Protein AF-0000000081091931 (afdb_homodimer)

Foldseek 3Di:
DPPLVVVLVVVCVVCLCVLLVVLLVVLVVVVVVVPFDDDVVLSVQLSLLSSLLSLLLVLLLLLLCLVDPHPVSSVVVSVVVCVLLQCLLQQNDDVVPDDPVSVVSNLLRLSNLSVLLNLLSRFVPWQADPPPPPPPPDDPVPDDGGSVVVCVVSPHDNVCNVVSSVSSVVSSVVSSVSSSVSNVVVVVVVVVVVVVD/DPPLVVVLVVVCVVCLCVLLVVLLVVLVVVVVVVPFDDDVVLSVQLSLLSSLLSLLLVLLLLLLCLVDPHPVSSVVPSVVVCVLLQCLLQQNDDVVPDDPVSVVSNLLRLSNLSVLLNLLSRFVPWQADPPPPPPPPDDPVPDDGGSVSVCVVSPHDNVCNVVSSVSSVVSSVVSSVSSSVSNVVVVVVVVVVVVVD

pLDDT: mean 83.11, std 14.67, range [36.31, 98.19]

Sequence (394 aa):
MYRTDVYFITKNLAEMPFTTFLPFVFTGISYYMIGLYQPAENFFICTAILILVANTAVSYGYLLSCLAKDINMALALAAPLLIPLMLFGGFFLNSGTVPNYFIWIKYISWFNYGNEALMINQWKDVEFINCTQSGHVVSDDECLNDGQEVLELLSYKTTNMGFDIGLLFVLIVAFRLVAFLLLLNKTKRKTVKVIDEMYRTDVYFITKNLAEMPFTTFLPFVFTGISYYMIGLYQPAENFFICTAILILVANTAVSYGYLLSCLAKDINMALALAAPLLIPLMLFGGFFLNSGTVPNYFIWIKYISWFNYGNEALMINQWKDVEFINCTQSGHVVSDDECLNDGQEVLELLSYKTTNMGFDIGLLFVLIVAFRLVAFLLLLNKTKRKTVKVIDE

Solvent-accessible surface area (backbone atoms only — not comparable to full-atom values): 20640 Å² total; per-residue (Å²): 128,81,55,68,64,58,52,51,51,52,49,52,58,67,44,42,59,55,38,42,48,44,30,42,52,49,41,64,58,45,45,66,44,37,58,51,63,76,56,66,71,45,49,54,50,47,36,50,48,50,26,45,46,26,43,29,51,32,23,46,45,48,28,39,50,46,70,29,92,43,71,66,52,21,42,47,47,46,30,38,65,40,46,60,27,54,56,33,16,36,88,68,42,44,80,87,47,41,50,76,89,59,47,63,49,36,77,72,12,58,45,20,32,43,47,50,36,48,51,38,60,54,20,66,79,36,68,70,46,69,46,72,71,52,84,61,84,60,63,86,89,70,48,60,59,28,23,58,53,54,34,52,73,58,72,49,61,75,81,44,43,64,57,28,52,51,50,41,53,48,46,27,52,50,31,42,49,52,22,49,53,41,43,52,52,53,54,53,52,52,54,52,52,62,71,73,103,132,80,58,65,63,56,53,53,51,52,50,55,58,68,44,44,59,54,38,42,48,43,28,42,52,51,41,63,58,43,44,68,45,36,59,49,65,76,56,65,69,44,48,54,49,49,37,51,49,50,26,44,44,27,43,30,51,31,23,46,46,46,26,38,49,46,70,28,93,42,72,66,52,21,43,48,46,47,30,38,64,40,46,61,27,55,57,33,15,36,88,67,42,44,82,86,47,42,49,76,88,60,48,63,48,36,76,71,13,58,46,20,33,45,49,49,40,48,50,38,61,51,21,64,79,36,69,70,47,71,46,72,72,52,85,60,83,59,63,85,88,72,47,60,59,29,23,58,53,55,34,53,74,58,70,50,62,74,82,44,43,64,58,27,53,52,50,41,54,49,47,26,52,49,31,43,50,52,21,49,53,41,41,51,52,53,53,52,52,53,54,50,51,62,71,73,102

InterPro domains:
  IPR013525 ABC-2 type transporter, transmembrane domain [PF01061] (1-123)
  IPR050352 ATP-binding cassette subfamily G transporters [PTHR48041] (1-179)

Nearest PDB structures (foldseek):
  7r8c-assembly1_A  TM=9.086E-01  e=1.171E-08  Homo sapiens
  7fdv-assembly1_D  TM=8.964E-01  e=1.580E-08  Homo sapiens
  7r8d-assembly1_B  TM=9.059E-01  e=3.874E-08  Homo sapiens
  7r8e-assembly1_B  TM=9.138E-01  e=1.346E-07  Homo sapiens
  8qcm-assembly1_A  TM=8.420E-01  e=8.180E-08  Homo sapiens

Structure (mmCIF, N/CA/C/O backbone):
data_AF-0000000081091931-model_v1
#
loop_
_entity.id
_entity.type
_entity.pdbx_description
1 polymer 'ABC-2 type transporter transmembrane domain-containing protein'
#
loop_
_atom_site.group_PDB
_atom_site.id
_atom_site.type_symbol
_atom_site.label_atom_id
_atom_site.label_alt_id
_atom_site.label_comp_id
_atom_site.label_asym_id
_atom_site.label_entity_id
_atom_site.label_seq_id
_atom_site.pdbx_PDB_ins_code
_atom_site.Cartn_x
_atom_site.Cartn_y
_atom_site.Cartn_z
_atom_site.occupancy
_atom_site.B_iso_or_equiv
_atom_site.auth_seq_id
_atom_site.auth_comp_id
_atom_site.auth_asym_id
_atom_site.auth_atom_id
_atom_site.pdbx_PDB_model_num
ATOM 1 N N . MET A 1 1 ? -7.324 23.078 28.031 1 39.69 1 MET A N 1
ATOM 2 C CA . MET A 1 1 ? -6.484 21.906 27.859 1 39.69 1 MET A CA 1
ATOM 3 C C . MET A 1 1 ? -7.305 20.719 27.344 1 39.69 1 MET A C 1
ATOM 5 O O . MET A 1 1 ? -7.992 20.062 28.125 1 39.69 1 MET A O 1
ATOM 9 N N . TYR A 1 2 ? -8.094 20.859 26.266 1 54.72 2 TYR A N 1
ATOM 10 C CA . TYR A 1 2 ? -9.031 19.797 25.891 1 54.72 2 TYR A CA 1
ATOM 11 C C . TYR A 1 2 ? -8.359 18.438 25.938 1 54.72 2 TYR A C 1
ATOM 13 O O . TYR A 1 2 ? -7.145 18.328 25.75 1 54.72 2 TYR A O 1
ATOM 21 N N . ARG A 1 3 ? -8.922 17.391 26.625 1 78.88 3 ARG A N 1
ATOM 22 C CA . ARG A 1 3 ? -8.367 16.078 26.922 1 78.88 3 ARG A CA 1
ATOM 23 C C . ARG A 1 3 ? -7.945 15.352 25.656 1 78.88 3 ARG A C 1
ATOM 25 O O . ARG A 1 3 ? -8.766 15.109 24.766 1 78.88 3 ARG A O 1
ATOM 32 N N . THR A 1 4 ? -6.625 15.391 25.328 1 84.06 4 THR A N 1
ATOM 33 C CA . THR A 1 4 ? -6.004 14.695 24.203 1 84.06 4 THR A CA 1
ATOM 34 C C . THR A 1 4 ? -6.723 13.383 23.922 1 84.06 4 THR A C 1
ATOM 36 O O . THR A 1 4 ? -6.871 12.984 22.766 1 84.06 4 THR A O 1
ATOM 39 N N . ASP A 1 5 ? -7.258 12.766 24.891 1 87.56 5 ASP A N 1
ATOM 40 C CA . ASP A 1 5 ? -7.965 11.5 24.734 1 87.56 5 ASP A CA 1
ATOM 41 C C . ASP A 1 5 ? -9.305 11.703 24.031 1 87.56 5 ASP A C 1
ATOM 43 O O . ASP A 1 5 ? -9.648 10.961 23.109 1 87.56 5 ASP A O 1
ATOM 47 N N . VAL A 1 6 ? -10.039 12.695 24.5 1 85.94 6 VAL A N 1
ATOM 48 C CA . VAL A 1 6 ? -11.352 12.969 23.922 1 85.94 6 VAL A CA 1
ATOM 49 C C . VAL A 1 6 ? -11.18 13.414 22.469 1 85.94 6 VAL A C 1
ATOM 51 O O . VAL A 1 6 ? -11.922 12.984 21.578 1 85.94 6 VAL A O 1
ATOM 54 N N . TYR A 1 7 ? -10.195 14.211 22.312 1 83.25 7 TYR A N 1
ATOM 55 C CA . TYR A 1 7 ? -9.914 14.68 20.953 1 83.25 7 TYR A CA 1
ATOM 56 C C . TYR A 1 7 ? -9.57 13.516 20.031 1 83.25 7 TYR A C 1
ATOM 58 O O . TYR A 1 7 ? -10.125 13.398 18.938 1 83.25 7 TYR A O 1
ATOM 66 N N . PHE A 1 8 ? -8.719 12.727 20.5 1 85.69 8 PHE A N 1
ATOM 67 C CA . PHE A 1 8 ? -8.258 11.602 19.703 1 85.69 8 PHE A CA 1
ATOM 68 C C . PHE A 1 8 ? -9.414 10.656 19.391 1 85.69 8 PHE A C 1
ATOM 70 O O . PHE A 1 8 ? -9.57 10.219 18.25 1 85.69 8 PHE A O 1
ATOM 77 N N . ILE A 1 9 ? -10.258 10.352 20.344 1 85.75 9 ILE A N 1
ATOM 78 C CA . ILE A 1 9 ? -11.359 9.414 20.172 1 85.75 9 ILE A CA 1
ATOM 79 C C . ILE A 1 9 ? -12.414 10.023 19.25 1 85.75 9 ILE A C 1
ATOM 81 O O . ILE A 1 9 ? -12.93 9.344 18.359 1 85.75 9 ILE A O 1
ATOM 85 N N . THR A 1 10 ? -12.773 11.273 19.422 1 84.5 10 THR A N 1
ATOM 86 C CA . THR A 1 10 ? -13.789 11.938 18.609 1 84.5 10 THR A CA 1
ATOM 87 C C . THR A 1 10 ? -13.336 12.047 17.156 1 84.5 10 THR A C 1
ATOM 89 O O . THR A 1 10 ? -14.133 11.859 16.234 1 84.5 10 THR A O 1
ATOM 92 N N . LYS A 1 11 ? -12.117 12.25 17.078 1 82.81 11 LYS A N 1
ATOM 93 C CA . LYS A 1 11 ? -11.57 12.359 15.727 1 82.81 11 LYS A CA 1
ATOM 94 C C . LYS A 1 11 ? -11.602 11.016 15.008 1 82.81 11 LYS A C 1
ATOM 96 O O . LYS A 1 11 ? -12 10.938 13.844 1 82.81 11 LYS A O 1
ATOM 101 N N . ASN A 1 12 ? -11.18 10.016 15.648 1 84.75 12 ASN A N 1
ATOM 102 C CA . ASN A 1 12 ? -11.195 8.672 15.078 1 84.75 12 ASN A CA 1
ATOM 103 C C . ASN A 1 12 ? -12.617 8.227 14.734 1 84.75 12 ASN A C 1
ATOM 105 O O . ASN A 1 12 ? -12.844 7.609 13.695 1 84.75 12 ASN A O 1
ATOM 109 N N . LEU A 1 13 ? -13.531 8.641 15.555 1 84.62 13 LEU A N 1
ATOM 110 C CA . LEU A 1 13 ? -14.922 8.266 15.336 1 84.62 13 LEU A CA 1
ATOM 111 C C . LEU A 1 13 ? -15.516 9.062 14.172 1 84.62 13 LEU A C 1
ATOM 113 O O . LEU A 1 13 ? -16.328 8.539 13.406 1 84.62 13 LEU A O 1
ATOM 117 N N . ALA A 1 14 ? -15.133 10.273 14.062 1 84.31 14 ALA A N 1
ATOM 118 C CA . ALA A 1 14 ? -15.633 11.148 13 1 84.31 14 ALA A CA 1
ATOM 119 C C . ALA A 1 14 ? -15.156 10.672 11.633 1 84.31 14 ALA A C 1
ATOM 121 O O . ALA A 1 14 ? -15.859 10.852 10.633 1 84.31 14 ALA A O 1
ATOM 122 N N . GLU A 1 15 ? -14.047 10.016 11.594 1 83.62 15 GLU A N 1
ATOM 123 C CA . GLU A 1 15 ? -13.453 9.594 10.328 1 83.62 15 GLU A CA 1
ATOM 124 C C . GLU A 1 15 ? -13.891 8.18 9.961 1 83.62 15 GLU A C 1
ATOM 126 O O . GLU A 1 15 ? -13.766 7.762 8.812 1 83.62 15 GLU A O 1
ATOM 131 N N . MET A 1 16 ? -14.375 7.457 10.867 1 84.75 16 MET A N 1
ATOM 132 C CA . MET A 1 16 ? -14.688 6.039 10.711 1 84.75 16 MET A CA 1
ATOM 133 C C . MET A 1 16 ? -15.719 5.828 9.609 1 84.75 16 MET A C 1
ATOM 135 O O . MET A 1 16 ? -15.57 4.926 8.781 1 84.75 16 MET A O 1
ATOM 139 N N . PRO A 1 17 ? -16.766 6.676 9.516 1 86.06 17 PRO A N 1
ATOM 140 C CA . PRO A 1 17 ? -17.719 6.48 8.422 1 86.06 17 PRO A CA 1
ATOM 141 C C . PRO A 1 17 ? -17.078 6.598 7.043 1 86.06 17 PRO A C 1
ATOM 143 O O . PRO A 1 17 ? -17.406 5.832 6.137 1 86.06 17 PRO A O 1
ATOM 146 N N . PHE A 1 18 ? -16.188 7.484 6.902 1 85.25 18 PHE A N 1
ATOM 147 C CA . PHE A 1 18 ? -15.539 7.695 5.613 1 85.25 18 PHE A CA 1
ATOM 148 C C . PHE A 1 18 ? -14.602 6.539 5.277 1 85.25 18 PHE A C 1
ATOM 150 O O . PHE A 1 18 ? -14.562 6.078 4.133 1 85.25 18 PHE A O 1
ATOM 157 N N . THR A 1 19 ? -13.93 6.07 6.281 1 87.88 19 THR A N 1
ATOM 158 C CA . THR A 1 19 ? -12.938 5.027 6.047 1 87.88 19 THR A CA 1
ATOM 159 C C . THR A 1 19 ? -13.609 3.662 5.91 1 87.88 19 THR A C 1
ATOM 161 O O . THR A 1 19 ? -12.969 2.689 5.504 1 87.88 19 THR A O 1
ATOM 164 N N . THR A 1 20 ? -14.852 3.588 6.238 1 91.19 20 THR A N 1
ATOM 165 C CA . THR A 1 20 ? -15.609 2.354 6.055 1 91.19 20 THR A CA 1
ATOM 166 C C . THR A 1 20 ? -16.484 2.436 4.809 1 91.19 20 THR A C 1
ATOM 168 O O . THR A 1 20 ? -16.484 1.522 3.98 1 91.19 20 THR A O 1
ATOM 171 N N . PHE A 1 21 ? -17.125 3.529 4.605 1 92.62 21 PHE A N 1
ATOM 172 C CA . PHE A 1 21 ? -18.094 3.688 3.525 1 92.62 21 PHE A CA 1
ATOM 173 C C . PHE A 1 21 ? -17.391 3.77 2.178 1 92.62 21 PHE A C 1
ATOM 175 O O . PHE A 1 21 ? -17.844 3.174 1.197 1 92.62 21 PHE A O 1
ATOM 182 N N . LEU A 1 22 ? -16.359 4.453 2.15 1 90.56 22 LEU A N 1
ATOM 183 C CA . LEU A 1 22 ? -15.688 4.664 0.872 1 90.56 22 LEU A CA 1
ATOM 184 C C . LEU A 1 22 ? -15.117 3.355 0.335 1 90.56 22 LEU A C 1
ATOM 186 O O . LEU A 1 22 ? -15.375 2.986 -0.812 1 90.56 22 LEU A O 1
ATOM 190 N N . PRO A 1 23 ? -14.406 2.586 1.172 1 91.69 23 PRO A N 1
ATOM 191 C CA . PRO A 1 23 ? -13.938 1.287 0.686 1 91.69 23 PRO A CA 1
ATOM 192 C C . PRO A 1 23 ? -15.086 0.356 0.29 1 91.69 23 PRO A C 1
ATOM 194 O O . PRO A 1 23 ? -14.953 -0.413 -0.667 1 91.69 23 PRO A O 1
ATOM 197 N N . PHE A 1 24 ? -16.156 0.493 1.011 1 94.06 24 PHE A N 1
ATOM 198 C CA . PHE A 1 24 ? -17.312 -0.323 0.694 1 94.06 24 PHE A CA 1
ATOM 199 C C . PHE A 1 24 ? -17.844 0.007 -0.697 1 94.06 24 PHE A C 1
ATOM 201 O O . PHE A 1 24 ? -18.109 -0.894 -1.497 1 94.06 24 PHE A O 1
ATOM 208 N N . VAL A 1 25 ? -18 1.212 -0.993 1 91.94 25 VAL A N 1
ATOM 209 C CA . VAL A 1 25 ? -18.531 1.663 -2.273 1 91.94 25 VAL A CA 1
ATOM 210 C C . VAL A 1 25 ? -17.562 1.282 -3.396 1 91.94 25 VAL A C 1
ATOM 212 O O . VAL A 1 25 ? -17.984 0.748 -4.426 1 91.94 25 VAL A O 1
ATOM 215 N N . PHE A 1 26 ? -16.328 1.462 -3.174 1 89.38 26 PHE A N 1
ATOM 216 C CA . PHE A 1 26 ? -15.344 1.195 -4.223 1 89.38 26 PHE A CA 1
ATOM 217 C C . PHE A 1 26 ? -15.234 -0.3 -4.496 1 89.38 26 PHE A C 1
ATOM 219 O O . PHE A 1 26 ? -15.125 -0.718 -5.648 1 89.38 26 PHE A O 1
ATOM 226 N N . THR A 1 27 ? -15.234 -1.05 -3.428 1 91.06 27 THR A N 1
ATOM 227 C CA . THR A 1 27 ? -15.211 -2.496 -3.617 1 91.06 27 THR A CA 1
ATOM 228 C C . THR A 1 27 ? -16.484 -2.973 -4.312 1 91.06 27 THR A C 1
ATOM 230 O O . THR A 1 27 ? -16.422 -3.842 -5.188 1 91.06 27 THR A O 1
ATOM 233 N N . GLY A 1 28 ? -17.625 -2.391 -3.922 1 89.44 28 GLY A N 1
ATOM 234 C CA . GLY A 1 28 ? -18.891 -2.738 -4.547 1 89.44 28 GLY A CA 1
ATOM 235 C C . GLY A 1 28 ? -18.922 -2.48 -6.039 1 89.44 28 GLY A C 1
ATOM 236 O O . GLY A 1 28 ? -19.453 -3.285 -6.809 1 89.44 28 GLY A O 1
ATOM 237 N N . ILE A 1 29 ? -18.297 -1.506 -6.438 1 85.94 29 ILE A N 1
ATOM 238 C CA . ILE A 1 29 ? -18.266 -1.139 -7.848 1 85.94 29 ILE A CA 1
ATOM 239 C C . ILE A 1 29 ? -17.266 -2.023 -8.586 1 85.94 29 ILE A C 1
ATOM 241 O O . ILE A 1 29 ? -17.578 -2.584 -9.641 1 85.94 29 ILE A O 1
ATOM 245 N N . SER A 1 30 ? -16.156 -2.297 -8.016 1 85.81 30 SER A N 1
ATOM 246 C CA . SER A 1 30 ? -15.039 -2.914 -8.719 1 85.81 30 SER A CA 1
ATOM 247 C C . SER A 1 30 ? -15.133 -4.438 -8.672 1 85.81 30 SER A C 1
ATOM 249 O O . SER A 1 30 ? -14.695 -5.117 -9.594 1 85.81 30 SER A O 1
ATOM 251 N N . TYR A 1 31 ? -15.688 -4.977 -7.633 1 88.56 31 TYR A N 1
ATOM 252 C CA . TYR A 1 31 ? -15.633 -6.41 -7.371 1 88.56 31 TYR A CA 1
ATOM 253 C C . TYR A 1 31 ? -16.219 -7.203 -8.531 1 88.56 31 TYR A C 1
ATOM 255 O O . TYR A 1 31 ? -15.555 -8.07 -9.102 1 88.56 31 TYR A O 1
ATOM 263 N N . TYR A 1 32 ? -17.391 -6.828 -8.906 1 84.44 32 TYR A N 1
ATOM 264 C CA . TYR A 1 32 ? -18.062 -7.586 -9.969 1 84.44 32 TYR A CA 1
ATOM 265 C C . TYR A 1 32 ? -17.578 -7.141 -11.344 1 84.44 32 TYR A C 1
ATOM 267 O O . TYR A 1 32 ? -17.547 -7.941 -12.281 1 84.44 32 TYR A O 1
ATOM 275 N N . MET A 1 33 ? -17.156 -5.961 -11.422 1 82.31 33 MET A N 1
ATOM 276 C CA . MET A 1 33 ? -16.656 -5.453 -12.695 1 82.31 33 MET A CA 1
ATOM 277 C C . MET A 1 33 ? -15.359 -6.156 -13.086 1 82.31 33 MET A C 1
ATOM 279 O O . MET A 1 33 ? -15.117 -6.41 -14.266 1 82.31 33 MET A O 1
ATOM 283 N N . ILE A 1 34 ? -14.523 -6.465 -12.164 1 82.06 34 ILE A N 1
ATOM 284 C CA . ILE A 1 34 ? -13.242 -7.121 -12.391 1 82.06 34 ILE A CA 1
ATOM 285 C C . ILE A 1 34 ? -13.461 -8.609 -12.656 1 82.06 34 ILE A C 1
ATOM 287 O O . ILE A 1 34 ? -12.617 -9.266 -13.266 1 82.06 34 ILE A O 1
ATOM 291 N N . GLY A 1 35 ? -14.633 -9.109 -12.219 1 82.5 35 GLY A N 1
ATOM 292 C CA . GLY A 1 35 ? -14.93 -10.516 -12.445 1 82.5 35 GLY A CA 1
ATOM 293 C C . GLY A 1 35 ? -14.367 -11.422 -11.367 1 82.5 35 GLY A C 1
ATOM 294 O O . GLY A 1 35 ? -13.906 -12.523 -11.656 1 82.5 35 GLY A O 1
ATOM 295 N N . LEU A 1 36 ? -14.383 -10.969 -10.133 1 85.88 36 LEU A N 1
ATOM 296 C CA . LEU A 1 36 ? -13.938 -11.805 -9.023 1 85.88 36 LEU A CA 1
ATOM 297 C C . LEU A 1 36 ? -14.961 -12.891 -8.711 1 85.88 36 LEU A C 1
ATOM 299 O O . LEU A 1 36 ? -16.016 -12.945 -9.344 1 85.88 36 LEU A O 1
ATOM 303 N N . TYR A 1 37 ? -14.547 -13.773 -7.863 1 86.88 37 TYR A N 1
ATOM 304 C CA . TYR A 1 37 ? -15.406 -14.914 -7.57 1 86.88 37 TYR A CA 1
ATOM 305 C C . TYR A 1 37 ? -16.828 -14.461 -7.25 1 86.88 37 TYR A C 1
ATOM 307 O O . TYR A 1 37 ? -17.031 -13.609 -6.383 1 86.88 37 TYR A O 1
ATOM 315 N N . GLN A 1 38 ? -17.875 -14.984 -7.711 1 87.5 38 GLN A N 1
ATOM 316 C CA . GLN A 1 38 ? -19.188 -14.383 -7.977 1 87.5 38 GLN A CA 1
ATOM 317 C C . GLN A 1 38 ? -20.078 -14.453 -6.742 1 87.5 38 GLN A C 1
ATOM 319 O O . GLN A 1 38 ? -20.891 -13.555 -6.504 1 87.5 38 GLN A O 1
ATOM 324 N N . PRO A 1 39 ? -20.047 -15.484 -5.934 1 91.62 39 PRO A N 1
ATOM 325 C CA . PRO A 1 39 ? -21.016 -15.57 -4.836 1 91.62 39 PRO A CA 1
ATOM 326 C C . PRO A 1 39 ? -20.969 -14.359 -3.908 1 91.62 39 PRO A C 1
ATOM 328 O O . PRO A 1 39 ? -19.891 -13.82 -3.645 1 91.62 39 PRO A O 1
ATOM 331 N N . ALA A 1 40 ? -22.125 -13.992 -3.414 1 93.12 40 ALA A N 1
ATOM 332 C CA . ALA A 1 40 ? -22.297 -12.781 -2.604 1 93.12 40 ALA A CA 1
ATOM 333 C C . ALA A 1 40 ? -21.484 -12.875 -1.313 1 93.12 40 ALA A C 1
ATOM 335 O O . ALA A 1 40 ? -20.953 -11.867 -0.83 1 93.12 40 ALA A O 1
ATOM 336 N N . GLU A 1 41 ? -21.453 -14.062 -0.799 1 95.31 41 GLU A N 1
ATOM 337 C CA . GLU A 1 41 ? -20.688 -14.25 0.439 1 95.31 41 GLU A CA 1
ATOM 338 C C . GLU A 1 41 ? -19.234 -13.812 0.27 1 95.31 41 GLU A C 1
ATOM 340 O O . GLU A 1 41 ? -18.688 -13.148 1.143 1 95.31 41 GLU A O 1
ATOM 345 N N . ASN A 1 42 ? -18.688 -14.164 -0.885 1 94.88 42 ASN A N 1
ATOM 346 C CA . ASN A 1 42 ? -17.297 -13.797 -1.148 1 94.88 42 ASN A CA 1
ATOM 347 C C . ASN A 1 42 ? -17.141 -12.297 -1.359 1 94.88 42 ASN A C 1
ATOM 349 O O . ASN A 1 42 ? -16.109 -11.719 -1.002 1 94.88 42 ASN A O 1
ATOM 353 N N . PHE A 1 43 ? -18.141 -11.695 -1.88 1 94.62 43 PHE A N 1
ATOM 354 C CA . PHE A 1 43 ? -18.141 -10.25 -2.053 1 94.62 43 PHE A CA 1
ATOM 355 C C . PHE A 1 43 ? -18.094 -9.539 -0.703 1 94.62 43 PHE A C 1
ATOM 357 O O . PHE A 1 43 ? -17.281 -8.633 -0.509 1 94.62 43 PHE A O 1
ATOM 364 N N . PHE A 1 44 ? -18.875 -9.969 0.258 1 96.5 44 PHE A N 1
ATOM 365 C CA . PHE A 1 44 ? -18.938 -9.32 1.563 1 96.5 44 PHE A CA 1
ATOM 366 C C . PHE A 1 44 ? -17.656 -9.57 2.348 1 96.5 44 PHE A C 1
ATOM 368 O O . PHE A 1 44 ? -17.172 -8.695 3.07 1 96.5 44 PHE A O 1
ATOM 375 N N . ILE A 1 45 ? -17.078 -10.727 2.195 1 96.44 45 ILE A N 1
ATOM 376 C CA . ILE A 1 45 ? -15.828 -11.039 2.877 1 96.44 45 ILE A CA 1
ATOM 377 C C . ILE A 1 45 ? -14.703 -10.18 2.293 1 96.44 45 ILE A C 1
ATOM 379 O O . ILE A 1 45 ? -13.898 -9.617 3.035 1 96.44 45 ILE A O 1
ATOM 383 N N . CYS A 1 46 ? -14.703 -10.117 0.982 1 95 46 CYS A N 1
ATOM 384 C CA . CYS A 1 46 ? -13.711 -9.281 0.324 1 95 46 CYS A CA 1
ATOM 385 C C . CYS A 1 46 ? -13.82 -7.836 0.801 1 95 46 CYS A C 1
ATOM 387 O O . CYS A 1 46 ? -12.812 -7.211 1.141 1 95 46 CYS A O 1
ATOM 389 N N . THR A 1 47 ? -15.039 -7.371 0.844 1 95.5 47 THR A N 1
ATOM 390 C CA . THR A 1 47 ? -15.289 -6 1.273 1 95.5 47 THR A CA 1
ATOM 391 C C . THR A 1 47 ? -14.836 -5.793 2.717 1 95.5 47 THR A C 1
ATOM 393 O O . THR A 1 47 ? -14.18 -4.797 3.029 1 95.5 47 THR A O 1
ATOM 396 N N . ALA A 1 48 ? -15.133 -6.707 3.531 1 96.69 48 ALA A N 1
ATOM 397 C CA . ALA A 1 48 ? -14.742 -6.613 4.934 1 96.69 48 ALA A CA 1
ATOM 398 C C . ALA A 1 48 ? -13.219 -6.582 5.074 1 96.69 48 ALA A C 1
ATOM 400 O O . ALA A 1 48 ? -12.68 -5.781 5.84 1 96.69 48 ALA A O 1
ATOM 401 N N . ILE A 1 49 ? -12.547 -7.402 4.348 1 96.38 49 ILE A N 1
ATOM 402 C CA . ILE A 1 49 ? -11.086 -7.461 4.402 1 96.38 49 ILE A CA 1
ATOM 403 C C . ILE A 1 49 ? -10.5 -6.133 3.93 1 96.38 49 ILE A C 1
ATOM 405 O O . ILE A 1 49 ? -9.594 -5.59 4.562 1 96.38 49 ILE A O 1
ATOM 409 N N . LEU A 1 50 ? -11.039 -5.613 2.883 1 95.06 50 LEU A N 1
ATOM 410 C CA . LEU A 1 50 ? -10.508 -4.375 2.328 1 95.06 50 LEU A CA 1
ATOM 411 C C . LEU A 1 50 ? -10.766 -3.201 3.268 1 95.06 50 LEU A C 1
ATOM 413 O O . LEU A 1 50 ? -9.945 -2.285 3.363 1 95.06 50 LEU A O 1
ATOM 417 N N . ILE A 1 51 ? -11.891 -3.252 3.939 1 95.62 51 ILE A N 1
ATOM 418 C CA . ILE A 1 51 ? -12.172 -2.23 4.945 1 95.62 51 ILE A CA 1
ATOM 419 C C . ILE A 1 51 ? -11.148 -2.334 6.078 1 95.62 51 ILE A C 1
ATOM 421 O O . ILE A 1 51 ? -10.617 -1.319 6.539 1 95.62 51 ILE A O 1
ATOM 425 N N . LEU A 1 52 ? -10.867 -3.516 6.5 1 96.56 52 LEU A N 1
ATOM 426 C CA . LEU A 1 52 ? -9.883 -3.713 7.562 1 96.56 52 LEU A CA 1
ATOM 427 C C . LEU A 1 52 ? -8.5 -3.268 7.109 1 96.56 52 LEU A C 1
ATOM 429 O O . LEU A 1 52 ? -7.777 -2.602 7.859 1 96.56 52 LEU A O 1
ATOM 433 N N . VAL A 1 53 ? -8.148 -3.633 5.918 1 94.69 53 VAL A N 1
ATOM 434 C CA . VAL A 1 53 ? -6.855 -3.242 5.367 1 94.69 53 VAL A CA 1
ATOM 435 C C . VAL A 1 53 ? -6.77 -1.72 5.273 1 94.69 53 VAL A C 1
ATOM 437 O O . VAL A 1 53 ? -5.762 -1.123 5.656 1 94.69 53 VAL A O 1
ATOM 440 N N . ALA A 1 54 ? -7.793 -1.113 4.824 1 93.62 54 ALA A N 1
ATOM 441 C CA . ALA A 1 54 ? -7.836 0.342 4.715 1 93.62 54 ALA A CA 1
ATOM 442 C C . ALA A 1 54 ? -7.668 1.003 6.078 1 93.62 54 ALA A C 1
ATOM 444 O O . ALA A 1 54 ? -6.895 1.951 6.227 1 93.62 54 ALA A O 1
ATOM 445 N N . ASN A 1 55 ? -8.344 0.495 7.008 1 94.38 55 ASN A N 1
ATOM 446 C CA . ASN A 1 55 ? -8.273 1.082 8.344 1 94.38 55 ASN A CA 1
ATOM 447 C C . ASN A 1 55 ? -6.922 0.823 8.992 1 94.38 55 ASN A C 1
ATOM 4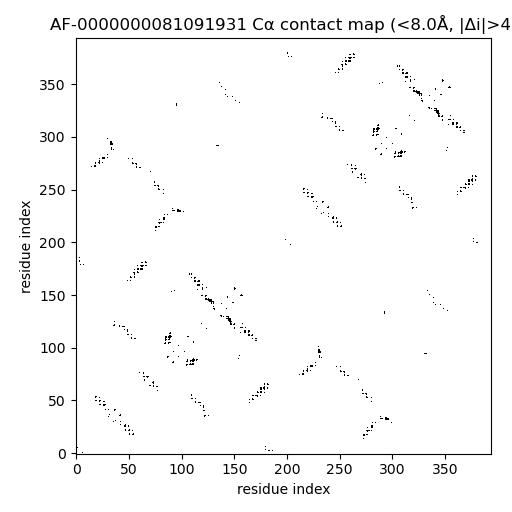49 O O . ASN A 1 55 ? -6.426 1.653 9.758 1 94.38 55 ASN A O 1
ATOM 453 N N . THR A 1 56 ? -6.355 -0.298 8.734 1 95.75 56 THR A N 1
ATOM 454 C CA . THR A 1 56 ? -5.004 -0.541 9.227 1 95.75 56 THR A CA 1
ATOM 455 C C . THR A 1 56 ? -4.02 0.46 8.625 1 95.75 56 THR A C 1
ATOM 457 O O . THR A 1 56 ? -3.186 1.021 9.336 1 95.75 56 THR A O 1
ATOM 460 N N . ALA A 1 57 ? -4.137 0.678 7.348 1 93.31 57 ALA A N 1
ATOM 461 C CA . ALA A 1 57 ? -3.271 1.637 6.664 1 93.31 57 ALA A CA 1
ATOM 462 C C . ALA A 1 57 ? -3.461 3.043 7.223 1 93.31 57 ALA A C 1
ATOM 464 O O . ALA A 1 57 ? -2.49 3.783 7.402 1 93.31 57 ALA A O 1
ATOM 465 N N . VAL A 1 58 ? -4.684 3.422 7.488 1 92.44 58 VAL A N 1
ATOM 466 C CA . VAL A 1 58 ? -4.965 4.73 8.07 1 92.44 58 VAL A CA 1
ATOM 467 C C . VAL A 1 58 ? -4.32 4.832 9.453 1 92.44 58 VAL A C 1
ATOM 469 O O . VAL A 1 58 ? -3.695 5.84 9.781 1 92.44 58 VAL A O 1
ATOM 472 N N . SER A 1 59 ? -4.531 3.777 10.211 1 94.56 59 SER A N 1
ATOM 473 C CA . SER A 1 59 ? -3.924 3.75 11.539 1 94.56 59 SER A CA 1
ATOM 474 C C . SER A 1 59 ? -2.408 3.881 11.453 1 94.56 59 SER A C 1
ATOM 476 O O . SER A 1 59 ? -1.796 4.586 12.258 1 94.56 59 SER A O 1
ATOM 478 N N . TYR A 1 60 ? -1.859 3.258 10.523 1 95.31 60 TYR A N 1
ATOM 479 C CA . TYR A 1 60 ? -0.425 3.367 10.281 1 95.31 60 TYR A CA 1
ATOM 480 C C . TYR A 1 60 ? -0.047 4.789 9.883 1 95.31 60 TYR A C 1
ATOM 482 O O . TYR A 1 60 ? 0.97 5.32 10.328 1 95.31 60 TYR A O 1
ATOM 490 N N . GLY A 1 61 ? -0.834 5.344 9.07 1 91.62 61 GLY A N 1
ATOM 491 C CA . GLY A 1 61 ? -0.611 6.73 8.688 1 91.62 61 GLY A CA 1
ATOM 492 C C . GLY A 1 61 ? -0.653 7.688 9.859 1 91.62 61 GLY A C 1
ATOM 493 O O . GLY A 1 61 ? 0.163 8.609 9.953 1 91.62 61 GLY A O 1
ATOM 494 N N . TYR A 1 62 ? -1.607 7.461 10.68 1 91.75 62 TYR A N 1
ATOM 495 C CA . TYR A 1 62 ? -1.69 8.281 11.883 1 91.75 62 TYR A CA 1
ATOM 496 C C . TYR A 1 62 ? -0.431 8.141 12.727 1 91.75 62 TYR A C 1
ATOM 498 O O . TYR A 1 62 ? 0.089 9.133 13.25 1 91.75 62 TYR A O 1
ATOM 506 N N . LEU A 1 63 ? -0.039 6.969 12.852 1 95.12 63 LEU A N 1
ATOM 507 C CA . LEU A 1 63 ? 1.18 6.711 13.609 1 95.12 63 LEU A CA 1
ATOM 508 C C . LEU A 1 63 ? 2.355 7.492 13.039 1 95.12 63 LEU A C 1
ATOM 510 O O . LEU A 1 63 ? 3.086 8.156 13.781 1 95.12 63 LEU A O 1
ATOM 514 N N . LEU A 1 64 ? 2.514 7.449 11.758 1 94.19 64 LEU A N 1
A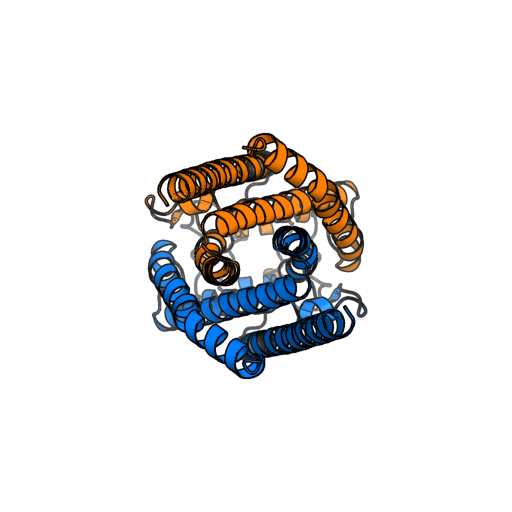TOM 515 C CA . LEU A 1 64 ? 3.611 8.141 11.094 1 94.19 64 LEU A CA 1
ATOM 516 C C . LEU A 1 64 ? 3.471 9.656 11.25 1 94.19 64 LEU A C 1
ATOM 518 O O . LEU A 1 64 ? 4.469 10.359 11.414 1 94.19 64 LEU A O 1
ATOM 522 N N . SER A 1 65 ? 2.205 10.109 11.172 1 90.56 65 SER A N 1
ATOM 523 C CA . SER A 1 65 ? 1.957 11.539 11.32 1 90.56 65 SER A CA 1
ATOM 524 C C . SER A 1 65 ? 2.355 12.023 12.711 1 90.56 65 SER A C 1
ATOM 526 O O . SER A 1 65 ? 2.824 13.156 12.867 1 90.56 65 SER A O 1
ATOM 528 N N . CYS A 1 66 ? 2.129 11.195 13.695 1 91.38 66 CYS A N 1
ATOM 529 C CA . CYS A 1 66 ? 2.479 11.562 15.062 1 91.38 66 CYS A CA 1
ATOM 530 C C . CYS A 1 66 ? 3.977 11.414 15.297 1 91.38 66 CYS A C 1
ATOM 532 O O . CYS A 1 66 ? 4.535 12.055 16.188 1 91.38 66 CYS A O 1
ATOM 534 N N . LEU A 1 67 ? 4.586 10.578 14.531 1 92.75 67 LEU A N 1
ATOM 535 C CA . LEU A 1 67 ? 6.023 10.375 14.648 1 92.75 67 LEU A CA 1
ATOM 536 C C . LEU A 1 67 ? 6.789 11.508 13.977 1 92.75 67 LEU A C 1
ATOM 538 O O . LEU A 1 67 ? 7.867 11.891 14.43 1 92.75 67 LEU A O 1
ATOM 542 N N . ALA A 1 68 ? 6.242 12.016 12.93 1 91.81 68 ALA A N 1
ATOM 543 C CA . ALA A 1 68 ? 6.914 13.031 12.117 1 91.81 68 ALA A CA 1
ATOM 544 C C . ALA A 1 68 ? 6.645 14.43 12.664 1 91.81 68 ALA A C 1
ATOM 546 O O . ALA A 1 68 ? 5.613 14.664 13.297 1 91.81 68 ALA A O 1
ATOM 547 N N . LYS A 1 69 ? 7.547 15.391 12.398 1 87.81 69 LYS A N 1
ATOM 548 C CA . LYS A 1 69 ? 7.418 16.766 12.852 1 87.81 69 LYS A CA 1
ATOM 549 C C . LYS A 1 69 ? 6.441 17.547 11.984 1 87.81 69 LYS A C 1
ATOM 551 O O . LYS A 1 69 ? 5.793 18.484 12.453 1 87.81 69 LYS A O 1
ATOM 556 N N . ASP A 1 70 ? 6.398 17.203 10.758 1 86.06 70 ASP A N 1
ATOM 557 C CA . ASP A 1 70 ? 5.473 17.844 9.836 1 86.06 70 ASP A CA 1
ATOM 558 C C . ASP A 1 70 ? 5.004 16.875 8.75 1 86.06 70 ASP A C 1
ATOM 560 O O . ASP A 1 70 ? 5.434 15.727 8.719 1 86.06 70 ASP A O 1
ATOM 564 N N . ILE A 1 71 ? 4.152 17.375 7.91 1 83.81 71 ILE A N 1
ATOM 565 C CA . ILE A 1 71 ? 3.506 16.547 6.895 1 83.81 71 ILE A CA 1
ATOM 566 C C . ILE A 1 71 ? 4.543 16.062 5.887 1 83.81 71 ILE A C 1
ATOM 568 O O . ILE A 1 71 ? 4.453 14.93 5.391 1 83.81 71 ILE A O 1
ATOM 572 N N . ASN A 1 72 ? 5.531 16.797 5.594 1 81.56 72 ASN A N 1
ATOM 573 C CA . ASN A 1 72 ? 6.562 16.422 4.629 1 81.56 72 ASN A CA 1
ATOM 574 C C . ASN A 1 72 ? 7.41 15.258 5.125 1 81.56 72 ASN A C 1
ATOM 576 O O . ASN A 1 72 ? 7.691 14.328 4.375 1 81.56 72 ASN A O 1
ATOM 580 N N . MET A 1 73 ? 7.723 15.406 6.332 1 85.69 73 MET A N 1
ATOM 581 C CA . MET A 1 73 ? 8.492 14.312 6.922 1 85.69 73 MET A CA 1
ATOM 582 C C . MET A 1 73 ? 7.656 13.039 6.992 1 85.69 73 MET A C 1
ATOM 584 O O . MET A 1 73 ? 8.164 11.938 6.758 1 85.69 73 MET A O 1
ATOM 588 N N . ALA A 1 74 ? 6.406 13.203 7.363 1 89.44 74 ALA A N 1
ATOM 589 C CA . ALA A 1 74 ? 5.523 12.039 7.418 1 89.44 74 ALA A CA 1
ATOM 590 C C . ALA A 1 74 ? 5.465 11.328 6.07 1 89.44 74 ALA A C 1
ATOM 592 O O . ALA A 1 74 ? 5.562 10.102 6 1 89.44 74 ALA A O 1
ATOM 593 N N . LEU A 1 75 ? 5.367 12.039 5.008 1 86.75 75 LEU A N 1
ATOM 594 C CA . LEU A 1 75 ? 5.273 11.484 3.664 1 86.75 75 LEU A CA 1
ATOM 595 C C . LEU A 1 75 ? 6.594 10.852 3.244 1 86.75 75 LEU A C 1
ATOM 597 O O . LEU A 1 75 ? 6.609 9.805 2.598 1 86.75 75 LEU A O 1
ATOM 601 N N . ALA A 1 76 ? 7.648 11.484 3.67 1 84.75 76 ALA A N 1
ATOM 602 C CA . ALA A 1 76 ? 8.977 10.977 3.336 1 84.75 76 ALA A CA 1
ATOM 603 C C . ALA A 1 76 ? 9.242 9.648 4.031 1 84.75 76 ALA A C 1
ATOM 605 O O . ALA A 1 76 ? 9.922 8.773 3.48 1 84.75 76 ALA A O 1
ATOM 606 N N . LEU A 1 77 ? 8.672 9.508 5.184 1 89.44 77 LEU A N 1
ATOM 607 C CA . LEU A 1 77 ? 8.906 8.305 5.977 1 89.44 77 LEU A CA 1
ATOM 608 C C . LEU A 1 77 ? 7.941 7.195 5.582 1 89.44 77 LEU A C 1
ATOM 610 O O . LEU A 1 77 ? 8.227 6.016 5.789 1 89.44 77 LEU A O 1
ATOM 614 N N . ALA A 1 78 ? 6.875 7.605 5.031 1 89.94 78 ALA A N 1
ATOM 615 C CA . ALA A 1 78 ? 5.797 6.66 4.77 1 89.94 78 ALA A CA 1
ATOM 616 C C . ALA A 1 78 ? 6.258 5.551 3.828 1 89.94 78 ALA A C 1
ATOM 618 O O . ALA A 1 78 ? 6.184 4.367 4.168 1 89.94 78 ALA A O 1
ATOM 619 N N . ALA A 1 79 ? 6.801 5.887 2.697 1 85.38 79 ALA A N 1
ATOM 620 C CA . ALA A 1 79 ? 7.109 4.914 1.653 1 85.38 79 ALA A CA 1
ATOM 621 C C . ALA A 1 79 ? 8.25 3.996 2.078 1 85.38 79 ALA A C 1
ATOM 623 O O . ALA A 1 79 ? 8.125 2.771 2.023 1 85.38 79 ALA A O 1
ATOM 624 N N . PRO A 1 80 ? 9.359 4.527 2.623 1 86.44 80 PRO A N 1
ATOM 625 C CA . PRO A 1 80 ? 10.453 3.646 3.041 1 86.44 80 PRO A CA 1
ATOM 626 C C . PRO A 1 80 ? 10.031 2.656 4.121 1 86.44 80 PRO A C 1
ATOM 628 O O . PRO A 1 80 ? 10.469 1.502 4.113 1 86.44 80 PRO A O 1
ATOM 631 N N . LEU A 1 81 ? 9.242 3.102 4.973 1 90.62 81 LEU A N 1
ATOM 632 C CA . LEU A 1 81 ? 8.844 2.225 6.066 1 90.62 81 LEU A CA 1
ATOM 633 C C . LEU A 1 81 ? 7.789 1.222 5.602 1 90.62 81 LEU A C 1
ATOM 635 O O . LEU A 1 81 ? 7.555 0.207 6.262 1 90.62 81 LEU A O 1
ATOM 639 N N . LEU A 1 82 ? 7.215 1.523 4.488 1 90.44 82 LEU A N 1
ATOM 640 C CA . LEU A 1 82 ? 6.23 0.61 3.924 1 90.44 82 LEU A CA 1
ATOM 641 C C . LEU A 1 82 ? 6.91 -0.518 3.156 1 90.44 82 LEU A C 1
ATOM 643 O O . LEU A 1 82 ? 6.367 -1.619 3.049 1 90.44 82 LEU A O 1
ATOM 647 N N . ILE A 1 83 ? 8.086 -0.285 2.658 1 87.44 83 ILE A N 1
ATOM 648 C CA . ILE A 1 83 ? 8.773 -1.209 1.762 1 87.44 83 ILE A CA 1
ATOM 649 C C . ILE A 1 83 ? 9.016 -2.537 2.477 1 87.44 83 ILE A C 1
ATOM 651 O O . ILE A 1 83 ? 8.633 -3.598 1.977 1 87.44 83 ILE A O 1
ATOM 655 N N . PRO A 1 84 ? 9.617 -2.465 3.684 1 86.94 84 PRO A N 1
ATOM 656 C CA . PRO A 1 84 ? 9.805 -3.758 4.344 1 86.94 84 PRO A CA 1
ATOM 657 C C . PRO A 1 84 ? 8.484 -4.488 4.594 1 86.94 84 PRO A C 1
ATOM 659 O O . PRO A 1 84 ? 8.43 -5.719 4.5 1 86.94 84 PRO A O 1
ATOM 662 N N . LEU A 1 85 ? 7.473 -3.779 4.848 1 89.31 85 LEU A N 1
ATOM 663 C CA . LEU A 1 85 ? 6.168 -4.395 5.074 1 89.31 85 LEU A CA 1
ATOM 664 C C . LEU A 1 85 ? 5.641 -5.035 3.795 1 89.31 85 LEU A C 1
ATOM 666 O O . LEU A 1 85 ? 5.031 -6.105 3.838 1 89.31 85 LEU A O 1
ATOM 670 N N . MET A 1 86 ? 5.953 -4.367 2.73 1 86 86 MET A N 1
ATOM 671 C CA . MET A 1 86 ? 5.535 -4.895 1.433 1 86 86 MET A CA 1
ATOM 672 C C . MET A 1 86 ? 6.332 -6.141 1.068 1 86 86 MET A C 1
ATOM 674 O O . MET A 1 86 ? 5.77 -7.117 0.565 1 86 86 MET A O 1
ATOM 678 N N . LEU A 1 87 ? 7.645 -6.129 1.306 1 83.94 87 LEU A N 1
ATOM 679 C CA . LEU A 1 87 ? 8.516 -7.25 0.973 1 83.94 87 LEU A CA 1
ATOM 680 C C . LEU A 1 87 ? 8.18 -8.477 1.818 1 83.94 87 LEU A C 1
ATOM 682 O O . LEU A 1 87 ? 8.273 -9.609 1.345 1 83.94 87 LEU A O 1
ATOM 686 N N . PHE A 1 88 ? 7.703 -8.18 2.965 1 82.06 88 PHE A N 1
ATOM 687 C CA . PHE A 1 88 ? 7.324 -9.273 3.852 1 82.06 88 PHE A CA 1
ATOM 688 C C . PHE A 1 88 ? 5.828 -9.547 3.766 1 82.06 88 PHE A C 1
ATOM 690 O O . PHE A 1 88 ? 5.25 -10.156 4.668 1 82.06 88 PHE A O 1
ATOM 697 N N . GLY A 1 89 ? 5.152 -8.992 2.775 1 79.5 89 GLY A N 1
ATOM 698 C CA . GLY A 1 89 ? 3.715 -9.07 2.58 1 79.5 89 GLY A CA 1
ATOM 699 C C . GLY A 1 89 ? 3.26 -10.414 2.033 1 79.5 89 GLY A C 1
ATOM 700 O O . GLY A 1 89 ? 2.076 -10.609 1.758 1 79.5 89 GLY A O 1
ATOM 701 N N . GLY A 1 90 ? 4.043 -11.383 1.968 1 68.25 90 GLY A N 1
ATOM 702 C CA . GLY A 1 90 ? 3.668 -12.773 1.755 1 68.25 90 GLY A CA 1
ATOM 703 C C . GLY A 1 90 ? 3.922 -13.25 0.337 1 68.25 90 GLY A C 1
ATOM 704 O O . GLY A 1 90 ? 4.191 -14.43 0.112 1 68.25 90 GLY A O 1
ATOM 705 N N . PHE A 1 91 ? 3.896 -12.297 -0.699 1 67.81 91 PHE A N 1
ATOM 706 C CA . PHE A 1 91 ? 4.07 -12.797 -2.055 1 67.81 91 PHE A CA 1
ATOM 707 C C . PHE A 1 91 ? 5.496 -13.305 -2.266 1 67.81 91 PHE A C 1
ATOM 709 O O . PHE A 1 91 ? 5.715 -14.273 -2.994 1 67.81 91 PHE A O 1
ATOM 716 N N . PHE A 1 92 ? 6.336 -12.594 -1.583 1 68.12 92 PHE A N 1
ATOM 717 C CA . PHE A 1 92 ? 7.738 -12.93 -1.791 1 68.12 92 PHE A CA 1
ATOM 718 C C . PHE A 1 92 ? 8.281 -13.75 -0.622 1 68.12 92 PHE A C 1
ATOM 720 O O . PHE A 1 92 ? 9.445 -14.148 -0.624 1 68.12 92 PHE A O 1
ATOM 727 N N . LEU A 1 93 ? 7.398 -13.859 0.317 1 65.81 93 LEU A N 1
ATOM 728 C CA . LEU A 1 93 ? 7.898 -14.461 1.552 1 65.81 93 LEU A CA 1
ATOM 729 C C . LEU A 1 93 ? 7.559 -15.945 1.616 1 65.81 93 LEU A C 1
ATOM 731 O O . LEU A 1 93 ? 6.441 -16.344 1.276 1 65.81 93 LEU A O 1
ATOM 735 N N . ASN A 1 94 ? 8.703 -16.672 1.688 1 61.91 94 ASN A N 1
ATOM 736 C CA . ASN A 1 94 ? 8.562 -18.062 2.096 1 61.91 94 ASN A CA 1
ATOM 737 C C . ASN A 1 94 ? 9.039 -18.281 3.529 1 61.91 94 ASN A C 1
ATOM 739 O O . ASN A 1 94 ? 10.172 -17.938 3.869 1 61.91 94 ASN A O 1
ATOM 743 N N . SER A 1 95 ? 8.031 -18.484 4.328 1 59.06 95 SER A N 1
ATOM 744 C CA . SER A 1 95 ? 8.305 -18.609 5.754 1 59.06 95 SER A CA 1
ATOM 745 C C . SER A 1 95 ? 9.523 -19.5 6.004 1 59.06 95 SER A C 1
ATOM 747 O O . SER A 1 95 ? 10.234 -19.328 6.992 1 59.06 95 SER A O 1
ATOM 749 N N . GLY A 1 96 ? 9.797 -20.281 5.137 1 63.03 96 GLY A N 1
ATOM 750 C CA . GLY A 1 96 ? 10.898 -21.203 5.383 1 63.03 96 GLY A CA 1
ATOM 751 C C . GLY A 1 96 ? 12.258 -20.578 5.129 1 63.03 96 GLY A C 1
ATOM 752 O O . GLY A 1 96 ? 13.273 -21.078 5.621 1 63.03 96 GLY A O 1
ATOM 753 N N . THR A 1 97 ? 12.305 -19.453 4.48 1 65.88 97 THR A N 1
ATOM 754 C CA . THR A 1 97 ? 13.602 -18.922 4.094 1 65.88 97 THR A CA 1
ATOM 755 C C . THR A 1 97 ? 13.914 -17.656 4.879 1 65.88 97 THR A C 1
ATOM 757 O O . THR A 1 97 ? 15.047 -17.156 4.848 1 65.88 97 THR A O 1
ATOM 760 N N . VAL A 1 98 ? 13.008 -17.188 5.625 1 73.5 98 VAL A N 1
ATOM 761 C CA . VAL A 1 98 ? 13.227 -15.922 6.301 1 73.5 98 VAL A CA 1
ATOM 762 C C . VAL A 1 98 ? 13.883 -16.156 7.656 1 73.5 98 VAL A C 1
ATOM 764 O O . VAL A 1 98 ? 13.406 -16.969 8.453 1 73.5 98 VAL A O 1
ATOM 767 N N . PRO A 1 99 ? 15.07 -15.461 7.871 1 76.94 99 PRO A N 1
ATOM 768 C CA . PRO A 1 99 ? 15.695 -15.578 9.188 1 76.94 99 PRO A CA 1
ATOM 769 C C . PRO A 1 99 ? 14.789 -15.086 10.32 1 76.94 99 PRO A C 1
ATOM 771 O O . PRO A 1 99 ? 13.969 -14.188 10.109 1 76.94 99 PRO A O 1
ATOM 774 N N . ASN A 1 100 ? 14.992 -15.625 11.508 1 77.62 100 ASN A N 1
ATOM 775 C CA . ASN A 1 100 ? 14.172 -15.359 12.68 1 77.62 100 ASN A CA 1
ATOM 776 C C . ASN A 1 100 ? 14.203 -13.883 13.07 1 77.62 100 ASN A C 1
ATOM 778 O O . ASN A 1 100 ? 13.203 -13.336 13.523 1 77.62 100 ASN A O 1
ATOM 782 N N . TYR A 1 101 ? 15.344 -13.258 12.859 1 78.88 101 TYR A N 1
ATOM 783 C CA . TYR A 1 101 ? 15.508 -11.883 13.305 1 78.88 101 TYR A CA 1
ATOM 784 C C . TYR A 1 101 ? 14.578 -10.945 12.555 1 78.88 101 TYR A C 1
ATOM 786 O O . TYR A 1 101 ? 14.172 -9.906 13.078 1 78.88 101 TYR A O 1
ATOM 794 N N . PHE A 1 102 ? 14.07 -11.289 11.32 1 78.06 102 PHE A N 1
ATOM 795 C CA . PHE A 1 102 ? 13.289 -10.352 10.531 1 78.06 102 PHE A CA 1
ATOM 796 C C . PHE A 1 102 ? 11.852 -10.844 10.375 1 78.06 102 PHE A C 1
ATOM 798 O O . PHE A 1 102 ? 11.008 -10.133 9.82 1 78.06 102 PHE A O 1
ATOM 805 N N . ILE A 1 103 ? 11.609 -11.969 10.992 1 80.44 103 ILE A N 1
ATOM 806 C CA . ILE A 1 103 ? 10.289 -12.57 10.82 1 80.44 103 ILE A CA 1
ATOM 807 C C . ILE A 1 103 ? 9.234 -11.719 11.516 1 80.44 103 ILE A C 1
ATOM 809 O O . ILE A 1 103 ? 8.055 -11.766 11.156 1 80.44 103 ILE A O 1
ATOM 813 N N . TRP A 1 104 ? 9.734 -10.906 12.547 1 85.31 104 TRP A N 1
ATOM 814 C CA . TRP A 1 104 ? 8.781 -10.078 13.273 1 85.31 104 TRP A CA 1
ATOM 815 C C . TRP A 1 104 ? 8.133 -9.055 12.344 1 85.31 104 TRP A C 1
ATOM 817 O O . TRP A 1 104 ? 7.02 -8.586 12.594 1 85.31 104 TRP A O 1
ATOM 827 N N . ILE A 1 105 ? 8.734 -8.656 11.195 1 87.81 105 ILE A N 1
ATOM 828 C CA . ILE A 1 105 ? 8.195 -7.699 10.242 1 87.81 105 ILE A CA 1
ATOM 829 C C . ILE A 1 105 ? 6.945 -8.281 9.578 1 87.81 105 ILE A C 1
ATOM 831 O O . ILE A 1 105 ? 5.98 -7.559 9.312 1 87.81 105 ILE A O 1
ATOM 835 N N . LYS A 1 106 ? 6.984 -9.523 9.391 1 87 106 LYS A N 1
ATOM 836 C CA . LYS A 1 106 ? 5.848 -10.219 8.797 1 87 106 LYS A CA 1
ATOM 837 C C . LYS A 1 106 ? 4.602 -10.078 9.664 1 87 106 LYS A C 1
ATOM 839 O O . LYS A 1 106 ? 3.494 -9.906 9.156 1 87 106 LYS A O 1
ATOM 844 N N . TYR A 1 107 ? 4.816 -9.984 10.977 1 89 107 TYR A N 1
ATOM 845 C CA . TYR A 1 107 ? 3.689 -9.984 11.898 1 89 107 TYR A CA 1
ATOM 846 C C . TYR A 1 107 ? 3.068 -8.594 12.008 1 89 107 TYR A C 1
ATOM 848 O O . TYR A 1 107 ? 1.913 -8.453 12.414 1 89 107 TYR A O 1
ATOM 856 N N . ILE A 1 108 ? 3.793 -7.645 11.617 1 93.62 108 ILE A N 1
ATOM 857 C CA . ILE A 1 108 ? 3.223 -6.305 11.688 1 93.62 108 ILE A CA 1
ATOM 858 C C . ILE A 1 108 ? 2.818 -5.836 10.289 1 93.62 108 ILE A C 1
ATOM 860 O O . ILE A 1 108 ? 2.357 -4.703 10.117 1 93.62 108 ILE A O 1
ATOM 864 N N . SER A 1 109 ? 3.02 -6.691 9.289 1 93.31 109 SER A N 1
ATOM 865 C CA . SER A 1 109 ? 2.68 -6.34 7.914 1 93.31 109 SER A CA 1
ATOM 866 C C . SER A 1 109 ? 1.222 -6.66 7.605 1 93.31 109 SER A C 1
ATOM 868 O O . SER A 1 109 ? 0.856 -7.824 7.441 1 93.31 109 SER A O 1
ATOM 870 N N . TRP A 1 110 ? 0.378 -5.598 7.473 1 94.56 110 TRP A N 1
ATOM 871 C CA . TRP A 1 110 ? -1.02 -5.832 7.121 1 94.56 110 TRP A CA 1
ATOM 872 C C . TRP A 1 110 ? -1.152 -6.266 5.668 1 94.56 110 TRP A C 1
ATOM 874 O O . TRP A 1 110 ? -2.188 -6.801 5.262 1 94.56 110 TRP A O 1
ATOM 884 N N . PHE A 1 111 ? -0.033 -6.082 4.914 1 90.31 111 PHE A N 1
ATOM 885 C CA . PHE A 1 111 ? -0.011 -6.613 3.557 1 90.31 111 PHE A CA 1
ATOM 886 C C . PHE A 1 111 ? -0.05 -8.133 3.572 1 90.31 111 PHE A C 1
ATOM 888 O O . PHE A 1 111 ? -0.738 -8.75 2.756 1 90.31 111 PHE A O 1
ATOM 895 N N . ASN A 1 112 ? 0.697 -8.656 4.453 1 90.25 112 ASN A N 1
ATOM 896 C CA . ASN A 1 112 ? 0.755 -10.109 4.574 1 90.25 112 ASN A CA 1
ATOM 897 C C . ASN A 1 112 ? -0.614 -10.703 4.898 1 90.25 112 ASN A C 1
ATOM 899 O O . ASN A 1 112 ? -1.103 -11.578 4.18 1 90.25 112 ASN A O 1
ATOM 903 N N . TYR A 1 113 ? -1.259 -10.172 5.848 1 93.81 113 TYR A N 1
ATOM 904 C CA . TYR A 1 113 ? -2.551 -10.68 6.297 1 93.81 113 TYR A CA 1
ATOM 905 C C . TYR A 1 113 ? -3.635 -10.391 5.262 1 93.81 113 TYR A C 1
ATOM 907 O O . TYR A 1 113 ? -4.457 -11.258 4.961 1 93.81 113 TYR A O 1
ATOM 915 N N . GLY A 1 114 ? -3.623 -9.195 4.77 1 92.94 114 GLY A N 1
ATOM 916 C CA . GLY A 1 114 ? -4.605 -8.82 3.762 1 92.94 114 GLY A CA 1
ATOM 917 C C . GLY A 1 114 ? -4.512 -9.664 2.502 1 92.94 114 GLY A C 1
ATOM 918 O O . GLY A 1 114 ? -5.527 -10.156 2 1 92.94 114 GLY A O 1
ATOM 919 N N . ASN A 1 115 ? -3.301 -9.828 2.018 1 89.19 115 ASN A N 1
ATOM 920 C CA . ASN A 1 115 ? -3.092 -10.609 0.804 1 89.19 115 ASN A CA 1
ATOM 921 C C . ASN A 1 115 ? -3.529 -12.062 0.99 1 89.19 115 ASN A C 1
ATOM 923 O O . ASN A 1 115 ? -4.211 -12.625 0.13 1 89.19 115 ASN A O 1
ATOM 927 N N . GLU A 1 116 ? -3.102 -12.656 2.037 1 91.06 116 GLU A N 1
ATOM 928 C CA . GLU A 1 116 ? -3.471 -14.047 2.291 1 91.06 116 GLU A CA 1
ATOM 929 C C . GLU A 1 116 ? -4.98 -14.203 2.424 1 91.06 116 GLU A C 1
ATOM 931 O O . GLU A 1 116 ? -5.574 -15.094 1.819 1 91.06 116 GLU A O 1
ATOM 936 N N . ALA A 1 117 ? -5.609 -13.336 3.154 1 94.69 117 ALA A N 1
ATOM 937 C CA . ALA A 1 117 ? -7.055 -13.406 3.355 1 94.69 117 ALA A CA 1
ATOM 938 C C . ALA A 1 117 ? -7.801 -13.227 2.035 1 94.69 117 ALA A C 1
ATOM 940 O O . ALA A 1 117 ? -8.758 -13.945 1.754 1 94.69 117 ALA A O 1
ATOM 941 N N . LEU A 1 118 ? -7.375 -12.305 1.254 1 92.38 118 LEU A N 1
ATOM 942 C CA . LEU A 1 118 ? -8.023 -12.055 -0.027 1 92.38 118 LEU A CA 1
ATOM 943 C C . LEU A 1 118 ? -7.855 -13.242 -0.967 1 92.38 118 LEU A C 1
ATOM 945 O O . LEU A 1 118 ? -8.789 -13.625 -1.671 1 92.38 118 LEU A O 1
ATOM 949 N N . MET A 1 119 ? -6.641 -13.797 -0.979 1 89.69 119 MET A N 1
ATOM 950 C CA . MET A 1 119 ? -6.383 -14.945 -1.846 1 89.69 119 MET A CA 1
ATOM 951 C C . MET A 1 119 ? -7.203 -16.156 -1.41 1 89.69 119 MET A C 1
ATOM 953 O O . MET A 1 119 ? -7.738 -16.875 -2.248 1 89.69 119 MET A O 1
ATOM 957 N N . ILE A 1 120 ? -7.301 -16.344 -0.142 1 92.81 120 ILE A N 1
ATOM 958 C CA . ILE A 1 120 ? -8.117 -17.453 0.371 1 92.81 120 ILE A CA 1
ATOM 959 C C . ILE A 1 120 ? -9.578 -17.234 -0.037 1 92.81 120 ILE A C 1
ATOM 961 O O . ILE A 1 120 ? -10.227 -18.156 -0.527 1 92.81 120 ILE A O 1
ATOM 965 N N . ASN A 1 121 ? -10.086 -16.047 0.108 1 93.81 121 ASN A N 1
ATOM 966 C CA . ASN A 1 121 ? -11.469 -15.727 -0.249 1 93.81 121 ASN A CA 1
ATOM 967 C C . ASN A 1 121 ? -11.719 -15.938 -1.739 1 93.81 121 ASN A C 1
ATOM 969 O O . ASN A 1 121 ? -12.789 -16.406 -2.131 1 93.81 121 ASN A O 1
ATOM 973 N N . GLN A 1 122 ? -10.805 -15.672 -2.543 1 89.31 122 GLN A N 1
ATOM 974 C CA . GLN A 1 122 ? -10.953 -15.719 -3.994 1 89.31 122 GLN A CA 1
ATOM 975 C C . GLN A 1 122 ? -10.891 -17.156 -4.512 1 89.31 122 GLN A C 1
ATOM 977 O O . GLN A 1 122 ? -11.594 -17.516 -5.457 1 89.31 122 GLN A O 1
ATOM 982 N N . TRP A 1 123 ? -10.055 -17.984 -3.854 1 88.56 123 TRP A N 1
ATOM 983 C CA . TRP A 1 123 ? -9.695 -19.219 -4.535 1 88.56 123 TRP A CA 1
ATOM 984 C C . TRP A 1 123 ? -10.227 -20.438 -3.781 1 88.56 123 TRP A C 1
ATOM 986 O O . TRP A 1 123 ? -10.305 -21.531 -4.336 1 88.56 123 TRP A O 1
ATOM 996 N N . LYS A 1 124 ? -10.547 -20.281 -2.596 1 88.31 124 LYS A N 1
ATOM 997 C CA . LYS A 1 124 ? -10.867 -21.438 -1.769 1 88.31 124 LYS A CA 1
ATOM 998 C C . LYS A 1 124 ? -12.047 -22.219 -2.34 1 88.31 124 LYS A C 1
ATOM 1000 O O . LYS A 1 124 ? -12.078 -23.438 -2.285 1 88.31 124 LYS A O 1
ATOM 1005 N N . ASP A 1 125 ? -12.969 -21.516 -2.977 1 85.31 125 ASP A N 1
ATOM 1006 C CA . ASP A 1 125 ? -14.195 -22.188 -3.408 1 85.31 125 ASP A CA 1
ATOM 1007 C C . ASP A 1 125 ? -14.203 -22.391 -4.922 1 85.31 125 ASP A C 1
ATOM 1009 O O . ASP A 1 125 ? -15.211 -22.812 -5.492 1 85.31 125 ASP A O 1
ATOM 1013 N N . VAL A 1 126 ? -13.078 -22.062 -5.574 1 80.19 126 VAL A N 1
ATOM 1014 C CA . VAL A 1 126 ? -13.008 -22.234 -7.02 1 80.19 126 VAL A CA 1
ATOM 1015 C C . VAL A 1 126 ? -12.68 -23.688 -7.348 1 80.19 126 VAL A C 1
ATOM 1017 O O . VAL A 1 126 ? -11.602 -24.188 -6.992 1 80.19 126 VAL A O 1
ATOM 1020 N N . GLU A 1 127 ? -13.57 -24.406 -7.887 1 72.31 127 GLU A N 1
ATOM 1021 C CA . GLU A 1 127 ? -13.422 -25.828 -8.148 1 72.31 127 GLU A CA 1
ATOM 1022 C C . GLU A 1 127 ? -12.742 -26.078 -9.5 1 72.31 127 GLU A C 1
ATOM 1024 O O . GLU A 1 127 ? -12 -27.047 -9.664 1 72.31 127 GLU A O 1
ATOM 1029 N N . PHE A 1 128 ? -13.148 -25.297 -10.531 1 62.69 128 PHE A N 1
ATOM 1030 C CA . PHE A 1 128 ? -12.586 -25.516 -11.852 1 62.69 128 PHE A CA 1
ATOM 1031 C C . PHE A 1 128 ? -12.047 -24.219 -12.445 1 62.69 128 PHE A C 1
ATOM 1033 O O . PHE A 1 128 ? -12.695 -23.172 -12.352 1 62.69 128 PHE A O 1
ATOM 1040 N N . ILE A 1 129 ? -10.812 -24.281 -12.656 1 59.12 129 ILE A N 1
ATOM 1041 C CA . ILE A 1 129 ? -10.234 -23.156 -13.383 1 59.12 129 ILE A CA 1
ATOM 1042 C C . ILE A 1 129 ? -10.102 -23.516 -14.867 1 59.12 129 ILE A C 1
ATOM 1044 O O . ILE A 1 129 ? -9.523 -24.547 -15.211 1 59.12 129 ILE A O 1
ATOM 1048 N N . ASN A 1 130 ? -11.133 -23.031 -15.641 1 53.19 130 ASN A N 1
ATOM 1049 C CA . ASN A 1 130 ? -11.07 -23.312 -17.078 1 53.19 130 ASN A CA 1
ATOM 1050 C C . ASN A 1 130 ? -9.766 -22.797 -17.688 1 53.19 130 ASN A C 1
ATOM 1052 O O . ASN A 1 130 ? -9.492 -21.594 -17.656 1 53.19 130 ASN A O 1
ATOM 1056 N N . CYS A 1 131 ? -8.891 -23.5 -17.641 1 50.31 131 CYS A N 1
ATOM 1057 C CA . CYS A 1 131 ? -7.617 -23.172 -18.281 1 50.31 131 CYS A CA 1
ATOM 1058 C C . CYS A 1 131 ? -7.824 -22.734 -19.734 1 50.31 131 CYS A C 1
ATOM 1060 O O . CYS A 1 131 ? -6.949 -22.109 -20.328 1 50.31 131 CYS A O 1
ATOM 1062 N N . THR A 1 132 ? -8.891 -23.219 -20.406 1 42.38 132 THR A N 1
ATOM 1063 C CA . THR A 1 132 ? -9.016 -22.891 -21.828 1 42.38 132 THR A CA 1
ATOM 1064 C C . THR A 1 132 ? -9.18 -21.391 -22.016 1 42.38 132 THR A C 1
ATOM 1066 O O . THR A 1 132 ? -8.75 -20.844 -23.031 1 42.38 132 THR A O 1
ATOM 1069 N N . GLN A 1 133 ? -10.195 -20.859 -21.469 1 38.75 133 GLN A N 1
ATOM 1070 C CA . GLN A 1 133 ? -10.766 -19.609 -21.969 1 38.75 133 GLN A CA 1
ATOM 1071 C C . GLN A 1 133 ? -9.867 -18.422 -21.656 1 38.75 133 GLN A C 1
ATOM 1073 O O . GLN A 1 133 ? -10.164 -17.297 -22.031 1 38.75 133 GLN A O 1
ATOM 1078 N N . SER A 1 134 ? -9.172 -18.438 -20.625 1 36.59 134 SER A N 1
ATOM 1079 C CA . SER A 1 134 ? -8.469 -17.156 -20.547 1 36.59 134 SER A CA 1
ATOM 1080 C C . SER A 1 134 ? -7.48 -17.016 -21.703 1 36.59 134 SER A C 1
ATOM 1082 O O . SER A 1 134 ? -6.855 -17.984 -22.125 1 36.59 134 SER A O 1
ATOM 1084 N N . GLY A 1 135 ? -7.777 -16.25 -22.734 1 36.31 135 GLY A N 1
ATOM 1085 C CA . GLY A 1 135 ? -7.051 -15.938 -23.953 1 36.31 135 GLY A CA 1
ATOM 1086 C C . GLY A 1 135 ? -5.645 -16.5 -23.969 1 36.31 135 GLY A C 1
ATOM 1087 O O . GLY A 1 135 ? -4.898 -16.297 -24.922 1 36.31 135 GLY A O 1
ATOM 1088 N N . HIS A 1 136 ? -5 -16.562 -22.859 1 37.44 136 HIS A N 1
ATOM 1089 C CA . HIS A 1 136 ? -3.641 -17.047 -23.062 1 37.44 136 HIS A CA 1
ATOM 1090 C C . HIS A 1 136 ? -3.604 -18.578 -23.125 1 37.44 136 HIS A C 1
ATOM 1092 O O . HIS A 1 136 ? -4.188 -19.25 -22.281 1 37.44 136 HIS A O 1
ATOM 1098 N N . VAL A 1 137 ? -3.52 -19.203 -24.344 1 36.81 137 VAL A N 1
ATOM 1099 C CA . VAL A 1 137 ? -3.209 -20.562 -24.781 1 36.81 137 VAL A CA 1
ATOM 1100 C C . VAL A 1 137 ? -2.168 -21.172 -23.844 1 36.81 137 VAL A C 1
ATOM 1102 O O . VAL A 1 137 ? -0.974 -20.891 -23.953 1 36.81 137 VAL A O 1
ATOM 1105 N N . VAL A 1 138 ? -2.383 -21.25 -22.484 1 43.44 138 VAL A N 1
ATOM 1106 C CA . VAL A 1 138 ? -1.41 -22.078 -21.781 1 43.44 138 VAL A CA 1
ATOM 1107 C C . VAL A 1 138 ? -1.612 -23.547 -22.172 1 43.44 138 VAL A C 1
ATOM 1109 O O . VAL A 1 138 ? -2.736 -23.969 -22.438 1 43.44 138 VAL A O 1
ATOM 1112 N N . SER A 1 139 ? -0.575 -24.266 -22.547 1 41.19 139 SER A N 1
ATOM 1113 C CA . SER A 1 139 ? -0.599 -25.688 -22.875 1 41.19 139 SER A CA 1
ATOM 1114 C C . SER A 1 139 ? -1.301 -26.5 -21.781 1 41.19 139 SER A C 1
ATOM 1116 O O . SER A 1 139 ? -1.351 -26.062 -20.625 1 41.19 139 SER A O 1
ATOM 1118 N N . ASP A 1 140 ? -2.211 -27.547 -22.062 1 43.25 140 ASP A N 1
ATOM 1119 C CA . ASP A 1 140 ? -2.988 -28.547 -21.328 1 43.25 140 ASP A CA 1
ATOM 1120 C C . ASP A 1 140 ? -2.314 -28.906 -20 1 43.25 140 ASP A C 1
ATOM 1122 O O . ASP A 1 140 ? -2.992 -29.109 -19 1 43.25 140 ASP A O 1
ATOM 1126 N N . ASP A 1 141 ? -1.111 -29.141 -19.906 1 45.19 141 ASP A N 1
ATOM 1127 C CA . ASP A 1 141 ? -0.358 -29.703 -18.781 1 45.19 141 ASP A CA 1
ATOM 1128 C C . ASP A 1 141 ? -0.152 -28.656 -17.688 1 45.19 141 ASP A C 1
ATOM 1130 O O . ASP A 1 141 ? 0.281 -28.984 -16.594 1 45.19 141 ASP A O 1
ATOM 1134 N N . GLU A 1 142 ? -0.286 -27.375 -17.969 1 52.84 142 GLU A N 1
ATOM 1135 C CA . GLU A 1 142 ? 0.18 -26.281 -17.125 1 52.84 142 GLU A CA 1
ATOM 1136 C C . GLU A 1 142 ? -0.98 -25.609 -16.391 1 52.84 142 GLU A C 1
ATOM 1138 O O . GLU A 1 142 ? -0.782 -24.656 -15.641 1 52.84 142 GLU A O 1
ATOM 1143 N N . CYS A 1 143 ? -2.15 -26.031 -16.609 1 55.16 143 CYS A N 1
ATOM 1144 C CA . CYS A 1 143 ? -3.373 -25.422 -16.094 1 55.16 143 CYS A CA 1
ATOM 1145 C C . CYS A 1 143 ? -3.648 -25.891 -14.664 1 55.16 143 CYS A C 1
ATOM 1147 O O . CYS A 1 143 ? -3.623 -27.094 -14.375 1 55.16 143 CYS A O 1
ATOM 1149 N N . LEU A 1 144 ? -3.398 -24.984 -13.742 1 60.78 144 LEU A N 1
ATOM 1150 C CA . LEU A 1 144 ? -3.863 -25.328 -12.398 1 60.78 144 LEU A CA 1
ATOM 1151 C C . LEU A 1 144 ? -5.324 -25.766 -12.422 1 60.78 144 LEU A C 1
ATOM 1153 O O . LEU A 1 144 ? -6.121 -25.234 -13.203 1 60.78 144 LEU A O 1
ATOM 1157 N N . ASN A 1 145 ? -5.586 -26.906 -11.82 1 63.69 145 ASN A N 1
ATOM 1158 C CA . ASN A 1 145 ? -6.879 -27.578 -11.875 1 63.69 145 ASN A CA 1
ATOM 1159 C C . ASN A 1 145 ? -7.91 -26.875 -10.992 1 63.69 145 ASN A C 1
ATOM 1161 O O . ASN A 1 145 ? -9.086 -26.797 -11.352 1 63.69 145 ASN A O 1
ATOM 1165 N N . ASP A 1 146 ? -7.504 -26.438 -9.805 1 76.88 146 ASP A N 1
ATOM 1166 C CA . ASP A 1 146 ? -8.484 -25.828 -8.906 1 76.88 146 ASP A CA 1
ATOM 1167 C C . ASP A 1 146 ? -7.844 -24.719 -8.062 1 76.88 146 ASP A C 1
ATOM 1169 O O . ASP A 1 146 ? -6.637 -24.5 -8.141 1 76.88 146 ASP A O 1
ATOM 1173 N N . GLY A 1 147 ? -8.656 -23.969 -7.426 1 78.62 147 GLY A N 1
ATOM 1174 C CA . GLY A 1 147 ? -8.234 -22.844 -6.598 1 78.62 147 GLY A CA 1
ATOM 1175 C C . GLY A 1 147 ? -7.285 -23.25 -5.488 1 78.62 147 GLY A C 1
ATOM 1176 O O . GLY A 1 147 ? -6.418 -22.469 -5.09 1 78.62 147 GLY A O 1
ATOM 1177 N N . GLN A 1 148 ? -7.434 -24.469 -5 1 79.5 148 GLN A N 1
ATOM 1178 C CA . GLN A 1 148 ? -6.555 -24.938 -3.938 1 79.5 148 GLN A CA 1
ATOM 1179 C C . GLN A 1 148 ? -5.109 -25.031 -4.418 1 79.5 148 GLN A C 1
ATOM 1181 O O . GLN A 1 148 ? -4.18 -24.766 -3.652 1 79.5 148 GLN A O 1
ATOM 1186 N N . GLU A 1 149 ? -4.945 -25.312 -5.641 1 77.81 149 GLU A N 1
ATOM 1187 C CA . GLU A 1 149 ? -3.602 -25.391 -6.207 1 77.81 149 GLU A CA 1
ATOM 1188 C C . GLU A 1 149 ? -2.947 -24 -6.254 1 77.81 149 GLU A C 1
ATOM 1190 O O . GLU A 1 149 ? -1.742 -23.875 -6.027 1 77.81 149 GLU A O 1
ATOM 1195 N N . VAL A 1 150 ? -3.715 -23.047 -6.484 1 76.62 150 VAL A N 1
ATOM 1196 C CA . VAL A 1 150 ? -3.221 -21.672 -6.504 1 76.62 150 VAL A CA 1
ATOM 1197 C C . VAL A 1 150 ? -2.746 -21.281 -5.109 1 76.62 150 VAL A C 1
ATOM 1199 O O . VAL A 1 150 ? -1.65 -20.734 -4.953 1 76.62 150 VAL A O 1
ATOM 1202 N N . LEU A 1 151 ? -3.547 -21.625 -4.125 1 82.44 151 LEU A N 1
ATOM 1203 C CA . LEU A 1 151 ? -3.213 -21.266 -2.75 1 82.44 151 LEU A CA 1
ATOM 1204 C C . LEU A 1 151 ? -1.96 -22 -2.285 1 82.44 151 LEU A C 1
ATOM 1206 O O . LEU A 1 151 ? -1.117 -21.422 -1.595 1 82.44 151 LEU A O 1
ATOM 1210 N N . GLU A 1 152 ? -1.791 -23.156 -2.67 1 78.94 152 GLU A N 1
ATOM 1211 C CA . GLU A 1 152 ? -0.618 -23.938 -2.303 1 78.94 152 GLU A CA 1
ATOM 1212 C C . GLU A 1 152 ? 0.642 -23.406 -2.971 1 78.94 152 GLU A C 1
ATOM 1214 O O . GLU A 1 152 ? 1.71 -23.359 -2.355 1 78.94 152 GLU A O 1
ATOM 1219 N N . LEU A 1 153 ? 0.447 -22.984 -4.164 1 71.38 153 LEU A N 1
ATOM 1220 C CA . LEU A 1 153 ? 1.564 -22.391 -4.879 1 71.38 153 LEU A CA 1
ATOM 1221 C C . LEU A 1 153 ? 2.057 -21.125 -4.164 1 71.38 153 LEU A C 1
ATOM 1223 O O . LEU A 1 153 ? 3.26 -20.875 -4.125 1 71.38 153 LEU A O 1
ATOM 1227 N N . LEU A 1 154 ? 1.131 -20.547 -3.566 1 75.31 154 LEU A N 1
ATOM 1228 C CA . LEU A 1 154 ? 1.465 -19.297 -2.896 1 75.31 154 LEU A CA 1
ATOM 1229 C C . LEU A 1 154 ? 1.788 -19.531 -1.426 1 75.31 154 LEU A C 1
ATOM 1231 O O . LEU A 1 154 ? 2.088 -18.594 -0.689 1 75.31 154 LEU A O 1
ATOM 1235 N N . SER A 1 155 ? 1.716 -20.766 -0.949 1 78.88 155 SER A N 1
ATOM 1236 C CA . SER A 1 155 ? 2.014 -21.156 0.424 1 78.88 155 SER A CA 1
ATOM 1237 C C . SER A 1 155 ? 1.025 -20.531 1.404 1 78.88 155 SER A C 1
ATOM 1239 O O . SER A 1 155 ? 1.414 -20.094 2.484 1 78.88 155 SER A O 1
ATOM 1241 N N . TYR A 1 156 ? -0.186 -20.484 0.902 1 83.88 156 TYR A N 1
ATOM 1242 C CA . TYR A 1 156 ? -1.256 -20 1.761 1 83.88 156 TYR A CA 1
ATOM 1243 C C . TYR A 1 156 ? -2.143 -21.141 2.244 1 83.88 156 TYR A C 1
ATOM 1245 O O . TYR A 1 156 ? -2.395 -22.094 1.504 1 83.88 156 TYR A O 1
ATOM 1253 N N . LYS A 1 157 ? -2.584 -21.047 3.535 1 87.69 157 LYS A N 1
ATOM 1254 C CA . LYS A 1 157 ? -3.477 -22.031 4.117 1 87.69 157 LYS A CA 1
ATOM 1255 C C . LYS A 1 157 ? -4.879 -21.469 4.324 1 87.69 157 LYS A C 1
ATOM 1257 O O . LYS A 1 157 ? -5.035 -20.391 4.898 1 87.69 157 LYS A O 1
ATOM 1262 N N . THR A 1 158 ? -5.871 -22.219 3.922 1 90.88 158 THR A N 1
ATOM 1263 C CA . THR A 1 158 ? -7.262 -21.781 4.012 1 90.88 158 THR A CA 1
ATOM 1264 C C . THR A 1 158 ? -7.676 -21.594 5.469 1 90.88 158 THR A C 1
ATOM 1266 O O . THR A 1 158 ? -8.555 -20.797 5.77 1 90.88 158 THR A O 1
ATOM 1269 N N . THR A 1 159 ? -7.07 -22.25 6.352 1 92.88 159 THR A N 1
ATOM 1270 C CA . THR A 1 159 ? -7.418 -22.219 7.77 1 92.88 159 THR A CA 1
ATOM 1271 C C . THR A 1 159 ? -6.957 -20.906 8.398 1 92.88 159 THR A C 1
ATOM 1273 O O . THR A 1 159 ? -7.348 -20.578 9.523 1 92.88 159 THR A O 1
ATOM 1276 N N . ASN A 1 160 ? -6.195 -20.141 7.684 1 93.94 160 ASN A N 1
ATOM 1277 C CA . ASN A 1 160 ? -5.617 -18.922 8.242 1 93.94 160 ASN A CA 1
ATOM 1278 C C . ASN A 1 160 ? -6.559 -17.719 8.078 1 93.94 160 ASN A C 1
ATOM 1280 O O . ASN A 1 160 ? -6.234 -16.609 8.492 1 93.94 160 ASN A O 1
ATOM 1284 N N . MET A 1 161 ? -7.746 -17.875 7.57 1 95.62 161 MET A N 1
ATOM 1285 C CA . MET A 1 161 ? -8.664 -16.781 7.312 1 95.62 161 MET A CA 1
ATOM 1286 C C . MET A 1 161 ? -9.008 -16.047 8.602 1 95.62 161 MET A C 1
ATOM 1288 O O . MET A 1 161 ? -8.859 -14.82 8.688 1 95.62 161 MET A O 1
ATOM 1292 N N . GLY A 1 162 ? -9.453 -16.797 9.555 1 95.44 162 GLY A N 1
ATOM 1293 C CA . GLY A 1 162 ? -9.805 -16.188 10.82 1 95.44 162 GLY A CA 1
ATOM 1294 C C . GLY A 1 162 ? -8.633 -15.516 11.508 1 95.44 162 GLY A C 1
ATOM 1295 O O . GLY A 1 162 ? -8.773 -14.422 12.07 1 95.44 162 GLY A O 1
ATOM 1296 N N . PHE A 1 163 ? -7.535 -16.203 11.477 1 95.94 163 PHE A N 1
ATOM 1297 C CA . PHE A 1 163 ? -6.316 -15.672 12.078 1 95.94 163 PHE A CA 1
ATOM 1298 C C . PHE A 1 163 ? -5.906 -14.367 11.406 1 95.94 163 PHE A C 1
ATOM 1300 O O . PHE A 1 163 ? -5.582 -13.391 12.078 1 95.94 163 PHE A O 1
ATOM 1307 N N . ASP A 1 164 ? -5.941 -14.281 10.102 1 96.81 164 ASP A N 1
ATOM 1308 C CA . ASP A 1 164 ? -5.57 -13.086 9.344 1 96.81 164 ASP A CA 1
ATOM 1309 C C . ASP A 1 164 ? -6.492 -11.914 9.672 1 96.81 164 ASP A C 1
ATOM 1311 O O . ASP A 1 164 ? -6.031 -10.797 9.914 1 96.81 164 ASP A O 1
ATOM 1315 N N . ILE A 1 165 ? -7.754 -12.148 9.797 1 97.56 165 ILE A N 1
ATOM 1316 C CA . ILE A 1 165 ? -8.734 -11.117 10.102 1 97.56 165 ILE A CA 1
ATOM 1317 C C . ILE A 1 165 ? -8.508 -10.594 11.516 1 97.56 165 ILE A C 1
ATOM 1319 O O . ILE A 1 165 ? -8.5 -9.375 11.742 1 97.56 165 ILE A O 1
ATOM 1323 N N . GLY A 1 166 ? -8.32 -11.523 12.391 1 97.56 166 GLY A N 1
ATOM 1324 C CA . GLY A 1 166 ? -8.055 -11.141 13.766 1 97.56 166 GLY A CA 1
ATOM 1325 C C . GLY A 1 166 ? -6.816 -10.281 13.922 1 97.56 166 GLY A C 1
ATOM 1326 O O . GLY A 1 166 ? -6.828 -9.289 14.656 1 97.56 166 GLY A O 1
ATOM 1327 N N . LEU A 1 167 ? -5.781 -10.617 13.227 1 97.44 167 LEU A N 1
ATOM 1328 C CA . LEU A 1 167 ? -4.527 -9.883 13.352 1 97.44 167 LEU A CA 1
ATOM 1329 C C . LEU A 1 167 ? -4.633 -8.5 12.711 1 97.44 167 LEU A C 1
ATOM 1331 O O . LEU A 1 167 ? -4 -7.551 13.164 1 97.44 167 LEU A O 1
ATOM 1335 N N . LEU A 1 168 ? -5.445 -8.375 11.656 1 98 168 LEU A N 1
ATOM 1336 C CA . LEU A 1 168 ? -5.703 -7.055 11.094 1 98 168 LEU A CA 1
ATOM 1337 C C . LEU A 1 168 ? -6.375 -6.152 12.125 1 98 168 LEU A C 1
ATOM 1339 O O . LEU A 1 168 ? -6 -4.984 12.266 1 98 168 LEU A O 1
ATOM 1343 N N . PHE A 1 169 ? -7.312 -6.699 12.914 1 97.69 169 PHE A N 1
ATOM 1344 C CA . PHE A 1 169 ? -7.969 -5.941 13.969 1 97.69 169 PHE A CA 1
ATOM 1345 C C . PHE A 1 169 ? -6.965 -5.527 15.039 1 97.69 169 PHE A C 1
ATOM 1347 O O . PHE A 1 169 ? -6.984 -4.387 15.508 1 97.69 169 PHE A O 1
ATOM 1354 N N . VAL A 1 170 ? -6.168 -6.43 15.359 1 98.12 170 VAL A N 1
ATOM 1355 C CA . VAL A 1 170 ? -5.172 -6.172 16.391 1 98.12 170 VAL A CA 1
ATOM 1356 C C . VAL A 1 170 ? -4.23 -5.059 15.938 1 98.12 170 VAL A C 1
ATOM 1358 O O . VAL A 1 170 ? -3.885 -4.168 16.719 1 98.12 170 VAL A O 1
ATOM 1361 N N . LEU A 1 171 ? -3.834 -5.082 14.703 1 98.19 171 LEU A N 1
ATOM 1362 C CA . LEU A 1 171 ? -2.916 -4.078 14.18 1 98.19 171 LEU A CA 1
ATOM 1363 C C . LEU A 1 171 ? -3.566 -2.699 14.172 1 98.19 171 LEU A C 1
ATOM 1365 O O . LEU A 1 171 ? -2.908 -1.696 14.461 1 98.19 171 LEU A O 1
ATOM 1369 N N . ILE A 1 172 ? -4.844 -2.613 13.859 1 96.88 172 ILE A N 1
ATOM 1370 C CA . ILE A 1 172 ? -5.555 -1.34 13.875 1 96.88 172 ILE A CA 1
ATOM 1371 C C . ILE A 1 172 ? -5.477 -0.721 15.266 1 96.88 172 ILE A C 1
ATOM 1373 O O . ILE A 1 172 ? -5.074 0.434 15.414 1 96.88 172 ILE A O 1
ATOM 1377 N N . VAL A 1 173 ? -5.773 -1.517 16.234 1 96.56 173 VAL A N 1
ATOM 1378 C CA . VAL A 1 173 ? -5.824 -1.041 17.609 1 96.56 173 VAL A CA 1
ATOM 1379 C C . VAL A 1 173 ? -4.414 -0.719 18.094 1 96.56 173 VAL A C 1
ATOM 1381 O O . VAL A 1 173 ? -4.188 0.319 18.719 1 96.56 173 VAL A O 1
ATOM 1384 N N . ALA A 1 174 ? -3.49 -1.555 17.781 1 97.88 174 ALA A N 1
ATOM 1385 C CA . ALA A 1 174 ? -2.113 -1.36 18.234 1 97.88 174 ALA A CA 1
ATOM 1386 C C . ALA A 1 174 ? -1.521 -0.082 17.656 1 97.88 174 ALA A C 1
ATOM 1388 O O . ALA A 1 174 ? -0.943 0.73 18.375 1 97.88 174 ALA A O 1
ATOM 1389 N N . PHE A 1 175 ? -1.69 0.104 16.344 1 97.25 175 PHE A N 1
ATOM 1390 C CA . PHE A 1 175 ? -1.162 1.307 15.719 1 97.25 175 PHE A CA 1
ATOM 1391 C C . PHE A 1 175 ? -1.825 2.555 16.281 1 97.25 175 PHE A C 1
ATOM 1393 O O . PHE A 1 175 ? -1.164 3.572 16.5 1 97.25 175 PHE A O 1
ATOM 1400 N N . ARG A 1 176 ? -3.105 2.49 16.531 1 94.5 176 ARG A N 1
ATOM 1401 C CA . ARG A 1 176 ? -3.82 3.641 17.078 1 94.5 176 ARG A CA 1
ATOM 1402 C C . ARG A 1 176 ? -3.371 3.939 18.5 1 94.5 176 ARG A C 1
ATOM 1404 O O . ARG A 1 176 ? -3.273 5.102 18.906 1 94.5 176 ARG A O 1
ATOM 1411 N N . LEU A 1 177 ? -3.156 2.936 19.234 1 96.19 177 LEU A N 1
ATOM 1412 C CA . LEU A 1 177 ? -2.693 3.121 20.609 1 96.19 177 LEU A CA 1
ATOM 1413 C C . LEU A 1 177 ? -1.308 3.756 20.625 1 96.19 177 LEU A C 1
ATOM 1415 O O . LEU A 1 177 ? -1.06 4.684 21.406 1 96.19 177 LEU A O 1
ATOM 1419 N N . VAL A 1 178 ? -0.427 3.264 19.812 1 97.12 178 VAL A N 1
ATOM 1420 C CA . VAL A 1 178 ? 0.913 3.838 19.75 1 97.12 178 VAL A CA 1
ATOM 1421 C C . VAL A 1 178 ? 0.833 5.285 19.266 1 97.12 178 VAL A C 1
ATOM 1423 O O . VAL A 1 178 ? 1.526 6.16 19.797 1 97.12 178 VAL A O 1
ATOM 1426 N N . ALA A 1 179 ? -0.006 5.516 18.25 1 95.06 179 ALA A N 1
ATOM 1427 C CA . ALA A 1 179 ? -0.2 6.879 17.766 1 95.06 179 ALA A CA 1
ATOM 1428 C C . ALA A 1 179 ? -0.684 7.793 18.891 1 95.06 179 ALA A C 1
ATOM 1430 O O . ALA A 1 179 ? -0.189 8.914 19.047 1 95.06 179 ALA A O 1
ATOM 1431 N N . PHE A 1 180 ? -1.579 7.32 19.688 1 94.56 180 PHE A N 1
ATOM 1432 C CA . PHE A 1 180 ? -2.123 8.086 20.812 1 94.56 180 PHE A CA 1
ATOM 1433 C C . PHE A 1 180 ? -1.034 8.406 21.828 1 94.56 180 PHE A C 1
ATOM 1435 O O . PHE A 1 180 ? -0.939 9.539 22.312 1 94.56 180 PHE A O 1
ATOM 1442 N N . LEU A 1 181 ? -0.216 7.441 22.125 1 95.56 181 LEU A N 1
ATOM 1443 C CA . LEU A 1 181 ? 0.867 7.637 23.078 1 95.56 181 LEU A CA 1
ATOM 1444 C C . LEU A 1 181 ? 1.886 8.641 22.547 1 95.56 181 LEU A C 1
ATOM 1446 O O . LEU A 1 181 ? 2.406 9.461 23.312 1 95.56 181 LEU A O 1
ATOM 1450 N N . LEU A 1 182 ? 2.164 8.547 21.281 1 94.38 182 LEU A N 1
ATOM 1451 C CA . LEU A 1 182 ? 3.08 9.508 20.672 1 94.38 182 LEU A CA 1
ATOM 1452 C C . LEU A 1 182 ? 2.49 10.914 20.703 1 94.38 182 LEU A C 1
ATOM 1454 O O . LEU A 1 182 ? 3.207 11.891 20.938 1 94.38 182 LEU A O 1
ATOM 1458 N N . LEU A 1 183 ? 1.214 11 20.484 1 90.75 183 LEU A N 1
ATOM 1459 C CA . LEU A 1 183 ? 0.535 12.297 20.516 1 90.75 183 LEU A CA 1
ATOM 1460 C C . LEU A 1 183 ? 0.554 12.883 21.922 1 90.75 183 LEU A C 1
ATOM 1462 O O . LEU A 1 183 ? 0.773 14.086 22.094 1 90.75 183 LEU A O 1
ATOM 1466 N N . LEU A 1 184 ? 0.32 12.031 22.922 1 91.69 184 LEU A N 1
ATOM 1467 C CA . LEU A 1 184 ? 0.357 12.469 24.312 1 91.69 184 LEU A CA 1
ATOM 1468 C C . LEU A 1 184 ? 1.738 13 24.688 1 91.69 184 LEU A C 1
ATOM 1470 O O . LEU A 1 184 ? 1.854 14.008 25.375 1 91.69 184 LEU A O 1
ATOM 1474 N N . ASN A 1 185 ? 2.697 12.312 24.188 1 91.88 185 ASN A N 1
ATOM 1475 C CA . ASN A 1 185 ? 4.062 12.75 24.453 1 91.88 185 ASN A CA 1
ATOM 1476 C C . ASN A 1 185 ? 4.371 14.086 23.781 1 91.88 185 ASN A C 1
ATOM 1478 O O . ASN A 1 185 ? 5.039 14.945 24.359 1 91.88 185 ASN A O 1
ATOM 1482 N N . LYS A 1 186 ? 3.902 14.242 22.594 1 88.38 186 LYS A N 1
ATOM 1483 C CA . LYS A 1 186 ? 4.105 15.492 21.859 1 88.38 186 LYS A CA 1
ATOM 1484 C C . LYS A 1 186 ? 3.389 16.656 22.547 1 88.38 186 LYS A C 1
ATOM 1486 O O . LYS A 1 186 ? 3.922 17.766 22.609 1 88.38 186 LYS A O 1
ATOM 1491 N N . THR A 1 187 ? 2.197 16.484 23.016 1 85.25 187 THR A N 1
ATOM 1492 C CA . THR A 1 187 ? 1.405 17.531 23.656 1 85.25 187 THR A CA 1
ATOM 1493 C C . THR A 1 187 ? 1.981 17.891 25.031 1 85.25 187 THR A C 1
ATOM 1495 O O . THR A 1 187 ? 1.982 19.047 25.422 1 85.25 187 THR A O 1
ATOM 1498 N N . LYS A 1 188 ? 2.479 16.969 25.688 1 85.94 188 LYS A N 1
ATOM 1499 C CA . LYS A 1 188 ? 3.1 17.219 26.984 1 85.94 188 LYS A CA 1
ATOM 1500 C C . LYS A 1 188 ? 4.371 18.047 26.828 1 85.94 188 LYS A C 1
ATOM 1502 O O . LYS A 1 188 ? 4.625 18.953 27.625 1 85.94 188 LYS A O 1
ATOM 1507 N N . ARG A 1 189 ? 5.086 17.75 25.844 1 84.75 189 ARG A N 1
ATOM 1508 C CA . ARG A 1 189 ? 6.332 18.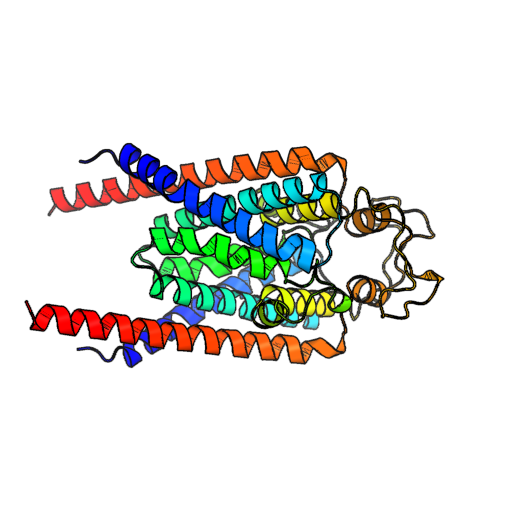484 25.609 1 84.75 189 ARG A CA 1
ATOM 1509 C C . ARG A 1 189 ? 6.059 19.922 25.219 1 84.75 189 ARG A C 1
ATOM 1511 O O . ARG A 1 189 ? 6.789 20.828 25.609 1 84.75 189 ARG A O 1
ATOM 1518 N N . LYS A 1 190 ? 5.082 20.156 24.453 1 81.12 190 LYS A N 1
ATOM 1519 C CA . LYS A 1 190 ? 4.719 21.516 24.047 1 81.12 190 LYS A CA 1
ATOM 1520 C C . LYS A 1 190 ? 4.219 22.328 25.219 1 81.12 190 LYS A C 1
ATOM 1522 O O . LYS A 1 190 ? 4.512 23.531 25.328 1 81.12 190 LYS A O 1
ATOM 1527 N N . THR A 1 191 ? 3.479 21.703 26.047 1 73.06 191 THR A N 1
ATOM 1528 C CA . THR A 1 191 ? 2.959 22.406 27.219 1 73.06 191 THR A CA 1
ATOM 1529 C C . THR A 1 191 ? 4.094 22.797 28.172 1 73.06 191 THR A C 1
ATOM 1531 O O . THR A 1 191 ? 4.094 23.891 28.719 1 73.06 191 THR A O 1
ATOM 1534 N N . VAL A 1 192 ? 4.961 21.984 28.25 1 70.81 192 VAL A N 1
ATOM 1535 C CA . VAL A 1 192 ? 6.09 22.266 29.141 1 70.81 192 VAL A CA 1
ATOM 1536 C C . VAL A 1 192 ? 6.934 23.391 28.562 1 70.81 192 VAL A C 1
ATOM 1538 O O . VAL A 1 192 ? 7.395 24.266 29.297 1 70.81 192 VAL A O 1
ATOM 1541 N N . LYS A 1 193 ? 7.203 23.438 27.281 1 72.5 193 LYS A N 1
ATOM 1542 C CA . LYS A 1 193 ? 7.984 24.5 26.641 1 72.5 193 LYS A CA 1
ATOM 1543 C C . LYS A 1 193 ? 7.309 25.859 26.812 1 72.5 193 LYS A C 1
ATOM 1545 O O . LYS A 1 193 ? 7.98 26.875 27.016 1 72.5 193 LYS A O 1
ATOM 1550 N N . VAL A 1 194 ? 6.016 25.984 26.703 1 72.25 194 VAL A N 1
ATOM 1551 C CA . VAL A 1 194 ? 5.27 27.234 26.812 1 72.25 194 VAL A CA 1
ATOM 1552 C C . VAL A 1 194 ? 5.352 27.75 28.25 1 72.25 194 VAL A C 1
ATOM 1554 O O . VAL A 1 194 ? 5.438 28.953 28.484 1 72.25 194 VAL A O 1
ATOM 1557 N N . ILE A 1 195 ? 5.41 26.859 29.172 1 71.56 195 ILE A N 1
ATOM 1558 C CA . ILE A 1 195 ? 5.484 27.25 30.578 1 71.56 195 ILE A CA 1
ATOM 1559 C C . ILE A 1 195 ? 6.891 27.75 30.906 1 71.56 195 ILE A C 1
ATOM 1561 O O . ILE A 1 195 ? 7.055 28.703 31.688 1 71.56 195 ILE A O 1
ATOM 1565 N N . ASP A 1 196 ? 7.855 27.188 30.25 1 70.12 196 ASP A N 1
ATOM 1566 C CA . ASP A 1 196 ? 9.234 27.578 30.516 1 70.12 196 ASP A CA 1
ATOM 1567 C C . ASP A 1 196 ? 9.594 28.875 29.797 1 70.12 196 ASP A C 1
ATOM 1569 O O . ASP A 1 196 ? 10.586 29.531 30.125 1 70.12 196 ASP A O 1
ATOM 1573 N N . GLU A 1 197 ? 8.984 29.188 28.672 1 63.81 197 GLU A N 1
ATOM 1574 C CA . GLU A 1 197 ? 9.227 30.469 28.016 1 63.81 197 GLU A CA 1
ATOM 1575 C C . GLU A 1 197 ? 8.375 31.578 28.625 1 63.81 197 GLU A C 1
ATOM 1577 O O . GLU A 1 197 ? 8.836 32.719 28.766 1 63.81 197 GLU A O 1
ATOM 1582 N N . MET B 1 1 ? 5.078 37 -1.626 1 39.69 1 MET B N 1
ATOM 1583 C CA . MET B 1 1 ? 4.57 36.031 -2.594 1 39.69 1 MET B CA 1
ATOM 1584 C C . MET B 1 1 ? 5.609 34.969 -2.875 1 39.69 1 MET B C 1
ATOM 1586 O O . MET B 1 1 ? 6.418 35.094 -3.795 1 39.69 1 MET B O 1
ATOM 1590 N N . TYR B 1 2 ? 6.465 34.531 -1.976 1 53.5 2 TYR B N 1
ATOM 1591 C CA . TYR B 1 2 ? 7.594 33.625 -2.189 1 53.5 2 TYR B CA 1
ATOM 1592 C C . TYR B 1 2 ? 7.207 32.469 -3.105 1 53.5 2 TYR B C 1
ATOM 1594 O O . TYR B 1 2 ? 6.031 32.125 -3.197 1 53.5 2 TYR B O 1
ATOM 1602 N N . ARG B 1 3 ? 8.055 32.062 -4.281 1 78.06 3 ARG B N 1
ATOM 1603 C CA . ARG B 1 3 ? 7.832 31.297 -5.496 1 78.06 3 ARG B CA 1
ATOM 1604 C C . ARG B 1 3 ? 7.461 29.859 -5.164 1 78.06 3 ARG B C 1
ATOM 1606 O O . ARG B 1 3 ? 8.305 29.078 -4.711 1 78.06 3 ARG B O 1
ATOM 1613 N N . THR B 1 4 ? 6.125 29.641 -4.984 1 83.38 4 THR B N 1
ATOM 1614 C CA . THR B 1 4 ? 5.547 28.312 -4.789 1 83.38 4 THR B CA 1
ATOM 1615 C C . THR B 1 4 ? 6.312 27.266 -5.598 1 83.38 4 THR B C 1
ATOM 1617 O O . THR B 1 4 ? 6.504 26.141 -5.141 1 83.38 4 THR B O 1
ATOM 1620 N N . ASP B 1 5 ? 6.812 27.641 -6.695 1 87.19 5 ASP B N 1
ATOM 1621 C CA . ASP B 1 5 ? 7.574 26.719 -7.547 1 87.19 5 ASP B CA 1
ATOM 1622 C C . ASP B 1 5 ? 8.922 26.375 -6.914 1 87.19 5 ASP B C 1
ATOM 1624 O O . ASP B 1 5 ? 9.312 25.203 -6.871 1 87.19 5 ASP B O 1
ATOM 1628 N N . VAL B 1 6 ? 9.609 27.391 -6.438 1 85.38 6 VAL B N 1
ATOM 1629 C CA . VAL B 1 6 ? 10.914 27.172 -5.824 1 85.38 6 VAL B CA 1
ATOM 1630 C C . VAL B 1 6 ? 10.75 26.359 -4.547 1 85.38 6 VAL B C 1
ATOM 1632 O O . VAL B 1 6 ? 11.531 25.438 -4.289 1 85.38 6 VAL B O 1
ATOM 1635 N N . TYR B 1 7 ? 9.734 26.719 -3.855 1 82.94 7 TYR B N 1
ATOM 1636 C CA . TYR B 1 7 ? 9.461 25.984 -2.627 1 82.94 7 TYR B CA 1
ATOM 1637 C C . TYR B 1 7 ? 9.18 24.516 -2.926 1 82.94 7 TYR B C 1
ATOM 1639 O O . TYR B 1 7 ? 9.758 23.625 -2.295 1 82.94 7 TYR B O 1
ATOM 1647 N N . PHE B 1 8 ? 8.352 24.328 -3.836 1 85.31 8 PHE B N 1
ATOM 1648 C 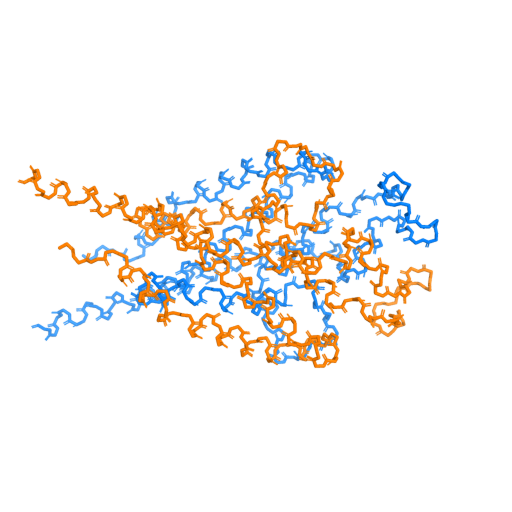CA . PHE B 1 8 ? 7.949 22.969 -4.18 1 85.31 8 PHE B CA 1
ATOM 1649 C C . PHE B 1 8 ? 9.141 22.172 -4.684 1 85.31 8 PHE B C 1
ATOM 1651 O O . PHE B 1 8 ? 9.336 21.016 -4.277 1 85.31 8 PHE B O 1
ATOM 1658 N N . ILE B 1 9 ? 9.977 22.734 -5.516 1 85.25 9 ILE B N 1
ATOM 1659 C CA . ILE B 1 9 ? 11.117 22.031 -6.102 1 85.25 9 ILE B CA 1
ATOM 1660 C C . ILE B 1 9 ? 12.172 21.766 -5.027 1 85.25 9 ILE B C 1
ATOM 1662 O O . ILE B 1 9 ? 12.727 20.672 -4.953 1 85.25 9 ILE B O 1
ATOM 1666 N N . THR B 1 10 ? 12.484 22.734 -4.188 1 84 10 THR B N 1
ATOM 1667 C CA . THR B 1 10 ? 13.492 22.578 -3.141 1 84 10 THR B CA 1
ATOM 1668 C C . THR B 1 10 ? 13.062 21.531 -2.121 1 84 10 THR B C 1
ATOM 1670 O O . THR B 1 10 ? 13.883 20.734 -1.656 1 84 10 THR B O 1
ATOM 1673 N N . LYS B 1 11 ? 11.828 21.562 -1.93 1 82.44 11 LYS B N 1
ATOM 1674 C CA . LYS B 1 11 ? 11.305 20.578 -0.979 1 82.44 11 LYS B CA 1
ATOM 1675 C C . LYS B 1 11 ? 11.406 19.172 -1.533 1 82.44 11 LYS B C 1
ATOM 1677 O O . LYS B 1 11 ? 11.828 18.25 -0.828 1 82.44 11 LYS B O 1
ATOM 1682 N N . ASN B 1 12 ? 11.008 19 -2.721 1 84.56 12 ASN B N 1
ATOM 1683 C CA . ASN B 1 12 ? 11.086 17.688 -3.371 1 84.56 12 ASN B CA 1
ATOM 1684 C C . ASN B 1 12 ? 12.531 17.203 -3.465 1 84.56 12 ASN B C 1
ATOM 1686 O O . ASN B 1 12 ? 12.797 16.016 -3.256 1 84.56 12 ASN B O 1
ATOM 1690 N N . LEU B 1 13 ? 13.414 18.125 -3.674 1 84.38 13 LEU B N 1
ATOM 1691 C CA . LEU B 1 13 ? 14.828 17.766 -3.789 1 84.38 13 LEU B CA 1
ATOM 1692 C C . LEU B 1 13 ? 15.414 17.422 -2.424 1 84.38 13 LEU B C 1
ATOM 1694 O O . LEU B 1 13 ? 16.266 16.531 -2.311 1 84.38 13 LEU B O 1
ATOM 1698 N N . ALA B 1 14 ? 14.992 18.109 -1.433 1 84.31 14 ALA B N 1
ATOM 1699 C CA . ALA B 1 14 ? 15.477 17.891 -0.073 1 84.31 14 ALA B CA 1
ATOM 1700 C C . ALA B 1 14 ? 15.047 16.531 0.453 1 84.31 14 ALA B C 1
ATOM 1702 O O . ALA B 1 14 ? 15.758 15.906 1.251 1 84.31 14 ALA B O 1
ATOM 1703 N N . GLU B 1 15 ? 13.961 16.031 -0.035 1 83.5 15 GLU B N 1
ATOM 1704 C CA . GLU B 1 15 ? 13.406 14.773 0.461 1 83.5 15 GLU B CA 1
ATOM 1705 C C . GLU B 1 15 ? 13.891 13.594 -0.375 1 83.5 15 GLU B C 1
ATOM 1707 O O . GLU B 1 15 ? 13.805 12.445 0.06 1 83.5 15 GLU B O 1
ATOM 1712 N N . MET B 1 16 ? 14.383 13.836 -1.498 1 84.69 16 MET B N 1
ATOM 1713 C CA . MET B 1 16 ? 14.742 12.805 -2.467 1 84.69 16 MET B CA 1
ATOM 1714 C C . MET B 1 16 ? 15.797 11.867 -1.891 1 84.69 16 MET B C 1
ATOM 1716 O O . MET B 1 16 ? 15.688 10.648 -2.035 1 84.69 16 MET B O 1
ATOM 1720 N N . PRO B 1 17 ? 16.828 12.383 -1.185 1 86.19 17 PRO B N 1
ATOM 1721 C CA . PRO B 1 17 ? 17.812 11.461 -0.611 1 86.19 17 PRO B CA 1
ATOM 1722 C C . PRO B 1 17 ? 17.188 10.469 0.369 1 86.19 17 PRO B C 1
ATOM 1724 O O . PRO B 1 17 ? 17.562 9.289 0.385 1 86.19 17 PRO B O 1
ATOM 1727 N N . PHE B 1 18 ? 16.266 10.906 1.118 1 85.31 18 PHE B N 1
ATOM 1728 C CA . PHE B 1 18 ? 15.641 10.047 2.111 1 85.31 18 PHE B CA 1
ATOM 1729 C C . PHE B 1 18 ? 14.758 9 1.441 1 85.31 18 PHE B C 1
ATOM 1731 O O . PHE B 1 18 ? 14.75 7.836 1.839 1 85.31 18 PHE B O 1
ATOM 1738 N N . THR B 1 19 ? 14.078 9.43 0.422 1 88 19 THR B N 1
ATOM 1739 C CA . THR B 1 19 ? 13.133 8.539 -0.23 1 88 19 THR B CA 1
ATOM 1740 C C . THR B 1 19 ? 13.852 7.57 -1.166 1 88 19 THR B C 1
ATOM 1742 O O . THR B 1 19 ? 13.25 6.609 -1.656 1 88 19 THR B O 1
ATOM 1745 N N . THR B 1 20 ? 15.086 7.809 -1.408 1 91.31 20 THR B N 1
ATOM 1746 C CA . THR B 1 20 ? 15.891 6.895 -2.215 1 91.31 20 THR B CA 1
ATOM 1747 C C . THR B 1 20 ? 16.781 6.031 -1.33 1 91.31 20 THR B C 1
ATOM 1749 O O . THR B 1 20 ? 16.828 4.809 -1.49 1 91.31 20 THR B O 1
ATOM 1752 N N . PHE B 1 21 ? 17.391 6.613 -0.366 1 92.75 21 PHE B N 1
ATOM 1753 C CA . PHE B 1 21 ? 18.375 5.93 0.47 1 92.75 21 PHE B CA 1
ATOM 1754 C C . PHE B 1 21 ? 17.688 4.934 1.398 1 92.75 21 PHE B C 1
ATOM 1756 O O . PHE B 1 21 ? 18.188 3.818 1.587 1 92.75 21 PHE B O 1
ATOM 1763 N N . LEU B 1 22 ? 16.641 5.316 1.912 1 90.5 22 LEU B N 1
ATOM 1764 C CA . LEU B 1 22 ? 15.984 4.457 2.893 1 90.5 22 LEU B CA 1
ATOM 1765 C C . LEU B 1 22 ? 15.477 3.178 2.238 1 90.5 22 LEU B C 1
ATOM 1767 O O . LEU B 1 22 ? 15.773 2.076 2.705 1 90.5 22 LEU B O 1
ATOM 1771 N N . PRO B 1 23 ? 14.781 3.297 1.097 1 91.69 23 PRO B N 1
ATOM 1772 C CA . PRO B 1 23 ? 14.367 2.066 0.417 1 91.69 23 PRO B CA 1
ATOM 1773 C C . PRO B 1 23 ? 15.555 1.203 -0.012 1 91.69 23 PRO B C 1
ATOM 1775 O O . PRO B 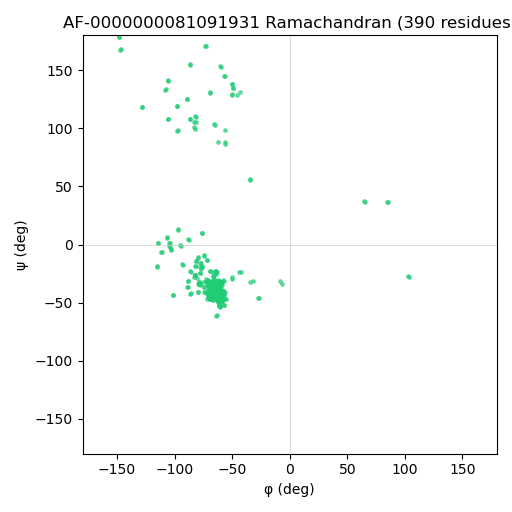1 23 ? 15.469 -0.027 0.023 1 91.69 23 PRO B O 1
ATOM 1778 N N . PHE B 1 24 ? 16.609 1.877 -0.349 1 94.12 24 PHE B N 1
ATOM 1779 C CA . PHE B 1 24 ? 17.797 1.15 -0.744 1 94.12 24 PHE B CA 1
ATOM 1780 C C . PHE B 1 24 ? 18.344 0.324 0.418 1 94.12 24 PHE B C 1
ATOM 1782 O O . PHE B 1 24 ? 18.656 -0.858 0.256 1 94.12 24 PHE B O 1
ATOM 1789 N N . VAL B 1 25 ? 18.453 0.884 1.524 1 91.88 25 VAL B N 1
ATOM 1790 C CA . VAL B 1 25 ? 19 0.221 2.707 1 91.88 25 VAL B CA 1
ATOM 1791 C C . VAL B 1 25 ? 18.062 -0.915 3.131 1 91.88 25 VAL B C 1
ATOM 1793 O O . VAL B 1 25 ? 18.516 -2.029 3.4 1 91.88 25 VAL B O 1
ATOM 1796 N N . PHE B 1 26 ? 16.812 -0.67 3.102 1 89.38 26 PHE B N 1
ATOM 1797 C CA . PHE B 1 26 ? 15.859 -1.672 3.562 1 89.38 26 PHE B CA 1
ATOM 1798 C C . PHE B 1 26 ? 15.805 -2.854 2.604 1 89.38 26 PHE B C 1
ATOM 1800 O O . PHE B 1 26 ? 15.727 -4.008 3.033 1 89.38 26 PHE B O 1
ATOM 1807 N N . THR B 1 27 ? 15.812 -2.531 1.345 1 91.12 27 THR B N 1
ATOM 1808 C CA . THR B 1 27 ? 15.836 -3.613 0.367 1 91.12 27 THR B CA 1
ATOM 1809 C C . THR B 1 27 ? 17.141 -4.41 0.477 1 91.12 27 THR B C 1
ATOM 1811 O O . THR B 1 27 ? 17.125 -5.637 0.384 1 91.12 27 THR B O 1
ATOM 1814 N N . GLY B 1 28 ? 18.266 -3.693 0.682 1 89.44 28 GLY B N 1
ATOM 1815 C CA . GLY B 1 28 ? 19.547 -4.348 0.847 1 89.44 28 GLY B CA 1
ATOM 1816 C C . GLY B 1 28 ? 19.578 -5.32 2.012 1 89.44 28 GLY B C 1
ATOM 1817 O O . GLY B 1 28 ? 20.156 -6.406 1.903 1 89.44 28 GLY B O 1
ATOM 1818 N N . ILE B 1 29 ? 18.922 -5.012 2.996 1 86 29 ILE B N 1
ATOM 1819 C CA . ILE B 1 29 ? 18.891 -5.852 4.191 1 86 29 ILE B CA 1
ATOM 1820 C C . ILE B 1 29 ? 17.938 -7.016 3.979 1 86 29 ILE B C 1
ATOM 1822 O O . ILE B 1 29 ? 18.281 -8.172 4.234 1 86 29 ILE B O 1
ATOM 1826 N N . SER B 1 30 ? 16.844 -6.789 3.387 1 85.81 30 SER B N 1
ATOM 1827 C CA . SER B 1 30 ? 15.758 -7.758 3.352 1 85.81 30 SER B CA 1
ATOM 1828 C C . SER B 1 30 ? 15.898 -8.711 2.168 1 85.81 30 SER B C 1
ATOM 1830 O O . SER B 1 30 ? 15.5 -9.875 2.248 1 85.81 30 SER B O 1
ATOM 1832 N N . TYR B 1 31 ? 16.453 -8.258 1.092 1 88.56 31 TYR B N 1
ATOM 1833 C CA . TYR B 1 31 ? 16.453 -8.992 -0.167 1 88.56 31 TYR B CA 1
ATOM 1834 C C . TYR B 1 31 ? 17.094 -10.367 0.002 1 88.56 31 TYR B C 1
ATOM 1836 O O . TYR B 1 31 ? 16.469 -11.391 -0.299 1 88.56 31 TYR B O 1
ATOM 1844 N N . TYR B 1 32 ? 18.266 -10.367 0.552 1 84.44 32 TYR B N 1
ATOM 1845 C CA . TYR B 1 32 ? 18.969 -11.633 0.678 1 84.44 32 TYR B CA 1
ATOM 1846 C C . TYR B 1 32 ? 18.5 -12.406 1.9 1 84.44 32 TYR B C 1
ATOM 1848 O O . TYR B 1 32 ? 18.5 -13.641 1.904 1 84.44 32 TYR B O 1
ATOM 1856 N N . MET B 1 33 ? 18.031 -11.719 2.85 1 82.38 33 MET B N 1
ATOM 1857 C CA . MET B 1 33 ? 17.516 -12.375 4.051 1 82.38 33 MET B CA 1
ATOM 1858 C C . MET B 1 33 ? 16.25 -13.18 3.74 1 82.38 33 MET B C 1
ATOM 1860 O O . MET B 1 33 ? 16.047 -14.25 4.309 1 82.38 33 MET B O 1
ATOM 1864 N N . ILE B 1 34 ? 15.43 -12.711 2.875 1 82.19 34 ILE B N 1
ATOM 1865 C CA . ILE B 1 34 ? 14.18 -13.359 2.506 1 82.19 34 ILE B CA 1
ATOM 1866 C C . ILE B 1 34 ? 14.453 -14.516 1.544 1 82.19 34 ILE B C 1
ATOM 1868 O O . ILE B 1 34 ? 13.641 -15.43 1.413 1 82.19 34 ILE B O 1
ATOM 1872 N N . GLY B 1 35 ? 15.641 -14.469 0.924 1 82.56 35 GLY B N 1
ATOM 1873 C CA . GLY B 1 35 ? 16 -15.539 0.004 1 82.56 35 GLY B CA 1
ATOM 1874 C C . GLY B 1 35 ? 15.453 -15.328 -1.396 1 82.56 35 GLY B C 1
ATOM 1875 O O . GLY B 1 35 ? 15.031 -16.281 -2.055 1 82.56 35 GLY B O 1
ATOM 1876 N N . LEU B 1 36 ? 15.414 -14.094 -1.863 1 86 36 LEU B N 1
ATOM 1877 C CA . LEU B 1 36 ? 14.984 -13.805 -3.229 1 86 36 LEU B CA 1
ATOM 1878 C C . LEU B 1 36 ? 16.047 -14.234 -4.234 1 86 36 LEU B C 1
ATOM 1880 O O . LEU B 1 36 ? 17.109 -14.727 -3.848 1 86 36 LEU B O 1
ATOM 1884 N N . TYR B 1 37 ? 15.664 -14.188 -5.461 1 87 37 TYR B N 1
ATOM 1885 C CA . TYR B 1 37 ? 16.562 -14.672 -6.5 1 87 37 TYR B CA 1
ATOM 1886 C C . TYR B 1 37 ? 17.969 -14.078 -6.336 1 87 37 TYR B C 1
ATOM 1888 O O . TYR B 1 37 ? 18.109 -12.859 -6.238 1 87 37 TYR B O 1
ATOM 1896 N N . GLN B 1 38 ? 19.047 -14.727 -6.422 1 87.44 38 GLN B N 1
ATOM 1897 C CA . GLN B 1 38 ? 20.328 -14.484 -5.773 1 87.44 38 GLN B CA 1
ATOM 1898 C C . GLN B 1 38 ? 21.203 -13.562 -6.613 1 87.44 38 GLN B C 1
ATOM 1900 O O . GLN B 1 38 ? 21.969 -12.766 -6.07 1 87.44 38 GLN B O 1
ATOM 1905 N N . PRO B 1 39 ? 21.203 -13.625 -7.91 1 91.5 39 PRO B N 1
ATOM 1906 C CA . PRO B 1 39 ? 22.141 -12.812 -8.672 1 91.5 39 PRO B CA 1
ATOM 1907 C C . PRO B 1 39 ? 22.031 -11.32 -8.352 1 91.5 39 PRO B C 1
ATOM 1909 O O . PRO B 1 39 ? 20.938 -10.82 -8.133 1 91.5 39 PRO B O 1
ATOM 1912 N N . ALA B 1 40 ? 23.172 -10.664 -8.383 1 93.06 40 ALA B N 1
ATOM 1913 C CA . ALA B 1 40 ? 23.281 -9.266 -7.988 1 93.06 40 ALA B CA 1
ATOM 1914 C C . ALA B 1 40 ? 22.453 -8.375 -8.914 1 93.06 40 ALA B C 1
ATOM 1916 O O . ALA B 1 40 ? 21.875 -7.371 -8.469 1 93.06 40 ALA B O 1
ATOM 1917 N N . GLU B 1 41 ? 22.438 -8.766 -10.156 1 95.25 41 GLU B N 1
ATOM 1918 C CA . GLU B 1 41 ? 21.672 -7.973 -11.109 1 95.25 41 GLU B CA 1
ATOM 1919 C C . GLU B 1 41 ? 20.203 -7.875 -10.695 1 95.25 41 GLU B C 1
ATOM 1921 O O . GLU B 1 41 ? 19.609 -6.797 -10.766 1 95.25 41 GLU B O 1
ATOM 1926 N N . ASN B 1 42 ? 19.688 -8.984 -10.211 1 94.88 42 ASN B N 1
ATOM 1927 C CA . ASN B 1 42 ? 18.297 -9 -9.789 1 94.88 42 ASN B CA 1
ATOM 1928 C C . ASN B 1 42 ? 18.094 -8.188 -8.508 1 94.88 42 ASN B C 1
ATOM 1930 O O . ASN B 1 42 ? 17.031 -7.578 -8.32 1 94.88 42 ASN B O 1
ATOM 1934 N N . PHE B 1 43 ? 19.094 -8.156 -7.699 1 94.62 43 PHE B N 1
ATOM 1935 C CA . PHE B 1 43 ? 19.047 -7.348 -6.488 1 94.62 43 PHE B CA 1
ATOM 1936 C C . PHE B 1 43 ? 18.938 -5.867 -6.828 1 94.62 43 PHE B C 1
ATOM 1938 O O . PHE B 1 43 ? 18.094 -5.156 -6.277 1 94.62 43 PHE B O 1
ATOM 1945 N N . PHE B 1 44 ? 19.719 -5.387 -7.754 1 96.5 44 PHE B N 1
ATOM 1946 C CA . PHE B 1 44 ? 19.734 -3.971 -8.109 1 96.5 44 PHE B CA 1
ATOM 1947 C C . PHE B 1 44 ? 18.453 -3.586 -8.836 1 96.5 44 PHE B C 1
ATOM 1949 O O . PHE B 1 44 ? 17.938 -2.484 -8.641 1 96.5 44 PHE B O 1
ATOM 1956 N N . ILE B 1 45 ? 17.922 -4.473 -9.625 1 96.44 45 ILE B N 1
ATOM 1957 C CA . ILE B 1 45 ? 16.672 -4.203 -10.32 1 96.44 45 ILE B CA 1
ATOM 1958 C C . ILE B 1 45 ? 15.523 -4.133 -9.312 1 96.44 45 ILE B C 1
ATOM 1960 O O . ILE B 1 45 ? 14.688 -3.229 -9.383 1 96.44 45 ILE B O 1
ATOM 1964 N N . CYS B 1 46 ? 15.539 -5.086 -8.414 1 94.94 46 CYS B N 1
ATOM 1965 C CA . CYS B 1 46 ? 14.531 -5.074 -7.363 1 94.94 46 CYS B CA 1
ATOM 1966 C C . CYS B 1 46 ? 14.578 -3.771 -6.574 1 94.94 46 CYS B C 1
ATOM 1968 O O . CYS B 1 46 ? 13.547 -3.145 -6.34 1 94.94 46 CYS B O 1
ATOM 1970 N N . THR B 1 47 ? 15.781 -3.395 -6.234 1 95.44 47 THR B N 1
ATOM 1971 C CA . THR B 1 47 ? 15.977 -2.168 -5.469 1 95.44 47 THR B CA 1
ATOM 1972 C C . THR B 1 47 ? 15.492 -0.956 -6.258 1 95.44 47 THR B C 1
ATOM 1974 O O . THR B 1 47 ? 14.797 -0.093 -5.715 1 95.44 47 THR B O 1
ATOM 1977 N N . ALA B 1 48 ? 15.812 -0.919 -7.484 1 96.69 48 ALA B N 1
ATOM 1978 C CA . ALA B 1 48 ? 15.391 0.19 -8.336 1 96.69 48 ALA B CA 1
ATOM 1979 C C . ALA B 1 48 ? 13.867 0.262 -8.422 1 96.69 48 ALA B C 1
ATOM 1981 O O . ALA B 1 48 ? 13.281 1.344 -8.32 1 96.69 48 ALA B O 1
ATOM 1982 N N . ILE B 1 49 ? 13.234 -0.85 -8.578 1 96.38 49 ILE B N 1
ATOM 1983 C CA . ILE B 1 49 ? 11.781 -0.902 -8.688 1 96.38 49 ILE B CA 1
ATOM 1984 C C . ILE B 1 49 ? 11.148 -0.421 -7.379 1 96.38 49 ILE B C 1
ATOM 1986 O O . ILE B 1 49 ? 10.211 0.38 -7.395 1 96.38 49 ILE B O 1
ATOM 1990 N N . LEU B 1 50 ? 11.688 -0.853 -6.297 1 95.06 50 LEU B N 1
ATOM 1991 C CA . LEU B 1 50 ? 11.117 -0.491 -5.004 1 95.06 50 LEU B CA 1
ATOM 1992 C C . LEU B 1 50 ? 11.312 0.995 -4.719 1 95.06 50 LEU B C 1
ATOM 1994 O O . LEU B 1 50 ? 10.461 1.633 -4.102 1 95.06 50 LEU B O 1
ATOM 1998 N N . ILE B 1 51 ? 12.43 1.509 -5.176 1 95.62 51 ILE B N 1
ATOM 1999 C CA . ILE B 1 51 ? 12.648 2.945 -5.051 1 95.62 51 ILE B CA 1
ATOM 2000 C C . ILE B 1 51 ? 11.617 3.701 -5.883 1 95.62 51 ILE B C 1
ATOM 2002 O O . ILE B 1 51 ? 11.039 4.691 -5.418 1 95.62 51 ILE B O 1
ATOM 2006 N N . LEU B 1 52 ? 11.367 3.244 -7.059 1 96.56 52 LEU B N 1
ATOM 2007 C CA . LEU B 1 52 ? 10.375 3.885 -7.918 1 96.56 52 LEU B CA 1
ATOM 2008 C C . LEU B 1 52 ? 8.984 3.777 -7.309 1 96.56 52 LEU B C 1
ATOM 2010 O O . LEU B 1 52 ? 8.227 4.754 -7.301 1 96.56 52 LEU B O 1
ATOM 2014 N N . VAL B 1 53 ? 8.664 2.625 -6.816 1 94.69 53 VAL B N 1
ATOM 2015 C CA . VAL B 1 53 ? 7.367 2.414 -6.188 1 94.69 53 VAL B CA 1
ATOM 2016 C C . VAL B 1 53 ? 7.227 3.326 -4.973 1 94.69 53 VAL B C 1
ATOM 2018 O O . VAL B 1 53 ? 6.191 3.965 -4.781 1 94.69 53 VAL B O 1
ATOM 2021 N N . ALA B 1 54 ? 8.234 3.416 -4.203 1 93.75 54 ALA B N 1
ATOM 2022 C CA . ALA B 1 54 ? 8.234 4.277 -3.021 1 93.75 54 ALA B CA 1
ATOM 2023 C C . ALA B 1 54 ? 8.008 5.734 -3.408 1 93.75 54 ALA B C 1
ATOM 2025 O O . ALA B 1 54 ? 7.199 6.43 -2.793 1 93.75 54 ALA B O 1
ATOM 2026 N N . ASN B 1 55 ? 8.688 6.141 -4.387 1 94.38 55 ASN B N 1
ATOM 2027 C CA . ASN B 1 55 ? 8.57 7.531 -4.809 1 94.38 55 ASN B CA 1
ATOM 2028 C C . ASN B 1 55 ? 7.219 7.809 -5.453 1 94.38 55 ASN B C 1
ATOM 2030 O O . ASN B 1 55 ? 6.68 8.914 -5.328 1 94.38 55 ASN B O 1
ATOM 2034 N N . THR B 1 56 ? 6.699 6.859 -6.141 1 95.75 56 THR B N 1
ATOM 2035 C CA . THR B 1 56 ? 5.352 7.027 -6.672 1 95.75 56 THR B CA 1
ATOM 2036 C C . THR B 1 56 ? 4.34 7.18 -5.539 1 95.75 56 THR B C 1
ATOM 2038 O O . THR B 1 56 ? 3.469 8.055 -5.59 1 95.75 56 THR B O 1
ATOM 2041 N N . ALA B 1 57 ? 4.469 6.367 -4.543 1 93.38 57 ALA B N 1
ATOM 2042 C CA . ALA B 1 57 ? 3.578 6.434 -3.385 1 93.38 57 ALA B CA 1
ATOM 2043 C C . ALA B 1 57 ? 3.703 7.781 -2.678 1 93.38 57 ALA B C 1
ATOM 2045 O O . ALA B 1 57 ? 2.701 8.359 -2.248 1 93.38 57 ALA B O 1
ATOM 2046 N N . VAL B 1 58 ? 4.91 8.266 -2.533 1 92.44 58 VAL B N 1
ATOM 2047 C CA . VAL B 1 58 ? 5.129 9.562 -1.91 1 92.44 58 VAL B CA 1
ATOM 2048 C C . VAL B 1 58 ? 4.461 10.656 -2.74 1 92.44 58 VAL B C 1
ATOM 2050 O O . VAL B 1 58 ? 3.789 11.531 -2.197 1 92.44 58 VAL B O 1
ATOM 2053 N N . SER B 1 59 ? 4.691 10.562 -4.035 1 94.56 59 SER B N 1
ATOM 2054 C CA . SER B 1 59 ? 4.062 11.531 -4.93 1 94.56 59 SER B CA 1
ATOM 2055 C C . SER B 1 59 ? 2.545 11.5 -4.801 1 94.56 59 SER B C 1
ATOM 2057 O O . SER B 1 59 ? 1.892 12.547 -4.801 1 94.56 59 SER B O 1
ATOM 2059 N N . TYR B 1 60 ? 2.039 10.352 -4.68 1 95.31 60 TYR B N 1
ATOM 2060 C CA . TYR B 1 60 ? 0.606 10.188 -4.465 1 95.31 60 TYR B CA 1
ATOM 2061 C C . TYR B 1 60 ? 0.184 10.789 -3.129 1 95.31 60 TYR B C 1
ATOM 2063 O O . TYR B 1 60 ? -0.86 11.445 -3.035 1 95.31 60 TYR B O 1
ATOM 2071 N N . GLY B 1 61 ? 0.958 10.562 -2.166 1 91.69 61 GLY B N 1
ATOM 2072 C CA . GLY B 1 61 ? 0.69 11.164 -0.869 1 91.69 61 GLY B CA 1
ATOM 2073 C C . GLY B 1 61 ? 0.676 12.68 -0.906 1 91.69 61 GLY B C 1
ATOM 2074 O O . GLY B 1 61 ? -0.174 13.32 -0.277 1 91.69 61 GLY B O 1
ATOM 2075 N N . TYR B 1 62 ? 1.637 13.188 -1.581 1 91.81 62 TYR B N 1
ATOM 2076 C CA . TYR B 1 62 ? 1.671 14.641 -1.733 1 91.81 62 TYR B CA 1
ATOM 2077 C C . TYR B 1 62 ? 0.403 15.148 -2.41 1 91.81 62 TYR B C 1
ATOM 2079 O O . TYR B 1 62 ? -0.161 16.172 -2.004 1 91.81 62 TYR B O 1
ATOM 2087 N N . LEU B 1 63 ? 0.047 14.477 -3.402 1 95.12 63 LEU B N 1
ATOM 2088 C CA . LEU B 1 63 ? -1.174 14.836 -4.113 1 95.12 63 LEU B CA 1
ATOM 2089 C C . LEU B 1 63 ? -2.367 14.867 -3.162 1 95.12 63 LEU B C 1
ATOM 2091 O O . LEU B 1 63 ? -3.133 15.836 -3.148 1 95.12 63 LEU B O 1
ATOM 2095 N N . LEU B 1 64 ? -2.498 13.867 -2.363 1 94.19 64 LEU B N 1
ATOM 2096 C CA . LEU B 1 64 ? -3.609 13.773 -1.421 1 94.19 64 LEU B CA 1
ATOM 2097 C C . LEU B 1 64 ? -3.525 14.875 -0.371 1 94.19 64 LEU B C 1
ATOM 2099 O O . LEU B 1 64 ? -4.551 15.422 0.049 1 94.19 64 LEU B O 1
ATOM 2103 N N . SER B 1 65 ? -2.275 15.141 0.054 1 90.5 65 SER B N 1
ATOM 2104 C CA . SER B 1 65 ? -2.082 16.188 1.05 1 90.5 65 SER B CA 1
ATOM 2105 C C . SER B 1 65 ? -2.52 17.547 0.513 1 90.5 65 SER B C 1
ATOM 2107 O O . SER B 1 65 ? -3.029 18.391 1.263 1 90.5 65 SER B O 1
ATOM 2109 N N . CYS B 1 66 ? -2.285 17.781 -0.761 1 91.38 66 CYS B N 1
ATOM 2110 C CA . CYS B 1 66 ? -2.67 19.047 -1.379 1 91.38 66 CYS B CA 1
ATOM 2111 C C . CYS B 1 66 ? -4.168 19.078 -1.668 1 91.38 66 CYS B C 1
ATOM 2113 O O . CYS B 1 66 ? -4.762 20.156 -1.769 1 91.38 66 CYS B O 1
ATOM 2115 N N . LEU B 1 67 ? -4.734 17.938 -1.815 1 92.69 67 LEU B N 1
ATOM 2116 C CA . LEU B 1 67 ? -6.168 17.844 -2.068 1 92.69 67 LEU B CA 1
ATOM 2117 C C . LEU B 1 67 ? -6.961 18.031 -0.78 1 92.69 67 LEU B C 1
ATOM 2119 O O . LEU B 1 67 ? -8.062 18.578 -0.801 1 92.69 67 LEU B O 1
ATOM 2123 N N . ALA B 1 68 ? -6.41 17.578 0.297 1 91.75 68 ALA B N 1
ATOM 2124 C CA . ALA B 1 68 ? -7.102 17.594 1.584 1 91.75 68 ALA B CA 1
ATOM 2125 C C . ALA B 1 68 ? -6.895 18.938 2.299 1 91.75 68 ALA B C 1
ATOM 2127 O O . ALA B 1 68 ? -5.891 19.609 2.084 1 91.75 68 ALA B O 1
ATOM 2128 N N . LYS B 1 69 ? -7.824 19.312 3.195 1 87.69 69 LYS B N 1
ATOM 2129 C CA . LYS B 1 69 ? -7.758 20.547 3.953 1 87.69 69 LYS B CA 1
ATOM 2130 C C . LYS B 1 69 ? -6.793 20.438 5.129 1 87.69 69 LYS B C 1
ATOM 2132 O O . LYS B 1 69 ? -6.191 21.422 5.551 1 87.69 69 LYS B O 1
ATOM 2137 N N . ASP B 1 70 ? -6.711 19.281 5.648 1 86.06 70 ASP B N 1
ATOM 2138 C CA . ASP B 1 70 ? -5.789 19.031 6.758 1 86.06 70 ASP B CA 1
ATOM 2139 C C . ASP B 1 70 ? -5.27 17.594 6.727 1 86.06 70 ASP B C 1
ATOM 2141 O O . ASP B 1 70 ? -5.652 16.812 5.863 1 86.06 70 ASP B O 1
ATOM 2145 N N . ILE B 1 71 ? -4.43 17.312 7.652 1 83.69 71 ILE B N 1
ATOM 2146 C CA . ILE B 1 71 ? -3.734 16.031 7.699 1 83.69 71 ILE B CA 1
ATOM 2147 C C . ILE B 1 71 ? -4.734 14.914 7.965 1 83.69 71 ILE B C 1
ATOM 2149 O O . ILE B 1 71 ? -4.598 13.805 7.43 1 83.69 71 ILE B O 1
ATOM 2153 N N . ASN B 1 72 ? -5.742 15.117 8.688 1 81.44 72 ASN B N 1
ATOM 2154 C CA . ASN B 1 72 ? -6.742 14.109 9.023 1 81.44 72 ASN B CA 1
ATOM 2155 C C . ASN B 1 72 ? -7.559 13.703 7.801 1 81.44 72 ASN B C 1
ATOM 2157 O O . ASN B 1 72 ? -7.793 12.516 7.574 1 81.44 72 ASN B O 1
ATOM 2161 N N . MET B 1 73 ? -7.891 14.711 7.129 1 85.5 73 MET B N 1
ATOM 2162 C CA . MET B 1 73 ? -8.633 14.422 5.902 1 85.5 73 MET B CA 1
ATOM 2163 C C . MET B 1 73 ? -7.75 13.68 4.902 1 85.5 73 MET B C 1
ATOM 2165 O O . MET B 1 73 ? -8.219 12.773 4.211 1 85.5 73 MET B O 1
ATOM 2169 N N . ALA B 1 74 ? -6.516 14.109 4.805 1 89.38 74 ALA B N 1
ATOM 2170 C CA . ALA B 1 74 ? -5.594 13.43 3.896 1 89.38 74 ALA B CA 1
ATOM 2171 C C . ALA B 1 74 ? -5.488 11.945 4.234 1 89.38 74 ALA B C 1
ATOM 2173 O O . ALA B 1 74 ? -5.543 11.094 3.344 1 89.38 74 ALA B O 1
ATOM 2174 N N . LEU B 1 75 ? -5.402 11.602 5.465 1 86.56 75 LEU B N 1
ATOM 2175 C CA . LEU B 1 75 ? -5.266 10.219 5.914 1 86.56 75 LEU B CA 1
ATOM 2176 C C . LEU B 1 75 ? -6.555 9.445 5.684 1 86.56 75 LEU B C 1
ATOM 2178 O O . LEU B 1 75 ? -6.52 8.266 5.305 1 86.56 75 LEU B O 1
ATOM 2182 N N . ALA B 1 76 ? -7.633 10.141 5.871 1 84.44 76 ALA B N 1
ATOM 2183 C CA . ALA B 1 76 ? -8.93 9.508 5.676 1 84.44 76 ALA B CA 1
ATOM 2184 C C . ALA B 1 76 ? -9.164 9.164 4.207 1 84.44 76 ALA B C 1
ATOM 2186 O O . ALA B 1 76 ? -9.797 8.156 3.893 1 84.44 76 ALA B O 1
ATOM 2187 N N . LEU B 1 77 ? -8.609 9.977 3.365 1 89.31 77 LEU B N 1
ATOM 2188 C CA . LEU B 1 77 ? -8.812 9.797 1.934 1 89.31 77 LEU B CA 1
ATOM 2189 C C . LEU B 1 77 ? -7.805 8.812 1.362 1 89.31 77 LEU B C 1
ATOM 2191 O O . LEU B 1 77 ? -8.055 8.18 0.329 1 89.31 77 LEU B O 1
ATOM 2195 N N . ALA B 1 78 ? -6.742 8.703 2.047 1 89.94 78 ALA B N 1
ATOM 2196 C CA . ALA B 1 78 ? -5.625 7.93 1.512 1 89.94 78 ALA B CA 1
ATOM 2197 C C . ALA B 1 78 ? -6.023 6.477 1.289 1 89.94 78 ALA B C 1
ATOM 2199 O O . ALA B 1 78 ? -5.918 5.961 0.174 1 89.94 78 ALA B O 1
ATOM 2200 N N . ALA B 1 79 ? -6.562 5.824 2.281 1 85.31 79 ALA B N 1
ATOM 2201 C CA . ALA B 1 79 ? -6.809 4.387 2.23 1 85.31 79 ALA B CA 1
ATOM 2202 C C . ALA B 1 79 ? -7.926 4.055 1.242 1 85.31 79 ALA B C 1
ATOM 2204 O O . ALA B 1 79 ? -7.746 3.219 0.354 1 85.31 79 ALA B O 1
ATOM 2205 N N . PRO B 1 80 ? -9.055 4.77 1.261 1 86.62 80 PRO B N 1
ATOM 2206 C CA . PRO B 1 80 ? -10.117 4.457 0.304 1 86.62 80 PRO B CA 1
ATOM 2207 C C . PRO B 1 80 ? -9.688 4.645 -1.147 1 86.62 80 PRO B C 1
ATOM 2209 O O . PRO B 1 80 ? -10.078 3.865 -2.02 1 86.62 80 PRO B O 1
ATOM 2212 N N . LEU B 1 81 ? -8.938 5.617 -1.357 1 90.75 81 LEU B N 1
ATOM 2213 C CA . LEU B 1 81 ? -8.531 5.887 -2.73 1 90.75 81 LEU B CA 1
ATOM 2214 C C . LEU B 1 81 ? -7.434 4.922 -3.17 1 90.75 81 LEU B C 1
ATOM 2216 O O . LEU B 1 81 ? -7.176 4.77 -4.367 1 90.75 81 LEU B O 1
ATOM 2220 N N . LEU B 1 82 ? -6.852 4.293 -2.199 1 90.5 82 LEU B N 1
ATOM 2221 C CA . LEU B 1 82 ? -5.82 3.305 -2.506 1 90.5 82 LEU B CA 1
ATOM 2222 C C . LEU B 1 82 ? -6.449 1.965 -2.877 1 90.5 82 LEU B C 1
ATOM 2224 O O . LEU B 1 82 ? -5.855 1.184 -3.625 1 90.5 82 LEU B O 1
ATOM 2228 N N . ILE B 1 83 ? -7.625 1.692 -2.406 1 87.44 83 ILE B N 1
ATOM 2229 C CA . ILE B 1 83 ? -8.266 0.386 -2.539 1 87.44 83 ILE B CA 1
ATOM 2230 C C . ILE B 1 83 ? -8.461 0.058 -4.016 1 87.44 83 ILE B C 1
ATOM 2232 O O . ILE B 1 83 ? -8.023 -0.994 -4.492 1 87.44 83 ILE B O 1
ATOM 2236 N N . PRO B 1 84 ? -9.086 1.011 -4.758 1 87.12 84 PRO B N 1
ATOM 2237 C CA . PRO B 1 84 ? -9.234 0.668 -6.176 1 87.12 84 PRO B CA 1
ATOM 2238 C C . PRO B 1 84 ? -7.895 0.436 -6.871 1 87.12 84 PRO B C 1
ATOM 2240 O O . PRO B 1 84 ? -7.789 -0.427 -7.746 1 87.12 84 PRO B O 1
ATOM 2243 N N . LEU B 1 85 ? -6.914 1.128 -6.473 1 89.44 85 LEU B N 1
ATOM 2244 C CA . LEU B 1 85 ? -5.594 0.954 -7.062 1 89.44 85 LEU B CA 1
ATOM 2245 C C . LEU B 1 85 ? -5.016 -0.413 -6.707 1 89.44 85 LEU B C 1
ATOM 2247 O O . LEU B 1 85 ? -4.359 -1.049 -7.539 1 89.44 85 LEU B O 1
ATOM 2251 N N . MET B 1 86 ? -5.34 -0.811 -5.516 1 86 86 MET B N 1
ATOM 2252 C CA . MET B 1 86 ? -4.883 -2.121 -5.062 1 86 86 MET B CA 1
ATOM 2253 C C . MET B 1 86 ? -5.621 -3.238 -5.793 1 86 86 MET B C 1
ATOM 2255 O O . MET B 1 86 ? -5.012 -4.23 -6.195 1 86 86 MET B O 1
ATOM 2259 N N . LEU B 1 87 ? -6.93 -3.098 -5.973 1 83.88 87 LEU B N 1
ATOM 2260 C CA . LEU B 1 87 ? -7.75 -4.109 -6.625 1 83.88 87 LEU B CA 1
ATOM 2261 C C . LEU B 1 87 ? -7.371 -4.25 -8.094 1 83.88 87 LEU B C 1
ATOM 2263 O O . LEU B 1 87 ? -7.414 -5.348 -8.656 1 83.88 87 LEU B O 1
ATOM 2267 N N . PHE B 1 88 ? -6.926 -3.168 -8.609 1 82.06 88 PHE B N 1
ATOM 2268 C CA . PHE B 1 88 ? -6.516 -3.189 -10.008 1 82.06 88 PHE B CA 1
ATOM 2269 C C . PHE B 1 88 ? -5.008 -3.375 -10.125 1 82.06 88 PHE B C 1
ATOM 2271 O O . PHE B 1 88 ? -4.418 -3.064 -11.164 1 82.06 88 PHE B O 1
ATOM 2278 N N . GLY B 1 89 ? -4.348 -3.748 -9.055 1 79.56 89 GLY B N 1
ATOM 2279 C CA . GLY B 1 89 ? -2.902 -3.902 -8.953 1 79.56 89 GLY B CA 1
ATOM 2280 C C . GLY B 1 89 ? -2.393 -5.172 -9.609 1 79.56 89 GLY B C 1
ATOM 2281 O O . GLY B 1 89 ? -1.195 -5.461 -9.562 1 79.56 89 GLY B O 1
ATOM 2282 N N . GLY B 1 90 ? -3.145 -5.875 -10.32 1 68.31 90 GLY B N 1
ATOM 2283 C CA . GLY B 1 90 ? -2.713 -6.918 -11.234 1 68.31 90 GLY B CA 1
ATOM 2284 C C . GLY B 1 90 ? -2.945 -8.32 -10.695 1 68.31 90 GLY B C 1
ATOM 2285 O O . GLY B 1 90 ? -3.178 -9.25 -11.469 1 68.31 90 GLY B O 1
ATOM 2286 N N . PHE B 1 91 ? -2.938 -8.516 -9.297 1 67.56 91 PHE B N 1
ATOM 2287 C CA . PHE B 1 91 ? -3.074 -9.883 -8.82 1 67.56 91 PHE B CA 1
ATOM 2288 C C . PHE B 1 91 ? -4.469 -10.422 -9.109 1 67.56 91 PHE B C 1
ATOM 2290 O O . PHE B 1 91 ? -4.633 -11.609 -9.398 1 67.56 91 PHE B O 1
ATOM 2297 N N . PHE B 1 92 ? -5.355 -9.484 -9.039 1 67.81 92 PHE B N 1
ATOM 2298 C CA . PHE B 1 92 ? -6.738 -9.914 -9.203 1 67.81 92 PHE B CA 1
ATOM 2299 C C . PHE B 1 92 ? -7.25 -9.57 -10.602 1 67.81 92 PHE B C 1
ATOM 2301 O O . PHE B 1 92 ? -8.398 -9.867 -10.93 1 67.81 92 PHE B O 1
ATOM 2308 N N . LEU B 1 93 ? -6.375 -8.906 -11.273 1 65.69 93 LEU B N 1
ATOM 2309 C CA . LEU B 1 93 ? -6.859 -8.375 -12.539 1 65.69 93 LEU B CA 1
ATOM 2310 C C . LEU B 1 93 ? -6.457 -9.273 -13.703 1 65.69 93 LEU B C 1
ATOM 2312 O O . LEU B 1 93 ? -5.324 -9.75 -13.758 1 65.69 93 LEU B O 1
ATOM 2316 N N . ASN B 1 94 ? -7.57 -9.742 -14.336 1 61.59 94 ASN B N 1
ATOM 2317 C CA . ASN B 1 94 ? -7.375 -10.312 -15.664 1 61.59 94 ASN B CA 1
ATOM 2318 C C . ASN B 1 94 ? -7.871 -9.367 -16.75 1 61.59 94 ASN B C 1
ATOM 2320 O O . ASN B 1 94 ? -9.016 -8.922 -16.719 1 61.59 94 ASN B O 1
ATOM 2324 N N . SER B 1 95 ? -6.871 -8.836 -17.406 1 58.69 95 SER B N 1
ATOM 2325 C CA . SER B 1 95 ? -7.172 -7.836 -18.422 1 58.69 95 SER B CA 1
ATOM 2326 C C . SER B 1 95 ? -8.375 -8.25 -19.266 1 58.69 95 SER B C 1
ATOM 2328 O O . SER B 1 95 ? -9.102 -7.398 -19.781 1 58.69 95 SER B O 1
ATOM 2330 N N . GLY B 1 96 ? -8.609 -9.422 -19.312 1 62.75 96 GLY B N 1
ATOM 2331 C CA . GLY B 1 96 ? -9.695 -9.859 -20.188 1 62.75 96 GLY B CA 1
ATOM 2332 C C . GLY B 1 96 ? -11.062 -9.703 -19.562 1 62.75 96 GLY B C 1
ATOM 2333 O O . GLY B 1 96 ? -12.078 -9.672 -20.25 1 62.75 96 GLY B O 1
ATOM 2334 N N . THR B 1 97 ? -11.109 -9.492 -18.266 1 65.56 97 THR B N 1
ATOM 2335 C CA . THR B 1 97 ? -12.414 -9.484 -17.625 1 65.56 97 THR B CA 1
ATOM 2336 C C . THR B 1 97 ? -12.789 -8.086 -17.156 1 65.56 97 THR B C 1
ATOM 2338 O O . THR B 1 97 ? -13.93 -7.832 -16.766 1 65.56 97 THR B O 1
ATOM 2341 N N . VAL B 1 98 ? -11.914 -7.188 -17.266 1 73.25 98 VAL B N 1
ATOM 2342 C CA . VAL B 1 98 ? -12.188 -5.855 -16.734 1 73.25 98 VAL B CA 1
ATOM 2343 C C . VAL B 1 98 ? -12.867 -5 -17.812 1 73.25 98 VAL B C 1
ATOM 2345 O O . VAL B 1 98 ? -12.375 -4.891 -18.938 1 73.25 98 VAL B O 1
ATOM 2348 N N . PRO B 1 99 ? -14.07 -4.43 -17.438 1 76.75 99 PRO B N 1
ATOM 2349 C CA . PRO B 1 99 ? -14.727 -3.529 -18.391 1 76.75 99 PRO B CA 1
ATOM 2350 C C . PRO B 1 99 ? -13.867 -2.312 -18.734 1 76.75 99 PRO B C 1
ATOM 2352 O O . PRO B 1 99 ? -13.086 -1.853 -17.906 1 76.75 99 PRO B O 1
ATOM 2355 N N . ASN B 1 100 ? -14.086 -1.754 -19.906 1 77.31 100 ASN B N 1
ATOM 2356 C CA . ASN B 1 100 ? -13.297 -0.652 -20.453 1 77.31 100 ASN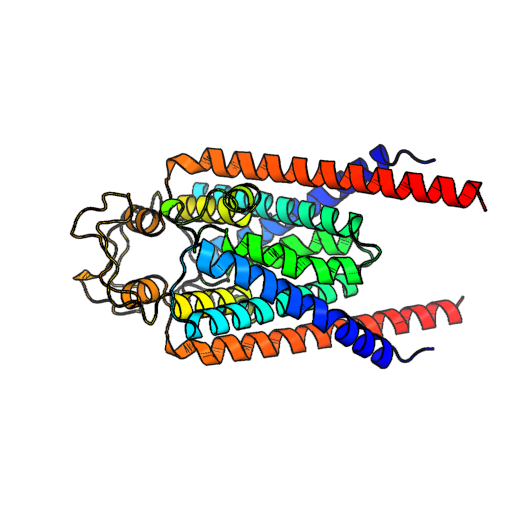 B CA 1
ATOM 2357 C C . ASN B 1 100 ? -13.406 0.596 -19.594 1 77.31 100 ASN B C 1
ATOM 2359 O O . ASN B 1 100 ? -12.438 1.344 -19.453 1 77.31 100 ASN B O 1
ATOM 2363 N N . TYR B 1 101 ? -14.555 0.774 -18.969 1 78.56 101 TYR B N 1
ATOM 2364 C CA . TYR B 1 101 ? -14.797 1.995 -18.219 1 78.56 101 TYR B CA 1
ATOM 2365 C C . TYR B 1 101 ? -13.867 2.068 -17 1 78.56 101 TYR B C 1
ATOM 2367 O O . TYR B 1 101 ? -13.516 3.158 -16.547 1 78.56 101 TYR B O 1
ATOM 2375 N N . PHE B 1 102 ? -13.336 0.929 -16.469 1 77.88 102 PHE B N 1
ATOM 2376 C CA . PHE B 1 102 ? -12.562 0.966 -15.227 1 77.88 102 PHE B CA 1
ATOM 2377 C C . PHE B 1 102 ? -11.109 0.59 -15.484 1 77.88 102 PHE B C 1
ATOM 2379 O O . PHE B 1 102 ? -10.273 0.647 -14.578 1 77.88 102 PHE B O 1
ATOM 2386 N N . ILE B 1 103 ? -10.828 0.345 -16.75 1 80.31 103 ILE B N 1
ATOM 2387 C CA . ILE B 1 103 ? -9.484 -0.119 -17.078 1 80.31 103 ILE B CA 1
ATOM 2388 C C . ILE B 1 103 ? -8.477 1.009 -16.859 1 80.31 103 ILE B C 1
ATOM 2390 O O . ILE B 1 103 ? -7.289 0.757 -16.656 1 80.31 103 ILE B O 1
ATOM 2394 N N . TRP B 1 104 ? -9.039 2.293 -16.906 1 85.25 104 TRP B N 1
ATOM 2395 C CA . TRP B 1 104 ? -8.133 3.422 -16.734 1 85.25 104 TRP B CA 1
ATOM 2396 C C . TRP B 1 104 ? -7.512 3.398 -15.336 1 85.25 104 TRP B C 1
ATOM 2398 O O . TRP B 1 104 ? -6.422 3.936 -15.125 1 85.25 104 TRP B O 1
ATOM 2408 N N . ILE B 1 105 ? -8.102 2.754 -14.312 1 87.88 105 ILE B N 1
ATOM 2409 C CA . ILE B 1 105 ? -7.582 2.66 -12.953 1 87.88 105 ILE B CA 1
ATOM 2410 C C . ILE B 1 105 ? -6.305 1.821 -12.945 1 87.88 105 ILE B C 1
ATOM 2412 O O . ILE B 1 105 ? -5.359 2.123 -12.219 1 87.88 105 ILE B O 1
ATOM 2416 N N . LYS B 1 106 ? -6.297 0.878 -13.781 1 87 106 LYS B N 1
ATOM 2417 C CA . LYS B 1 106 ? -5.121 0.021 -13.914 1 87 106 LYS B CA 1
ATOM 2418 C C . LYS B 1 106 ? -3.902 0.825 -14.352 1 87 106 LYS B C 1
ATOM 2420 O O . LYS B 1 106 ? -2.791 0.588 -13.875 1 87 106 LYS B O 1
ATOM 2425 N N . TYR B 1 107 ? -4.148 1.871 -15.133 1 88.94 107 TYR B N 1
ATOM 2426 C CA . TYR B 1 107 ? -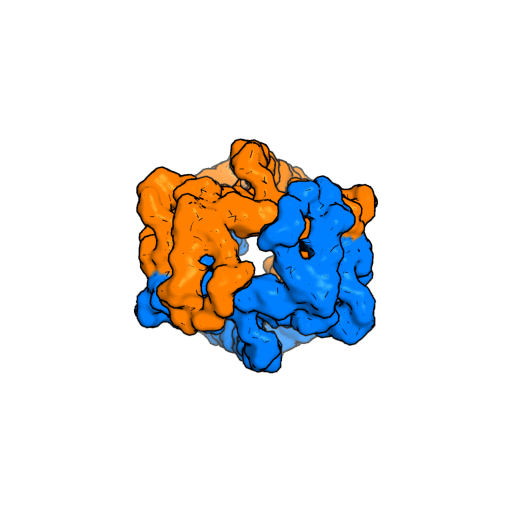3.041 2.619 -15.719 1 88.94 107 TYR B CA 1
ATOM 2427 C C . TYR B 1 107 ? -2.469 3.619 -14.727 1 88.94 107 TYR B C 1
ATOM 2429 O O . TYR B 1 107 ? -1.328 4.062 -14.867 1 88.94 107 TYR B O 1
ATOM 2437 N N . ILE B 1 108 ? -3.221 3.91 -13.75 1 93.56 108 ILE B N 1
ATOM 2438 C CA . ILE B 1 108 ? -2.695 4.859 -12.773 1 93.56 108 ILE B CA 1
ATOM 2439 C C . ILE B 1 108 ? -2.285 4.113 -11.508 1 93.56 108 ILE B C 1
ATOM 2441 O O . ILE B 1 108 ? -1.863 4.734 -10.523 1 93.56 108 ILE B O 1
ATOM 2445 N N . SER B 1 109 ? -2.439 2.789 -11.516 1 93.25 109 SER B N 1
ATOM 2446 C CA . SER B 1 109 ? -2.09 1.981 -10.352 1 93.25 109 SER B CA 1
ATOM 2447 C C . SER B 1 109 ? -0.613 1.599 -10.367 1 93.25 109 SER B C 1
ATOM 2449 O O . SER B 1 109 ? -0.2 0.729 -11.133 1 93.25 109 SER B O 1
ATOM 2451 N N . TRP B 1 110 ? 0.19 2.219 -9.453 1 94.56 110 TRP B N 1
ATOM 2452 C CA . TRP B 1 110 ? 1.603 1.86 -9.375 1 94.56 110 TRP B CA 1
ATOM 2453 C C . TRP B 1 110 ? 1.781 0.477 -8.758 1 94.56 110 TRP B C 1
ATOM 2455 O O . TRP B 1 110 ? 2.844 -0.135 -8.891 1 94.56 110 TRP B O 1
ATOM 2465 N N . PHE B 1 111 ? 0.671 -0.024 -8.156 1 90.31 111 PHE B N 1
ATOM 2466 C CA . PHE B 1 111 ? 0.697 -1.401 -7.676 1 90.31 111 PHE B CA 1
ATOM 2467 C C . PHE B 1 111 ? 0.789 -2.379 -8.844 1 90.31 111 PHE B C 1
ATOM 2469 O O . PHE B 1 111 ? 1.512 -3.375 -8.773 1 90.31 111 PHE B O 1
ATOM 2476 N N . ASN B 1 112 ? 0.044 -2.078 -9.82 1 90.25 112 ASN B N 1
ATOM 2477 C CA . ASN B 1 112 ? 0.036 -2.934 -11.008 1 90.25 112 ASN B CA 1
ATOM 2478 C C . ASN B 1 112 ? 1.419 -3.02 -11.648 1 90.25 112 ASN B C 1
ATOM 2480 O O . ASN B 1 112 ? 1.949 -4.113 -11.844 1 90.25 112 ASN B O 1
ATOM 2484 N N . TYR B 1 113 ? 2.025 -1.923 -11.852 1 93.75 113 TYR B N 1
ATOM 2485 C CA . TYR B 1 113 ? 3.326 -1.86 -12.508 1 93.75 113 TYR B CA 1
ATOM 2486 C C . TYR B 1 113 ? 4.422 -2.42 -11.602 1 93.75 113 TYR B C 1
ATOM 2488 O O . TYR B 1 113 ? 5.277 -3.182 -12.055 1 93.75 113 TYR B O 1
ATOM 2496 N N . GLY B 1 114 ? 4.375 -2.02 -10.367 1 92.88 114 GLY B N 1
ATOM 2497 C CA . GLY B 1 114 ? 5.359 -2.51 -9.414 1 92.88 114 GLY B CA 1
ATOM 2498 C C . GLY B 1 114 ? 5.32 -4.016 -9.234 1 92.88 114 GLY B C 1
ATOM 2499 O O . GLY B 1 114 ? 6.359 -4.676 -9.273 1 92.88 114 GLY B O 1
ATOM 2500 N N . ASN B 1 115 ? 4.129 -4.531 -9.062 1 89.06 115 ASN B N 1
ATOM 2501 C CA . ASN B 1 115 ? 3.971 -5.969 -8.875 1 89.06 115 ASN B CA 1
ATOM 2502 C C . ASN B 1 115 ? 4.457 -6.75 -10.094 1 89.06 115 ASN B C 1
ATOM 2504 O O . ASN B 1 115 ? 5.172 -7.746 -9.953 1 89.06 115 ASN B O 1
ATOM 2508 N N . GLU B 1 116 ? 4.027 -6.363 -11.227 1 91 116 GLU B N 1
ATOM 2509 C CA . GLU B 1 116 ? 4.441 -7.055 -12.445 1 91 116 GLU B CA 1
ATOM 2510 C C . GLU B 1 116 ? 5.957 -7 -12.625 1 91 116 GLU B C 1
ATOM 2512 O O . GLU B 1 116 ? 6.59 -8.016 -12.906 1 91 116 GLU B O 1
ATOM 2517 N N . ALA B 1 117 ? 6.531 -5.863 -12.43 1 94.62 117 ALA B N 1
ATOM 2518 C CA . ALA B 1 117 ? 7.977 -5.703 -12.586 1 94.62 117 ALA B CA 1
ATOM 2519 C C . ALA B 1 117 ? 8.734 -6.562 -11.578 1 94.62 117 ALA B C 1
ATOM 2521 O O . ALA B 1 117 ? 9.727 -7.207 -11.93 1 94.62 117 ALA B O 1
ATOM 2522 N N . LEU B 1 118 ? 8.289 -6.574 -10.391 1 92.31 118 LEU B N 1
ATOM 2523 C CA . LEU B 1 118 ? 8.953 -7.363 -9.359 1 92.31 118 LEU B CA 1
ATOM 2524 C C . LEU B 1 118 ? 8.836 -8.852 -9.648 1 92.31 118 LEU B C 1
ATOM 2526 O O . LEU B 1 118 ? 9.805 -9.602 -9.469 1 92.31 118 LEU B O 1
ATOM 2530 N N . MET B 1 119 ? 7.652 -9.266 -10.094 1 89.62 119 MET B N 1
ATOM 2531 C CA . MET B 1 119 ? 7.453 -10.68 -10.406 1 89.62 119 MET B CA 1
ATOM 2532 C C . MET B 1 119 ? 8.312 -11.102 -11.594 1 89.62 119 MET B C 1
ATOM 2534 O O . MET B 1 119 ? 8.891 -12.188 -11.594 1 89.62 119 MET B O 1
ATOM 2538 N N . ILE B 1 120 ? 8.391 -10.258 -12.562 1 92.69 120 ILE B N 1
ATOM 2539 C CA . ILE B 1 120 ? 9.242 -10.547 -13.719 1 92.69 120 ILE B CA 1
ATOM 2540 C C . ILE B 1 120 ? 10.695 -10.672 -13.266 1 92.69 120 ILE B C 1
ATOM 2542 O O . ILE B 1 120 ? 11.391 -11.617 -13.641 1 92.69 120 ILE B O 1
ATOM 2546 N N . ASN B 1 121 ? 11.164 -9.766 -12.445 1 93.62 121 ASN B N 1
ATOM 2547 C CA . ASN B 1 121 ? 12.531 -9.781 -11.953 1 93.62 121 ASN B CA 1
ATOM 2548 C C . ASN B 1 121 ? 12.82 -11.031 -11.133 1 93.62 121 ASN B C 1
ATOM 2550 O O . ASN B 1 121 ? 13.914 -11.594 -11.219 1 93.62 121 ASN B O 1
ATOM 2554 N N . GLN B 1 122 ? 11.906 -11.516 -10.43 1 89.25 122 GLN B N 1
ATOM 2555 C CA . GLN B 1 122 ? 12.086 -12.641 -9.516 1 89.25 122 GLN B CA 1
ATOM 2556 C C . GLN B 1 122 ? 12.078 -13.969 -10.266 1 89.25 122 GLN B C 1
ATOM 2558 O O . GLN B 1 122 ? 12.812 -14.891 -9.906 1 89.25 122 GLN B O 1
ATOM 2563 N N . TRP B 1 123 ? 11.273 -14.031 -11.336 1 88.5 123 TRP B N 1
ATOM 2564 C CA . TRP B 1 123 ? 10.977 -15.367 -11.844 1 88.5 123 TRP B CA 1
ATOM 2565 C C . TRP B 1 123 ? 11.547 -15.562 -13.242 1 88.5 123 TRP B C 1
ATOM 2567 O O . TRP B 1 123 ? 11.672 -16.688 -13.719 1 88.5 123 TRP B O 1
ATOM 2577 N N . LYS B 1 124 ? 11.828 -14.547 -13.898 1 88.25 124 LYS B N 1
ATOM 2578 C CA . LYS B 1 124 ? 12.18 -14.656 -15.312 1 88.25 124 LYS B CA 1
ATOM 2579 C C . LYS B 1 124 ? 13.398 -15.547 -15.516 1 88.25 124 LYS B C 1
ATOM 2581 O O . LYS B 1 124 ? 13.477 -16.297 -16.484 1 88.25 124 LYS B O 1
ATOM 2586 N N . ASP B 1 125 ? 14.305 -15.547 -14.555 1 85.25 125 ASP B N 1
ATOM 2587 C CA . ASP B 1 125 ? 15.562 -16.266 -14.758 1 85.25 125 ASP B CA 1
ATOM 2588 C C . ASP B 1 125 ? 15.609 -17.547 -13.938 1 85.25 125 ASP B C 1
ATOM 2590 O O . ASP B 1 125 ? 16.641 -18.219 -13.875 1 85.25 125 ASP B O 1
ATOM 2594 N N . VAL B 1 126 ? 14.484 -17.875 -13.281 1 80.19 126 VAL B N 1
ATOM 2595 C CA . VAL B 1 126 ? 14.445 -19.094 -12.477 1 80.19 126 VAL B CA 1
ATOM 2596 C C . VAL B 1 126 ? 14.18 -20.297 -13.375 1 80.19 126 VAL B C 1
ATOM 2598 O O . VAL B 1 126 ? 13.117 -20.391 -14 1 80.19 126 VAL B O 1
ATOM 2601 N N . GLU B 1 127 ? 15.117 -21.125 -13.562 1 72.12 127 GLU B N 1
ATOM 2602 C CA . GLU B 1 127 ? 15.031 -22.25 -14.477 1 72.12 127 GLU B CA 1
ATOM 2603 C C . GLU B 1 127 ? 14.391 -23.469 -13.797 1 72.12 127 GLU B C 1
ATOM 2605 O O . GLU B 1 127 ? 13.68 -24.234 -14.438 1 72.12 127 GLU B O 1
ATOM 2610 N N . PHE B 1 128 ? 14.789 -23.719 -12.523 1 62.56 128 PHE B N 1
ATOM 2611 C CA . PHE B 1 128 ? 14.258 -24.906 -11.844 1 62.56 128 PHE B CA 1
ATOM 2612 C C . PHE B 1 128 ? 13.68 -24.531 -10.484 1 62.56 128 PHE B C 1
ATOM 2614 O O . PHE B 1 128 ? 14.297 -23.766 -9.734 1 62.56 128 PHE B O 1
ATOM 2621 N N . ILE B 1 129 ? 12.445 -24.781 -10.414 1 59.19 129 ILE B N 1
ATOM 2622 C CA . ILE B 1 129 ? 11.836 -24.625 -9.102 1 59.19 129 ILE B CA 1
ATOM 2623 C C . ILE B 1 129 ? 11.758 -25.984 -8.414 1 59.19 129 ILE B C 1
ATOM 2625 O O . ILE B 1 129 ? 11.227 -26.953 -8.977 1 59.19 129 ILE B O 1
ATOM 2629 N N . ASN B 1 130 ? 12.781 -26.219 -7.508 1 53.31 130 ASN B N 1
ATOM 2630 C CA . ASN B 1 130 ? 12.758 -27.484 -6.793 1 53.31 130 ASN B CA 1
ATOM 2631 C C . ASN B 1 130 ? 11.445 -27.688 -6.043 1 53.31 130 ASN B C 1
ATOM 2633 O O . ASN B 1 130 ? 11.102 -26.906 -5.164 1 53.31 130 ASN B O 1
ATOM 2637 N N . CYS B 1 131 ? 10.609 -28.172 -6.621 1 50.28 131 CYS B N 1
ATOM 2638 C CA . CYS B 1 131 ? 9.336 -28.516 -5.988 1 50.28 131 CYS B CA 1
ATOM 2639 C C . CYS B 1 131 ? 9.562 -29.297 -4.707 1 50.28 131 CYS B C 1
ATOM 2641 O O . CYS B 1 131 ? 8.672 -29.375 -3.857 1 50.28 131 CYS B O 1
ATOM 2643 N N . THR B 1 132 ? 10.664 -30.078 -4.594 1 42.28 132 THR B N 1
ATOM 2644 C CA . THR B 1 132 ? 10.812 -30.938 -3.422 1 42.28 132 THR B CA 1
ATOM 2645 C C . THR B 1 132 ? 10.922 -30.094 -2.152 1 42.28 132 THR B C 1
ATOM 2647 O O . THR B 1 132 ? 10.492 -30.516 -1.079 1 42.28 132 THR B O 1
ATOM 2650 N N . GLN B 1 133 ? 11.922 -29.297 -2.109 1 38.75 133 GLN B N 1
ATOM 2651 C CA . GLN B 1 133 ? 12.461 -28.844 -0.832 1 38.75 133 GLN B CA 1
ATOM 2652 C C . GLN B 1 133 ? 11.516 -27.828 -0.164 1 38.75 133 GLN B C 1
ATOM 2654 O O . GLN B 1 133 ? 11.789 -27.359 0.941 1 38.75 133 GLN B O 1
ATOM 2659 N N . SER B 1 134 ? 10.805 -27.094 -0.876 1 36.38 134 SER B N 1
ATOM 2660 C CA . SER B 1 134 ? 10.07 -26.203 0.012 1 36.38 134 SER B CA 1
ATOM 2661 C C . SER B 1 134 ? 9.086 -26.984 0.882 1 36.38 134 SER B C 1
ATOM 2663 O O . SER B 1 134 ? 8.477 -27.953 0.427 1 36.38 134 SER B O 1
ATOM 2665 N N . GLY B 1 135 ? 9.367 -27.219 2.145 1 36.59 135 GLY B N 1
ATOM 2666 C CA . GLY B 1 135 ? 8.641 -27.938 3.182 1 36.59 135 GLY B CA 1
ATOM 2667 C C . GLY B 1 135 ? 7.242 -28.328 2.762 1 36.59 135 GLY B C 1
ATOM 2668 O O . GLY B 1 135 ? 6.484 -28.891 3.557 1 36.59 135 GLY B O 1
ATOM 2669 N N . HIS B 1 136 ? 6.625 -27.562 1.951 1 37.75 136 HIS B N 1
ATOM 2670 C CA . HIS B 1 136 ? 5.273 -28.047 1.682 1 37.75 136 HIS B CA 1
ATOM 2671 C C . HIS B 1 136 ? 5.277 -29.125 0.616 1 37.75 136 HIS B C 1
ATOM 2673 O O . HIS B 1 136 ? 5.883 -28.969 -0.445 1 37.75 136 HIS B O 1
ATOM 2679 N N . VAL B 1 137 ? 5.215 -30.438 0.99 1 36.94 137 VAL B N 1
ATOM 2680 C CA . VAL B 1 137 ? 4.945 -31.688 0.278 1 36.94 137 VAL B CA 1
ATOM 2681 C C . VAL B 1 137 ? 3.914 -31.438 -0.819 1 36.94 137 VAL B C 1
ATOM 2683 O O . VAL B 1 137 ? 2.711 -31.375 -0.547 1 36.94 137 VAL B O 1
ATOM 2686 N N . VAL B 1 138 ? 4.105 -30.484 -1.786 1 43.84 138 VAL B N 1
ATOM 2687 C CA . VAL B 1 138 ? 3.146 -30.547 -2.883 1 43.84 138 VAL B CA 1
ATOM 2688 C C . VAL B 1 138 ? 3.404 -31.812 -3.713 1 43.84 138 VAL B C 1
ATOM 2690 O O . VAL B 1 138 ? 4.547 -32.25 -3.834 1 43.84 138 VAL B O 1
ATOM 2693 N N . SER B 1 139 ? 2.404 -32.594 -4.02 1 41.41 139 SER B N 1
ATOM 2694 C CA . SER B 1 139 ? 2.49 -33.781 -4.871 1 41.41 139 SER B CA 1
ATOM 2695 C C . SER B 1 139 ? 3.199 -33.469 -6.184 1 41.41 139 SER B C 1
ATOM 2697 O O . SER B 1 139 ? 3.207 -32.312 -6.633 1 41.41 139 SER B O 1
ATOM 2699 N N . ASP B 1 140 ? 4.152 -34.312 -6.801 1 43.19 140 ASP B N 1
ATOM 2700 C CA . ASP B 1 140 ? 4.953 -34.406 -8.016 1 43.19 140 ASP B CA 1
ATOM 2701 C C . ASP B 1 140 ? 4.273 -33.688 -9.172 1 43.19 140 ASP B C 1
ATOM 2703 O O . ASP B 1 140 ? 4.938 -33.031 -9.984 1 43.19 140 ASP B O 1
ATOM 2707 N N . ASP B 1 141 ? 3.074 -33.812 -9.438 1 45.09 141 ASP B N 1
ATOM 2708 C CA . ASP B 1 141 ? 2.322 -33.375 -10.602 1 45.09 141 ASP B CA 1
ATOM 2709 C C . ASP B 1 141 ? 2.057 -31.875 -10.539 1 45.09 141 ASP B C 1
ATOM 2711 O O . ASP B 1 141 ? 1.613 -31.266 -11.523 1 45.09 141 ASP B O 1
ATOM 2715 N N . GLU B 1 142 ? 2.141 -31.219 -9.406 1 52.81 142 GLU B N 1
ATOM 2716 C CA . GLU B 1 142 ? 1.622 -29.875 -9.148 1 52.81 142 GLU B CA 1
ATOM 2717 C C . GLU B 1 142 ? 2.746 -28.844 -9.125 1 52.81 142 GLU B C 1
ATOM 2719 O O . GLU B 1 142 ? 2.502 -27.656 -8.898 1 52.81 142 GLU B O 1
ATOM 2724 N N . CYS B 1 143 ? 3.928 -29.25 -9.273 1 55.06 143 CYS B N 1
ATOM 2725 C CA . CYS B 1 143 ? 5.121 -28.422 -9.141 1 55.06 143 CYS B CA 1
ATOM 2726 C C . CYS B 1 143 ? 5.379 -27.625 -10.422 1 55.06 143 CYS B C 1
ATOM 2728 O O . CYS B 1 143 ? 5.387 -28.188 -11.516 1 55.06 143 CYS B O 1
ATOM 2730 N N . LEU B 1 144 ? 5.082 -26.359 -10.344 1 60.62 144 LEU B N 1
ATOM 2731 C CA . LEU B 1 144 ? 5.523 -25.531 -11.469 1 60.62 144 LEU B CA 1
ATOM 2732 C C . LEU B 1 144 ? 6.996 -25.781 -11.773 1 60.62 144 LEU B C 1
ATOM 2734 O O . LEU B 1 144 ? 7.797 -26 -10.859 1 60.62 144 LEU B O 1
ATOM 2738 N N . ASN B 1 145 ? 7.289 -26.062 -13.039 1 63.44 145 ASN B N 1
ATOM 2739 C CA . ASN B 1 145 ? 8.609 -26.484 -13.5 1 63.44 145 ASN B CA 1
ATOM 2740 C C . ASN B 1 145 ? 9.594 -25.328 -13.516 1 63.44 145 ASN B C 1
ATOM 2742 O O . ASN B 1 145 ? 10.773 -25.5 -13.203 1 63.44 145 ASN B O 1
ATOM 2746 N N . ASP B 1 146 ? 9.156 -24.141 -13.945 1 76.5 146 ASP B N 1
ATOM 2747 C CA . ASP B 1 146 ? 10.094 -23.031 -14.047 1 76.5 146 ASP B CA 1
ATOM 2748 C C . ASP B 1 146 ? 9.406 -21.703 -13.766 1 76.5 146 ASP B C 1
ATOM 2750 O O . ASP B 1 146 ? 8.188 -21.656 -13.57 1 76.5 146 ASP B O 1
ATOM 2754 N N . GLY B 1 147 ? 10.172 -20.703 -13.586 1 78.44 147 GLY B N 1
ATOM 2755 C CA . GLY B 1 147 ? 9.695 -19.359 -13.281 1 78.44 147 GLY B CA 1
ATOM 2756 C C . GLY B 1 147 ? 8.742 -18.812 -14.32 1 78.44 147 GLY B C 1
ATOM 2757 O O . GLY B 1 147 ? 7.844 -18.031 -14 1 78.44 147 GLY B O 1
ATOM 2758 N N . GLN B 1 148 ? 8.945 -19.219 -15.57 1 79.12 148 GLN B N 1
ATOM 2759 C CA . GLN B 1 148 ? 8.07 -18.75 -16.641 1 79.12 148 GLN B CA 1
ATOM 2760 C C . GLN B 1 148 ? 6.633 -19.219 -16.422 1 79.12 148 GLN B C 1
ATOM 2762 O O . GLN B 1 148 ? 5.684 -18.5 -16.734 1 79.12 148 GLN B O 1
ATOM 2767 N N . GLU B 1 149 ? 6.496 -20.344 -15.844 1 77.56 149 GLU B N 1
ATOM 2768 C CA . GLU B 1 149 ? 5.164 -20.875 -15.562 1 77.56 149 GLU B CA 1
ATOM 2769 C C . GLU B 1 149 ? 4.457 -20.047 -14.5 1 77.56 149 GLU B C 1
ATOM 2771 O O . GLU B 1 149 ? 3.246 -19.828 -14.57 1 77.56 149 GLU B O 1
ATOM 2776 N N . VAL B 1 150 ? 5.184 -19.562 -13.609 1 76.44 150 VAL B N 1
ATOM 2777 C CA . VAL B 1 150 ? 4.637 -18.719 -12.562 1 76.44 150 VAL B CA 1
ATOM 2778 C C . VAL B 1 150 ? 4.121 -17.406 -13.172 1 76.44 150 VAL B C 1
ATOM 2780 O O . VAL B 1 150 ? 3.004 -16.984 -12.883 1 76.44 150 VAL B O 1
ATOM 2783 N N . LEU B 1 151 ? 4.926 -16.859 -14.062 1 82.19 151 LEU B N 1
ATOM 2784 C CA . LEU B 1 151 ? 4.555 -15.594 -14.688 1 82.19 151 LEU B CA 1
ATOM 2785 C C . LEU B 1 151 ? 3.324 -15.766 -15.57 1 82.19 151 LEU B C 1
ATOM 2787 O O . LEU B 1 151 ? 2.449 -14.898 -15.594 1 82.19 151 LEU B O 1
ATOM 2791 N N . GLU B 1 152 ? 3.205 -16.812 -16.203 1 78.69 152 GLU B N 1
ATOM 2792 C CA . GLU B 1 152 ? 2.059 -17.094 -17.062 1 78.69 152 GLU B CA 1
ATOM 2793 C C . GLU B 1 152 ? 0.79 -17.297 -16.234 1 78.69 152 GLU B C 1
ATOM 2795 O O . GLU B 1 152 ? -0.289 -16.844 -16.625 1 78.69 152 GLU B O 1
ATOM 2800 N N . LEU B 1 153 ? 0.994 -17.922 -15.148 1 71.12 153 LEU B N 1
ATOM 2801 C CA . LEU B 1 153 ? -0.133 -18.125 -14.242 1 71.12 153 LEU B CA 1
ATOM 2802 C C . LEU B 1 153 ? -0.688 -16.797 -13.766 1 71.12 153 LEU B C 1
ATOM 2804 O O . LEU B 1 153 ? -1.902 -16.641 -13.609 1 71.12 153 LEU B O 1
ATOM 2808 N N . LEU B 1 154 ? 0.208 -15.93 -13.695 1 75.12 154 LEU B N 1
ATOM 2809 C CA . LEU B 1 154 ? -0.188 -14.617 -13.188 1 75.12 154 LEU B CA 1
ATOM 2810 C C . LEU B 1 154 ? -0.524 -13.672 -14.328 1 75.12 154 LEU B C 1
ATOM 2812 O O . LEU B 1 154 ? -0.873 -12.508 -14.094 1 75.12 154 LEU B O 1
ATOM 2816 N N . SER B 1 155 ? -0.406 -14.094 -15.57 1 78.81 155 SER B N 1
ATOM 2817 C CA . SER B 1 155 ? -0.711 -13.32 -16.766 1 78.81 155 SER B CA 1
ATOM 2818 C C . SER B 1 155 ? 0.235 -12.133 -16.906 1 78.81 155 SER B C 1
ATOM 2820 O O . SER B 1 155 ? -0.19 -11.031 -17.266 1 78.81 155 SER B O 1
ATOM 2822 N N . TYR B 1 156 ? 1.448 -12.43 -16.516 1 83.69 156 TYR B N 1
ATOM 2823 C CA . TYR B 1 156 ? 2.48 -11.414 -16.672 1 83.69 156 TYR B CA 1
ATOM 2824 C C . TYR B 1 156 ? 3.406 -11.75 -17.828 1 83.69 156 TYR B C 1
ATOM 2826 O O . TYR B 1 156 ? 3.719 -12.922 -18.062 1 83.69 156 TYR B O 1
ATOM 2834 N N . LYS B 1 157 ? 3.807 -10.695 -18.609 1 87.56 157 LYS B N 1
ATOM 2835 C CA . LYS B 1 157 ? 4.73 -10.859 -19.719 1 87.56 157 LYS B CA 1
ATOM 2836 C C . LYS B 1 157 ? 6.102 -10.281 -19.391 1 87.56 157 LYS B C 1
ATOM 2838 O O . LYS B 1 157 ? 6.203 -9.141 -18.938 1 87.56 157 LYS B O 1
ATOM 2843 N N . THR B 1 158 ? 7.129 -11.023 -19.688 1 90.56 158 THR B N 1
ATOM 2844 C CA . THR B 1 158 ? 8.5 -10.625 -19.391 1 90.56 158 THR B CA 1
ATOM 2845 C C . THR B 1 158 ? 8.883 -9.383 -20.188 1 90.56 158 THR B C 1
ATOM 2847 O O . THR B 1 158 ? 9.727 -8.594 -19.75 1 90.56 158 THR B O 1
ATOM 2850 N N . THR B 1 159 ? 8.289 -9.156 -21.266 1 92.69 159 THR B N 1
ATOM 2851 C CA . THR B 1 159 ? 8.609 -8.039 -22.156 1 92.69 159 THR B CA 1
ATOM 2852 C C . THR B 1 159 ? 8.086 -6.727 -21.578 1 92.69 159 THR B C 1
ATOM 2854 O O . THR B 1 159 ? 8.445 -5.648 -22.047 1 92.69 159 THR B O 1
ATOM 2857 N N . ASN B 1 160 ? 7.309 -6.805 -20.531 1 93.81 160 ASN B N 1
ATOM 2858 C CA . ASN B 1 160 ? 6.676 -5.609 -19.984 1 93.81 160 ASN B CA 1
ATOM 2859 C C . ASN B 1 160 ? 7.57 -4.926 -18.953 1 93.81 160 ASN B C 1
ATOM 2861 O O . ASN B 1 160 ? 7.191 -3.904 -18.375 1 93.81 160 ASN B O 1
ATOM 2865 N N . MET B 1 161 ? 8.773 -5.363 -18.719 1 95.5 161 MET B N 1
ATOM 2866 C CA . MET B 1 161 ? 9.648 -4.805 -17.703 1 95.5 161 MET B CA 1
ATOM 2867 C C . MET B 1 161 ? 9.938 -3.334 -17.969 1 95.5 161 MET B C 1
ATOM 2869 O O . MET B 1 161 ? 9.742 -2.486 -17.109 1 95.5 161 MET B O 1
ATOM 2873 N N . GLY B 1 162 ? 10.383 -3.086 -19.156 1 95.25 162 GLY B N 1
ATOM 2874 C CA . GLY B 1 162 ? 10.688 -1.709 -19.516 1 95.25 162 GLY B CA 1
ATOM 2875 C C . GLY B 1 162 ? 9.477 -0.798 -19.469 1 95.25 162 GLY B C 1
ATOM 2876 O O . GLY B 1 162 ? 9.57 0.338 -19 1 95.25 162 GLY B O 1
ATOM 2877 N N . PHE B 1 163 ? 8.414 -1.309 -19.984 1 95.88 163 PHE B N 1
ATOM 2878 C CA . PHE B 1 163 ? 7.16 -0.557 -19.984 1 95.88 163 PHE B CA 1
ATOM 2879 C C . PHE B 1 163 ? 6.715 -0.239 -18.562 1 95.88 163 PHE B C 1
ATOM 2881 O O . PHE B 1 163 ? 6.34 0.896 -18.266 1 95.88 163 PHE B O 1
ATOM 2888 N N . ASP B 1 164 ? 6.773 -1.172 -17.656 1 96.75 164 ASP B N 1
ATOM 2889 C CA . ASP B 1 164 ? 6.375 -0.989 -16.266 1 96.75 164 ASP B CA 1
ATOM 2890 C C . ASP B 1 164 ? 7.246 0.058 -15.578 1 96.75 164 ASP B C 1
ATOM 2892 O O . ASP B 1 164 ? 6.738 0.945 -14.891 1 96.75 164 ASP B O 1
ATOM 2896 N N . ILE B 1 165 ? 8.508 0.038 -15.812 1 97.56 165 ILE B N 1
ATOM 2897 C CA . ILE B 1 165 ? 9.445 0.981 -15.211 1 97.56 165 ILE B CA 1
ATOM 2898 C C . ILE B 1 165 ? 9.172 2.389 -15.734 1 97.56 165 ILE B C 1
ATOM 2900 O O . ILE B 1 165 ? 9.117 3.346 -14.961 1 97.56 165 ILE B O 1
ATOM 2904 N N . GLY B 1 166 ? 9 2.441 -17.016 1 97.5 166 GLY B N 1
ATOM 2905 C CA . GLY B 1 166 ? 8.703 3.73 -17.609 1 97.5 166 GLY B CA 1
ATOM 2906 C C . GLY B 1 166 ? 7.43 4.355 -17.078 1 97.5 166 GLY B C 1
ATOM 2907 O O . GLY B 1 166 ? 7.387 5.559 -16.812 1 97.5 166 GLY B O 1
ATOM 2908 N N . LEU B 1 167 ? 6.418 3.568 -16.906 1 97.38 167 LEU B N 1
ATOM 2909 C CA . LEU B 1 167 ? 5.137 4.094 -16.438 1 97.38 167 LEU B CA 1
ATOM 2910 C C . LEU B 1 167 ? 5.207 4.504 -14.977 1 97.38 167 LEU B C 1
ATOM 2912 O O . LEU B 1 167 ? 4.531 5.445 -14.555 1 97.38 167 LEU B O 1
ATOM 2916 N N . LEU B 1 168 ? 6.035 3.818 -14.188 1 98 168 LEU B N 1
ATOM 2917 C CA . LEU B 1 168 ? 6.254 4.262 -12.812 1 98 168 LEU B CA 1
ATOM 2918 C C . LEU B 1 168 ? 6.871 5.656 -12.789 1 98 168 LEU B C 1
ATOM 2920 O O . LEU B 1 168 ? 6.453 6.508 -12 1 98 168 LEU B O 1
ATOM 2924 N N . PHE B 1 169 ? 7.816 5.93 -13.703 1 97.69 169 PHE B N 1
ATOM 2925 C CA . PHE B 1 169 ? 8.422 7.25 -13.797 1 97.69 169 PHE B CA 1
ATOM 2926 C C . PHE B 1 169 ? 7.387 8.297 -14.195 1 97.69 169 PHE B C 1
ATOM 2928 O O . PHE B 1 169 ? 7.352 9.391 -13.633 1 97.69 169 PHE B O 1
ATOM 2935 N N . VAL B 1 170 ? 6.605 7.922 -15.094 1 98.12 170 VAL B N 1
ATOM 2936 C CA . VAL B 1 170 ? 5.582 8.836 -15.586 1 98.12 170 VAL B CA 1
ATOM 2937 C C . VAL B 1 170 ? 4.609 9.172 -14.461 1 98.12 170 VAL B C 1
ATOM 2939 O O . VAL B 1 170 ? 4.219 10.336 -14.297 1 98.12 170 VAL B O 1
ATOM 2942 N N . LEU B 1 171 ? 4.246 8.203 -13.688 1 98.12 171 LEU B N 1
ATOM 2943 C CA . LEU B 1 171 ? 3.301 8.43 -12.602 1 98.12 171 LEU B CA 1
ATOM 2944 C C . LEU B 1 171 ? 3.9 9.336 -11.531 1 98.12 171 LEU B C 1
ATOM 2946 O O . LEU B 1 171 ? 3.201 10.18 -10.969 1 98.12 171 LEU B O 1
ATOM 2950 N N . ILE B 1 172 ? 5.176 9.203 -11.25 1 96.88 172 ILE B N 1
ATOM 2951 C CA . ILE B 1 172 ? 5.84 10.07 -10.281 1 96.88 172 ILE B CA 1
ATOM 2952 C C . ILE B 1 172 ? 5.711 11.531 -10.711 1 96.88 172 ILE B C 1
ATOM 2954 O O . ILE B 1 172 ? 5.258 12.375 -9.945 1 96.88 172 ILE B O 1
ATOM 2958 N N . VAL B 1 173 ? 6.02 11.758 -11.945 1 96.56 173 VAL B N 1
ATOM 2959 C CA . VAL B 1 173 ? 6.023 13.109 -12.477 1 96.56 173 VAL B CA 1
ATOM 2960 C C . VAL B 1 173 ? 4.594 13.633 -12.57 1 96.56 173 VAL B C 1
ATOM 2962 O O . VAL B 1 173 ? 4.316 14.773 -12.195 1 96.56 173 VAL B O 1
ATOM 2965 N N . ALA B 1 174 ? 3.707 12.82 -13.016 1 97.88 174 ALA B N 1
ATOM 2966 C CA . ALA B 1 174 ? 2.316 13.234 -13.18 1 97.88 174 ALA B CA 1
ATOM 2967 C C . ALA B 1 174 ? 1.687 13.602 -11.844 1 97.88 174 ALA B C 1
ATOM 2969 O O . ALA B 1 174 ? 1.065 14.656 -11.703 1 97.88 174 ALA B O 1
ATOM 2970 N N . PHE B 1 175 ? 1.877 12.75 -10.844 1 97.25 175 PHE B N 1
ATOM 2971 C CA . PHE B 1 175 ? 1.316 13.023 -9.523 1 97.25 175 PHE B CA 1
ATOM 2972 C C . PHE B 1 175 ? 1.922 14.297 -8.938 1 97.25 175 PHE B C 1
ATOM 2974 O O . PHE B 1 175 ? 1.219 15.094 -8.312 1 97.25 175 PHE B O 1
ATOM 2981 N N . ARG B 1 176 ? 3.201 14.484 -9.141 1 94.5 176 ARG B N 1
ATOM 2982 C CA . ARG B 1 176 ? 3.857 15.68 -8.609 1 94.5 176 ARG B CA 1
ATOM 2983 C C . ARG B 1 176 ? 3.371 16.938 -9.312 1 94.5 176 ARG B C 1
ATOM 2985 O O . ARG B 1 176 ? 3.219 17.984 -8.688 1 94.5 176 ARG B O 1
ATOM 2992 N N . LEU B 1 177 ? 3.176 16.828 -10.562 1 96.12 177 LEU B N 1
ATOM 2993 C CA . LEU B 1 177 ? 2.68 17.969 -11.32 1 96.12 177 LEU B CA 1
ATOM 2994 C C . LEU B 1 177 ? 1.271 18.359 -10.875 1 96.12 177 LEU B C 1
ATOM 2996 O O . LEU B 1 177 ? 0.973 19.531 -10.672 1 96.12 177 LEU B O 1
ATOM 3000 N N . VAL B 1 178 ? 0.426 17.375 -10.719 1 97.06 178 VAL B N 1
ATOM 3001 C CA . VAL B 1 178 ? -0.932 17.656 -10.266 1 97.06 178 VAL B 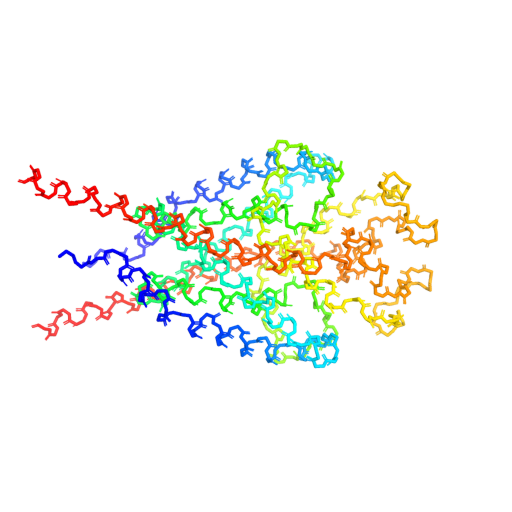CA 1
ATOM 3002 C C . VAL B 1 178 ? -0.894 18.234 -8.852 1 97.06 178 VAL B C 1
ATOM 3004 O O . VAL B 1 178 ? -1.633 19.172 -8.539 1 97.06 178 VAL B O 1
ATOM 3007 N N . ALA B 1 179 ? -0.043 17.641 -8 1 95 179 ALA B N 1
ATOM 3008 C CA . ALA B 1 179 ? 0.111 18.172 -6.648 1 95 179 ALA B CA 1
ATOM 3009 C C . ALA B 1 179 ? 0.54 19.625 -6.676 1 95 179 ALA B C 1
ATOM 3011 O O . ALA B 1 179 ? 0.001 20.453 -5.934 1 95 179 ALA B O 1
ATOM 3012 N N . PHE B 1 180 ? 1.431 19.953 -7.547 1 94.44 180 PHE B N 1
ATOM 3013 C CA . PHE B 1 180 ? 1.924 21.328 -7.684 1 94.44 180 PHE B CA 1
ATOM 3014 C C . PHE B 1 180 ? 0.805 22.266 -8.117 1 94.44 180 PHE B C 1
ATOM 3016 O O . PHE B 1 180 ? 0.659 23.359 -7.574 1 94.44 180 PHE B O 1
ATOM 3023 N N . LEU B 1 181 ? 0.01 21.828 -9.055 1 95.44 181 LEU B N 1
ATOM 3024 C CA . LEU B 1 181 ? -1.098 22.641 -9.547 1 95.44 181 LEU B CA 1
ATOM 3025 C C . LEU B 1 181 ? -2.143 22.859 -8.453 1 95.44 181 LEU B C 1
ATOM 3027 O O . LEU B 1 181 ? -2.707 23.938 -8.336 1 95.44 181 LEU B O 1
ATOM 3031 N N . LEU B 1 182 ? -2.387 21.828 -7.703 1 94.25 182 LEU B N 1
ATOM 3032 C CA . LEU B 1 182 ? -3.324 21.953 -6.594 1 94.25 182 LEU B CA 1
ATOM 3033 C C . LEU B 1 182 ? -2.787 22.906 -5.535 1 94.25 182 LEU B C 1
ATOM 3035 O O . LEU B 1 182 ? -3.545 23.688 -4.961 1 94.25 182 LEU B O 1
ATOM 3039 N N . LEU B 1 183 ? -1.512 22.844 -5.309 1 90.5 183 LEU B N 1
ATOM 3040 C CA . LEU B 1 183 ? -0.881 23.734 -4.34 1 90.5 183 LEU B CA 1
ATOM 3041 C C . LEU B 1 183 ? -0.952 25.188 -4.809 1 90.5 183 LEU B C 1
ATOM 3043 O O . LEU B 1 183 ? -1.222 26.078 -4.012 1 90.5 183 LEU B O 1
ATOM 3047 N N . LEU B 1 184 ? -0.707 25.406 -6.094 1 91.56 184 LEU B N 1
ATOM 3048 C CA . LEU B 1 184 ? -0.791 26.734 -6.672 1 91.56 184 LEU B CA 1
ATOM 3049 C C . LEU B 1 184 ? -2.197 27.312 -6.523 1 91.56 184 LEU B C 1
ATOM 3051 O O . LEU B 1 184 ? -2.363 28.484 -6.211 1 91.56 184 LEU B O 1
ATOM 3055 N N . ASN B 1 185 ? -3.117 26.453 -6.73 1 91.75 185 ASN B N 1
ATOM 3056 C CA . ASN B 1 185 ? -4.504 26.891 -6.602 1 91.75 185 ASN B CA 1
ATOM 3057 C C . ASN B 1 185 ? -4.848 27.234 -5.152 1 91.75 185 ASN B C 1
ATOM 3059 O O . ASN B 1 185 ? -5.559 28.203 -4.895 1 91.75 185 ASN B O 1
ATOM 3063 N N . LYS B 1 186 ? -4.359 26.453 -4.25 1 88.19 186 LYS B N 1
ATOM 3064 C CA . LYS B 1 186 ? -4.594 26.703 -2.828 1 88.19 186 LYS B CA 1
ATOM 3065 C C . LYS B 1 186 ? -3.932 28 -2.379 1 88.19 186 LYS B C 1
ATOM 3067 O O . LYS B 1 186 ? -4.504 28.75 -1.589 1 88.19 186 LYS B O 1
ATOM 3072 N N . THR B 1 187 ? -2.744 28.281 -2.809 1 85.25 187 THR B N 1
ATOM 3073 C CA . THR B 1 187 ? -2.004 29.484 -2.416 1 85.25 187 THR B CA 1
ATOM 3074 C C . THR B 1 187 ? -2.617 30.719 -3.043 1 85.25 187 THR B C 1
ATOM 3076 O O . THR B 1 187 ? -2.668 31.781 -2.412 1 85.25 187 THR B O 1
ATOM 3079 N N . LYS B 1 188 ? -3.088 30.594 -4.176 1 85.56 188 LYS B N 1
ATOM 3080 C CA . LYS B 1 188 ? -3.74 31.719 -4.836 1 85.56 188 LYS B CA 1
ATOM 3081 C C . LYS B 1 188 ? -5.035 32.094 -4.121 1 85.56 188 LYS B C 1
ATOM 3083 O O . LYS B 1 188 ? -5.34 33.281 -3.959 1 85.56 188 LYS B O 1
ATOM 3088 N N . ARG B 1 189 ? -5.742 31.141 -3.715 1 84.56 189 ARG B N 1
ATOM 3089 C CA . ARG B 1 189 ? -7.008 31.406 -3.037 1 84.56 189 ARG B CA 1
ATOM 3090 C C . ARG B 1 189 ? -6.781 32.062 -1.675 1 84.56 189 ARG B C 1
ATOM 3092 O O . ARG B 1 189 ? -7.555 32.906 -1.253 1 84.56 189 ARG B O 1
ATOM 3099 N N . LYS B 1 190 ? -5.793 31.656 -0.999 1 80.88 190 LYS B N 1
ATOM 3100 C CA . LYS B 1 190 ? -5.477 32.219 0.306 1 80.88 190 LYS B CA 1
ATOM 3101 C C . LYS B 1 190 ? -5.035 33.688 0.175 1 80.88 190 LYS B C 1
ATOM 3103 O O . LYS B 1 190 ? -5.379 34.5 1.015 1 80.88 190 LYS B O 1
ATOM 3108 N N . THR B 1 191 ? -4.293 33.969 -0.844 1 73.56 191 THR B N 1
ATOM 3109 C CA . THR B 1 191 ? -3.828 35.344 -1.072 1 73.56 191 THR B CA 1
ATOM 3110 C C . THR B 1 191 ? -5 36.25 -1.404 1 73.56 191 THR B C 1
ATOM 3112 O O . THR B 1 191 ? -5.055 37.406 -0.928 1 73.56 191 THR B O 1
ATOM 3115 N N . VAL B 1 192 ? -5.82 35.75 -2.074 1 71.06 192 VAL B N 1
ATOM 3116 C CA . VAL B 1 192 ? -6.977 36.562 -2.459 1 71.06 192 VAL B CA 1
ATOM 3117 C C . VAL B 1 192 ? -7.855 36.812 -1.237 1 71.06 192 VAL B C 1
ATOM 3119 O O . VAL B 1 192 ? -8.367 37.906 -1.056 1 71.06 192 VAL B O 1
ATOM 3122 N N . LYS B 1 193 ? -8.109 35.844 -0.373 1 72.44 193 LYS B N 1
ATOM 3123 C CA . LYS B 1 193 ? -8.922 36.031 0.828 1 72.44 193 LYS B CA 1
ATOM 3124 C C . LYS B 1 193 ? -8.305 37.031 1.772 1 72.44 193 LYS B C 1
ATOM 3126 O O . LYS B 1 193 ? -9.023 37.844 2.395 1 72.44 193 LYS B O 1
ATOM 3131 N N . VAL B 1 194 ? -7.023 37.094 1.935 1 72.75 194 VAL B N 1
ATOM 3132 C CA . VAL B 1 194 ? -6.332 38 2.82 1 72.75 194 VAL B CA 1
ATOM 3133 C C . VAL B 1 194 ? -6.461 39.438 2.275 1 72.75 194 VAL B C 1
ATOM 3135 O O . VAL B 1 194 ? -6.598 40.375 3.043 1 72.75 194 VAL B O 1
ATOM 3138 N N . ILE B 1 195 ? -6.461 39.531 0.982 1 71 195 ILE B N 1
ATOM 3139 C CA . ILE B 1 195 ? -6.574 40.844 0.362 1 71 195 ILE B CA 1
ATOM 3140 C C . ILE B 1 195 ? -8 41.375 0.515 1 71 195 ILE B C 1
ATOM 3142 O O . ILE B 1 195 ? -8.219 42.562 0.708 1 71 195 ILE B O 1
ATOM 3146 N N . ASP B 1 196 ? -8.938 40.5 0.525 1 70.56 196 ASP B N 1
ATOM 3147 C CA . ASP B 1 196 ? -10.336 40.906 0.621 1 70.56 196 ASP B CA 1
ATOM 3148 C C . ASP B 1 196 ? -10.734 41.156 2.072 1 70.56 196 ASP B C 1
ATOM 3150 O O . ASP B 1 196 ? -11.766 41.781 2.336 1 70.56 196 ASP B O 1
ATOM 3154 N N . GLU B 1 197 ? -10.141 40.531 3.023 1 62.47 197 GLU B N 1
ATOM 3155 C CA . GLU B 1 197 ? -10.414 40.844 4.422 1 62.47 197 GLU B CA 1
ATOM 3156 C C . GLU B 1 197 ? -9.617 42.062 4.875 1 62.47 197 GLU B C 1
ATOM 3158 O O . GLU B 1 197 ? -10.117 42.906 5.637 1 62.47 197 GLU B O 1
#

Radius of gyration: 22.18 Å; Cα contacts (8 Å, |Δi|>4): 485; chains: 2; bounding box: 46×75×55 Å

Secondary structure (DSSP, 8-state):
---HHHHHHHHHHHHHHHHHHHHHHHHHHHHHHHT----HHHHHHHHHHHHHHHHHHHHHHHHHHHHSSSHHHHHHHHHHHHHHHHHTSSSS--TTTS-HHHHHHHHH-HHHHHHHHHHHHHHTT-----SSSSSS---GGG---SHHHHHHHTT--GGGHHHHHHHHHHHHHHHHHHHHHHHHHHHHHHHHHHHH-/---HHHHHHHHHHHHHHHHHHHHHHHHHHHHHHHT----HHHHHHHHHHHHHHHHHHHHHHHHHHHHSSSHHHHHHHHHHHHHHHHHTSSSS--TTTS-HHHHHHHHH-HHHHHHHHHHHHHHTT-----SSSSSS---GGG---SHHHHHHHTT--GGGHHHHHHHHHHHHHHHHHHHHHHHHHHHHHHHHHHHH-

Organism: NCBI:txid1843537

=== Feature glossary ===
Key to the feature types in this record:

Secondary structure (8-state, DSSP). Secondary structure is the local, repeating backbone conformation. DSSP classifies it into eight states by reading the hydrogen-bond network: three helix types (H, G, I), two β types (E, B), two non-regular types (T, S), and unstructured coil (-).

Backbone torsions (φ/ψ). Backbone dihedral angles. Every residue except chain termini has a φ (preceding-C → N → Cα → C) and a ψ (N → Cα → C → next-N). They are reported in degrees following the IUPAC sign convention. Secondary structure is essentially a statement about which (φ, ψ) basin each residue occupies.

Predicted aligned error. Predicted Aligned Error (PAE) is an AlphaFold confidence matrix: entry (i, j) is the expected error in the position of residue j, in ångströms, when the prediction is superimposed on the true structure at residue i. Low PAE within a block of residues means that block is internally rigid and well-predicted; high PAE between two blocks means their relative placement is uncertain even if each block individually is confident.

B-factor. B-factor (Debye–Waller factor) reflects atomic displacement in the crystal lattice. It is an experimental observable (units Å²), not a prediction; low values mean the atom is pinned down, high values mean it moves or is heterogeneous across the crystal.

Secondary structure (3-state, P-SEA). Three-state secondary structure (P-SEA) collapses the eight DSSP classes into helix (a), strand (b), and coil (c). P-SEA assigns these from Cα geometry alone — distances and angles — without requiring backbone oxygens, so it works on any Cα trace.

Sequence. Primary structure: the covalent order of the twenty standard amino acids along the backbone. Two proteins with the same sequence will (almost always) fold to the same structure; two with 30% identity often share a fold but not the details.

pLDDT. pLDDT is the predicted lDDT-Cα score: AlphaFold's confidence that the local environment of each residue (all inter-atomic distances within 15 Å) is correctly placed. It is a per-residue number between 0 and 100, with higher meaning more reliable.

InterPro / GO / CATH / organism. Functional annotations link the protein to curated databases. InterPro entries identify conserved domains and families by matching the sequence against member-database signatures (Pfam, PROSITE, CDD, …). Gene Ontology (GO) terms describe molecular function, biological process, and cellular component in a controlled vocabulary. CATH places the structure in a hierarchical fold classification (Class/Architecture/Topology/Homologous-superfamily). The organism is the source species.

Contact-map, Ramachandran, and PAE plots. Three diagnostic plots accompany the record. The Cα contact map visualizes the tertiary structure as a 2D adjacency matrix (8 Å cutoff, sequence-local contacts suppressed). The Ramachandran plot shows the distribution of backbone (φ, ψ) torsions, with points in the α and β basins reflecting secondary structure content. The PAE plot shows AlphaFold's inter-residue confidence as a color matrix.

mmCIF coordinates. The mmCIF table is the protein's shape written out atom by atom. For each backbone N, Cα, C, and carbonyl O, it records an (x, y, z) coordinate triple in Å plus the residue type, chain letter, and residue number.

Radius of gyration, Cα contacts, bounding box. Three whole-structure scalars: the radius of gyration (RMS distance of Cα from centroid, in Å), the count of Cα–Cα contacts (pairs closer than 8 Å and separated by more than four residues in sequence — i.e. tertiary, not local, contacts), and the bounding-box dimensions. Together they distinguish compact globular folds from extended fibres or disordered chains.

Foldseek 3Di. The Foldseek 3Di string encodes local tertiary geometry as a 20-letter alphabet — one character per residue — derived from the relative positions of nearby Cα atoms. Unlike the amino-acid sequence, 3Di is a direct function of the 3D structure, so two proteins with the same fold have similar 3Di strings even at low sequence identity.

Rendered structure images. Six rendered views show the 3D structure from the faces of a cube — i.e. along ±x, ±y, ±z. Rendering representation is drawn randomly per protein from cartoon (secondary-structure ribbons), sticks (backbone bonds), or molecular surface; coloring is either N→C rainbow (blue at the N-terminus through red at the C-terminus) or one color per chain.

Nearest PDB structures. The Foldseek neighbor list gives the closest experimentally determined structures in the PDB, ranked by structural alignment. TM-score near 1 means near-identical fold; near 0.3 means only rough topology match. This is how one finds what a novel AlphaFold prediction most resembles in the solved-structure universe.

Solvent-accessible surface area. SASA measures how much of the protein is reachable by solvent. It is computed by rolling a water-sized probe over the atomic surface and summing the exposed area (Å²). Per-residue SASA distinguishes core (buried, low SASA) from surface (exposed, high SASA) residues; total SASA is a whole-molecule size measure.